Protein AF-A0A8J6A4I4-F1 (afdb_monomer)

Sequence (611 aa):
MASGRKGFSCTRQRSRRNPAAPAPFSADRQARQLLPEARLFLDNPGRGNYPTAANGSQEAGPSVRRRCWSGAQRPGCVQSPRRSLLISMARCRRRSGREEDLASSPVKSGPKTGFRCSVQRFGLVGAGRSVTLKMTSKLLWVSVILAALTLSITFSLPPNQQKVLLVSFDGFRWDYLYRVPTPHFHYVMKYGVHVKQVTNIFITKTYPNHYTLVTGLFAENHGIVANDMFDPILNKSFSLDHMNIYDSEFWDEATPIWITNQRAGHSSGAAMWPGSDVKIHKTFPTHYLPYNESVSFEDRVAKIIEWFTSKEPINLGLLYWEDPDDMGHHLGPDSPLMGPVISDIDNKLGYLIEMLKKAKLWNTLNLIITSDHGMTQCSEERVIELDRYVDKDLYTLIDQSPVAAILPKEGKFDAVYEALAHAHPNLTVYKKEEIPERWHYKYNIRIPPIIAVADKGWYILQNKSENFLLGNHGYDNALAEMHPIFLAHGPAFRKNFTKAAMNSTDLYPLLCHLLNITAMPHNGSFRNVQDLLSSTTAGATPYIQSTTPLHGGVHPREPEQKESHAYFIGISLGSIIVIVFFIISIKHLVRSQIHALPDMQAEIVQPLLQA

Radius of gyration: 39.37 Å; Cα contacts (8 Å, |Δi|>4): 889; chains: 1; bounding box: 128×134×105 Å

InterPro domains:
  IPR002591 Type I phosphodiesterase/nucleotide pyrophosphatase/phosphate transferase [PF01663] (164-476)
  IPR017850 Alkaline-phosphatase-like, core domain superfamily [G3DSA:3.40.720.10] (163-525)
  IPR017850 Alkaline-phosphatase-like, core domain superfamily [SSF53649] (152-515)

Solvent-accessible surface area (backbone atoms only — not comparable to full-atom values): 37608 Å² total; per-residue (Å²): 135,84,87,80,89,88,87,83,90,85,85,90,81,90,86,89,84,88,83,87,86,86,84,83,91,82,88,82,89,90,88,86,90,83,88,87,90,92,83,87,91,85,88,90,86,83,89,78,88,83,81,90,79,88,88,88,81,90,88,84,89,82,89,86,83,89,82,88,87,86,85,88,84,87,88,82,90,89,89,85,83,90,87,90,83,92,84,90,87,83,87,86,85,89,83,88,89,85,89,85,91,85,90,84,87,84,91,88,78,88,84,89,84,80,89,77,85,82,85,81,90,76,90,78,93,72,86,84,78,84,80,77,79,78,72,51,70,67,59,54,50,50,51,50,52,52,50,53,58,54,54,74,70,58,80,75,68,75,72,80,74,46,28,37,37,43,35,34,30,29,32,34,28,46,63,59,66,74,74,46,85,32,69,45,57,50,47,38,37,56,63,2,23,30,38,72,37,31,39,39,53,36,47,26,36,64,53,23,24,48,45,16,45,36,36,5,31,47,23,32,60,29,54,36,64,44,67,34,36,45,36,77,87,78,71,45,63,35,27,74,92,73,61,41,67,56,50,35,82,54,44,54,60,45,74,41,49,49,59,53,43,38,76,71,75,47,39,21,34,25,35,46,36,77,68,43,72,21,46,38,86,83,40,61,42,78,37,62,39,71,79,56,89,87,60,50,70,66,58,45,50,50,51,53,53,48,42,56,67,40,98,80,45,33,34,38,38,35,39,50,41,64,55,49,28,61,57,23,25,72,59,10,59,81,35,77,73,43,47,64,52,56,40,48,54,24,48,52,52,40,51,51,54,51,53,31,47,78,71,66,36,54,77,62,28,33,38,34,42,33,30,42,12,11,44,32,52,37,46,90,90,34,59,46,45,45,64,80,56,40,68,68,91,43,42,45,78,54,30,51,54,25,42,25,32,33,39,54,40,91,96,25,49,66,66,51,47,68,36,46,52,76,62,42,100,57,42,50,51,30,49,39,91,66,45,62,74,92,43,46,62,56,76,34,83,48,60,42,62,32,38,36,38,35,41,93,39,36,41,44,37,66,44,89,89,56,92,81,54,33,13,50,46,23,44,67,38,84,40,72,51,36,15,15,35,40,37,33,36,29,73,60,38,30,60,59,36,76,45,71,60,46,50,40,28,26,44,24,44,46,51,24,58,61,58,72,47,84,68,71,92,54,73,39,44,44,79,75,52,52,83,51,41,37,85,86,72,75,79,76,76,84,82,83,81,86,82,80,84,94,77,89,83,94,81,92,79,82,90,85,88,68,75,73,59,56,58,58,51,51,52,50,52,53,52,50,52,54,53,50,51,50,54,52,50,51,52,51,52,54,59,67,62,65,80,77,71,84,90,80,83,90,83,91,82,88,89,82,91,82,136

Secondary structure (DSSP, 8-state):
-----------------------PPP---------------S------PPPP------------------------------------------------------------------------------------HHHHHHHHHHHHHHHTTS--PPP---EEEEEEETT-BTTGGGTS--HHHHHHHHHSEEEEEEE-PSS--HHHHHHHHHH---HHHHS--SSSEEETTTTEEE-TTTTGGG-GGGTTTS--HHHHHHHTT--EEEES-TTTTS-GGG---SEEE---TTS-HHHHHHHHHHHHHSSS--SEEEEEE-TTHHHHHHH-TTSTTHHHHHHHHHHHHHHHHHHHHHTT-TTTEEEEEE-S---EE--TTSEEEGGGTS-GGGEEEEE-SSEEEEEEPTT-HHHHHHHHTTS-TTEEEEEGGGS-GGG--SS-TTS-SEEEEEPTT-EEESSTTS---SEE--S-TTSGGGPBPEEEESSSB-SSEEEEEEEGGGHHHHHHHHHT-PPPS-S--HHHHGGGB-TT--------------------------SHHHHHHHHHHHHHHHHHHHHHHHHHHHHHHTT----------------

Nearest PDB structures (foldseek):
  5vem-assembly3_C  TM=9.973E-01  e=3.341E-77  Homo sapiens
  5veo-assembly1_A  TM=9.976E-01  e=3.514E-75  Mus musculus
  5ven-assembly2_B  TM=9.978E-01  e=9.198E-74  Mus musculus
  4lr2-assembly1_A  TM=9.770E-01  e=1.625E-54  Homo sapiens
  5udy-assembly1_A  TM=9.498E-01  e=4.850E-43  Homo sapiens

Structure (mmCIF, N/CA/C/O backbone):
data_AF-A0A8J6A4I4-F1
#
_entry.id   AF-A0A8J6A4I4-F1
#
loop_
_atom_site.group_PDB
_atom_site.id
_atom_site.type_symbol
_atom_site.label_atom_id
_atom_site.label_alt_id
_atom_site.label_comp_id
_atom_site.label_asym_id
_atom_site.label_entity_id
_atom_site.label_seq_id
_atom_site.pdbx_PDB_ins_code
_atom_site.Cartn_x
_atom_site.Cartn_y
_atom_site.Cartn_z
_atom_site.occupancy
_atom_site.B_iso_or_equiv
_atom_site.auth_seq_id
_atom_site.auth_comp_id
_atom_site.auth_asym_id
_atom_site.auth_atom_id
_atom_site.pdbx_PDB_model_num
ATOM 1 N N . MET A 1 1 ? -20.500 -45.945 -19.290 1.00 33.66 1 MET A N 1
ATOM 2 C CA . MET A 1 1 ? -20.515 -47.421 -19.417 1.00 33.66 1 MET A CA 1
ATOM 3 C C . MET A 1 1 ? -19.084 -47.905 -19.201 1.00 33.66 1 MET A C 1
ATOM 5 O O . MET A 1 1 ? -18.205 -47.406 -19.881 1.00 33.66 1 MET A O 1
ATOM 9 N N . ALA A 1 2 ? -18.804 -48.494 -18.032 1.00 31.98 2 ALA A N 1
ATOM 10 C CA . ALA A 1 2 ? -18.579 -49.942 -17.827 1.00 31.98 2 ALA A CA 1
ATOM 11 C C . ALA A 1 2 ? -17.128 -50.348 -18.200 1.00 31.98 2 ALA A C 1
ATOM 13 O O . ALA A 1 2 ? -16.772 -50.312 -19.366 1.00 31.98 2 ALA A O 1
ATOM 14 N N . SER A 1 3 ? -16.209 -50.468 -17.224 1.00 36.88 3 SER A N 1
ATOM 15 C CA . SER A 1 3 ? -15.854 -51.689 -16.441 1.00 36.88 3 SER A CA 1
ATOM 16 C C . SER A 1 3 ? -14.964 -52.669 -17.229 1.00 36.88 3 SER A C 1
ATOM 18 O O . SER A 1 3 ? -15.232 -52.885 -18.396 1.00 36.88 3 SER A O 1
ATOM 20 N N . GLY A 1 4 ? -13.953 -53.363 -16.698 1.00 32.81 4 GLY A N 1
ATOM 21 C CA . GLY A 1 4 ? -13.504 -53.635 -15.329 1.00 32.81 4 GLY A CA 1
ATOM 22 C C . GLY A 1 4 ? -12.168 -54.414 -15.369 1.00 32.81 4 GLY A C 1
ATOM 23 O O . GLY A 1 4 ? -11.792 -54.954 -16.401 1.00 32.81 4 GLY A O 1
ATOM 24 N N . ARG A 1 5 ? -11.339 -54.301 -14.322 1.00 42.47 5 ARG A N 1
ATOM 25 C CA . ARG A 1 5 ? -11.101 -55.296 -13.244 1.00 42.47 5 ARG A CA 1
ATOM 26 C C . ARG A 1 5 ? -10.531 -56.657 -13.672 1.00 42.47 5 ARG A C 1
ATOM 28 O O . ARG A 1 5 ? -11.224 -57.423 -14.325 1.00 42.47 5 ARG A O 1
ATOM 35 N N . LYS A 1 6 ? -9.428 -57.048 -13.017 1.00 35.91 6 LYS A N 1
ATOM 36 C CA . LYS A 1 6 ? -9.320 -58.312 -12.259 1.00 35.91 6 LYS A CA 1
ATOM 37 C C . LYS A 1 6 ? -8.453 -58.106 -11.011 1.00 35.91 6 LYS A C 1
ATOM 39 O O . LYS A 1 6 ? -7.446 -57.412 -11.063 1.00 35.91 6 LYS A O 1
ATOM 44 N N . GLY A 1 7 ? -8.875 -58.710 -9.904 1.00 29.44 7 GLY A N 1
ATOM 45 C CA . GLY A 1 7 ? -8.120 -58.869 -8.662 1.00 29.44 7 GLY A CA 1
ATOM 46 C C . GLY A 1 7 ? -8.317 -60.282 -8.104 1.00 29.44 7 GLY A C 1
ATOM 47 O O . GLY A 1 7 ? -9.179 -60.998 -8.604 1.00 29.44 7 GLY A O 1
ATOM 48 N N . PHE A 1 8 ? -7.540 -60.640 -7.078 1.00 31.44 8 PHE A N 1
ATOM 49 C CA . PHE A 1 8 ? -7.692 -61.760 -6.121 1.00 31.44 8 PHE A CA 1
ATOM 50 C C . PHE A 1 8 ? -6.847 -61.361 -4.878 1.00 31.44 8 PHE A C 1
ATOM 52 O O . PHE A 1 8 ? -5.705 -60.959 -5.066 1.00 31.44 8 PHE A O 1
ATOM 59 N N . SER A 1 9 ? -7.397 -61.101 -3.675 1.00 31.52 9 SER A N 1
ATOM 60 C CA . SER A 1 9 ? -7.877 -61.992 -2.575 1.00 31.52 9 SER A CA 1
ATOM 61 C C . SER A 1 9 ? -6.741 -62.828 -1.934 1.00 31.52 9 SER A C 1
ATOM 63 O O . SER A 1 9 ? -6.006 -63.449 -2.683 1.00 31.52 9 SER A O 1
ATOM 65 N N . CYS A 1 10 ? -6.493 -62.921 -0.608 1.00 28.36 10 CYS A N 1
ATOM 66 C CA . CYS A 1 10 ? -7.419 -63.252 0.491 1.00 28.36 10 CYS A CA 1
ATOM 67 C C . CYS A 1 10 ? -6.798 -63.051 1.924 1.00 28.36 10 CYS A C 1
ATOM 69 O O . CYS A 1 10 ? -5.700 -63.519 2.195 1.00 28.36 10 CYS A O 1
ATOM 71 N N . THR A 1 11 ? -7.543 -62.373 2.819 1.00 31.50 11 THR A N 1
ATOM 72 C CA . THR A 1 11 ? -7.918 -62.627 4.255 1.00 31.50 11 THR A CA 1
ATOM 73 C C . THR A 1 11 ? -7.006 -63.123 5.422 1.00 31.50 11 THR A C 1
ATOM 75 O O . THR A 1 11 ? -6.547 -64.254 5.389 1.00 31.50 11 THR A O 1
ATOM 78 N N . ARG A 1 12 ? -7.096 -62.353 6.551 1.00 32.53 12 ARG A N 1
ATOM 79 C CA . ARG A 1 12 ? -7.369 -62.662 8.015 1.00 32.53 12 ARG A CA 1
ATOM 80 C C . ARG A 1 12 ? -6.397 -63.597 8.802 1.00 32.53 12 ARG A C 1
ATOM 82 O O . ARG A 1 12 ? -5.901 -64.539 8.228 1.00 32.53 12 ARG A O 1
ATOM 89 N N . GLN A 1 13 ? -6.102 -63.494 10.120 1.00 30.55 13 GLN A N 1
ATOM 90 C CA . GLN A 1 13 ? -6.776 -62.951 11.329 1.00 30.55 13 GLN A CA 1
ATOM 91 C C . GLN A 1 13 ? -5.811 -62.932 12.574 1.00 30.55 13 GLN A C 1
ATOM 93 O O . GLN A 1 13 ? -4.994 -63.832 12.685 1.00 30.55 13 GLN A O 1
ATOM 98 N N . ARG A 1 14 ? -5.973 -61.949 13.501 1.00 33.03 14 ARG A N 1
ATOM 99 C CA . ARG A 1 14 ? -5.746 -61.860 14.998 1.00 33.03 14 ARG A CA 1
ATOM 100 C C . ARG A 1 14 ? -4.708 -62.798 15.702 1.00 33.03 14 ARG A C 1
ATOM 102 O O . ARG A 1 14 ? -4.765 -63.994 15.506 1.00 33.03 14 ARG A O 1
ATOM 109 N N . SER A 1 15 ? -3.872 -62.401 16.691 1.00 29.48 15 SER A N 1
ATOM 110 C CA . SER A 1 15 ? -4.197 -61.757 17.992 1.00 29.48 15 SER A CA 1
ATOM 111 C C . SER A 1 15 ? -2.958 -61.445 18.901 1.00 29.48 15 SER A C 1
ATOM 113 O O . SER A 1 15 ? -1.984 -62.181 18.854 1.00 29.48 15 SER A O 1
ATOM 115 N N . ARG A 1 16 ? -3.116 -60.448 19.807 1.00 30.98 16 ARG A N 1
ATOM 116 C CA . ARG A 1 16 ? -2.554 -60.232 21.185 1.00 30.98 16 ARG A CA 1
ATOM 117 C C . ARG A 1 16 ? -1.082 -59.786 21.475 1.00 30.98 16 ARG A C 1
ATOM 119 O O . ARG A 1 16 ? -0.168 -60.589 21.484 1.00 30.98 16 ARG A O 1
ATOM 126 N N . ARG A 1 17 ? -0.999 -58.518 21.947 1.00 31.80 17 ARG A N 1
ATOM 127 C CA . ARG A 1 17 ? -0.288 -57.878 23.106 1.00 31.80 17 ARG A CA 1
ATOM 128 C C . ARG A 1 17 ? 1.254 -57.972 23.312 1.00 31.80 17 ARG A C 1
ATOM 130 O O . ARG A 1 17 ? 1.731 -58.977 23.808 1.00 31.80 17 ARG A O 1
ATOM 137 N N . ASN A 1 18 ? 1.899 -56.797 23.134 1.00 33.19 18 ASN A N 1
ATOM 138 C CA . ASN A 1 18 ? 2.917 -56.050 23.933 1.00 33.19 18 ASN A CA 1
ATOM 139 C C . ASN A 1 18 ? 4.193 -56.734 24.483 1.00 33.19 18 ASN A C 1
ATOM 141 O O . ASN A 1 18 ? 4.095 -57.775 25.123 1.00 33.19 18 ASN A O 1
ATOM 145 N N . PRO A 1 19 ? 5.369 -56.059 24.378 1.00 37.19 19 PRO A N 1
ATOM 146 C CA . PRO A 1 19 ? 5.670 -54.942 25.296 1.00 37.19 19 PRO A CA 1
ATOM 147 C C . PRO A 1 19 ? 6.431 -53.714 24.728 1.00 37.19 19 PRO A C 1
ATOM 149 O O . PRO A 1 19 ? 7.134 -53.796 23.733 1.00 37.19 19 PRO A O 1
ATOM 152 N N . ALA A 1 20 ? 6.275 -52.608 25.471 1.00 30.52 20 ALA A N 1
ATOM 153 C CA . ALA A 1 20 ? 7.218 -51.524 25.806 1.00 30.52 20 ALA A CA 1
ATOM 154 C C . ALA A 1 20 ? 7.945 -50.690 24.718 1.00 30.52 20 ALA A C 1
ATOM 156 O O . ALA A 1 20 ? 8.686 -51.182 23.878 1.00 30.52 20 ALA A O 1
ATOM 157 N N . ALA A 1 21 ? 7.783 -49.370 24.862 1.00 32.88 21 ALA A N 1
ATOM 158 C CA . ALA A 1 21 ? 8.496 -48.288 24.183 1.00 32.88 21 ALA A CA 1
ATOM 159 C C . ALA A 1 21 ? 9.915 -48.051 24.742 1.00 32.88 21 ALA A C 1
ATOM 161 O O . ALA A 1 21 ? 10.179 -48.409 25.891 1.00 32.88 21 ALA A O 1
ATOM 162 N N . PRO A 1 22 ? 10.753 -47.283 24.022 1.00 31.97 22 PRO A N 1
ATOM 163 C CA . PRO A 1 22 ? 11.740 -46.417 24.649 1.00 31.97 22 PRO A CA 1
ATOM 164 C C . PRO A 1 22 ? 11.457 -44.933 24.352 1.00 31.97 22 PRO A C 1
ATOM 166 O O . PRO A 1 22 ? 11.155 -44.540 23.226 1.00 31.97 22 PRO A O 1
ATOM 169 N N . ALA A 1 23 ? 11.568 -44.115 25.398 1.00 32.34 23 ALA A N 1
ATOM 170 C CA . ALA A 1 23 ? 11.662 -42.657 25.348 1.00 32.34 23 ALA A CA 1
ATOM 171 C C . ALA A 1 23 ? 13.122 -42.235 25.689 1.00 32.34 23 ALA A C 1
ATOM 173 O O . ALA A 1 23 ? 13.983 -43.110 25.790 1.00 32.34 23 ALA A O 1
ATOM 174 N N . PRO A 1 24 ? 13.458 -40.937 25.793 1.00 37.75 24 PRO A N 1
ATOM 175 C CA . PRO A 1 24 ? 14.407 -40.251 24.921 1.00 37.75 24 PRO A CA 1
ATOM 176 C C . PRO A 1 24 ? 15.788 -40.026 25.562 1.00 37.75 24 PRO A C 1
ATOM 178 O O . PRO A 1 24 ? 15.937 -40.019 26.782 1.00 37.75 24 PRO A O 1
ATOM 181 N N . PHE A 1 25 ? 16.803 -39.775 24.732 1.00 26.89 25 PHE A N 1
ATOM 182 C CA . PHE A 1 25 ? 18.136 -39.397 25.199 1.00 26.89 25 PHE A CA 1
ATOM 183 C C . PHE A 1 25 ? 18.231 -37.895 25.485 1.00 26.89 25 PHE A C 1
ATOM 185 O O . PHE A 1 25 ? 18.090 -37.061 24.593 1.00 26.89 25 PHE A O 1
ATOM 192 N N . SER A 1 26 ? 18.523 -37.582 26.746 1.00 26.61 26 SER A N 1
ATOM 193 C CA . SER A 1 26 ? 19.114 -36.331 27.214 1.00 26.61 26 SER A CA 1
ATOM 194 C C . SER A 1 26 ? 20.637 -36.470 27.277 1.00 26.61 26 SER A C 1
ATOM 196 O O . SER A 1 26 ? 21.124 -37.465 27.816 1.00 26.61 26 SER A O 1
ATOM 198 N N . ALA A 1 27 ? 21.383 -35.450 26.864 1.00 27.83 27 ALA A N 1
ATOM 199 C CA . ALA A 1 27 ? 22.716 -35.195 27.400 1.00 27.83 27 ALA A CA 1
ATOM 200 C C . ALA A 1 27 ? 22.952 -33.682 27.447 1.00 27.83 27 ALA A C 1
ATOM 202 O O . ALA A 1 27 ? 22.873 -32.990 26.437 1.00 27.83 27 ALA A O 1
ATOM 203 N N . ASP A 1 28 ? 23.194 -33.202 28.660 1.00 29.33 28 ASP A N 1
ATOM 204 C CA . ASP A 1 28 ? 23.513 -31.831 29.026 1.00 29.33 28 ASP A CA 1
ATOM 205 C C . ASP A 1 28 ? 24.958 -31.808 29.565 1.00 29.33 28 ASP A C 1
ATOM 207 O O . ASP A 1 28 ? 25.410 -32.791 30.155 1.00 29.33 28 ASP A O 1
ATOM 211 N N . ARG A 1 29 ? 25.623 -30.652 29.428 1.00 28.09 29 ARG A N 1
ATOM 212 C CA . ARG A 1 29 ? 26.929 -30.233 29.998 1.00 28.09 29 ARG A CA 1
ATOM 213 C C . ARG A 1 29 ? 28.228 -30.722 29.345 1.00 28.09 29 ARG A C 1
ATOM 215 O O . ARG A 1 29 ? 28.803 -31.725 29.748 1.00 28.09 29 ARG A O 1
ATOM 222 N N . GLN A 1 30 ? 28.822 -29.835 28.544 1.00 27.67 30 GLN A N 1
ATOM 223 C CA . GLN A 1 30 ? 30.116 -29.195 28.854 1.00 27.67 30 GLN A CA 1
ATOM 224 C C . GLN A 1 30 ? 30.401 -28.075 27.838 1.00 27.67 30 GLN A C 1
ATOM 226 O O . GLN A 1 30 ? 30.863 -28.342 26.740 1.00 27.67 30 GLN A O 1
ATOM 231 N N . ALA A 1 31 ? 30.122 -26.823 28.214 1.00 28.14 31 ALA A N 1
ATOM 232 C CA . ALA A 1 31 ? 30.816 -25.626 27.718 1.00 28.14 31 ALA A CA 1
ATOM 233 C C . ALA A 1 31 ? 30.340 -24.404 28.525 1.00 28.14 31 ALA A C 1
ATOM 235 O O . ALA A 1 31 ? 29.442 -23.665 28.130 1.00 28.14 31 ALA A O 1
ATOM 236 N N . ARG A 1 32 ? 30.921 -24.216 29.714 1.00 29.73 32 ARG A N 1
ATOM 237 C CA . ARG A 1 32 ? 30.976 -22.915 30.393 1.00 29.73 32 ARG A CA 1
ATOM 238 C C . ARG A 1 32 ? 32.420 -22.434 30.305 1.00 29.73 32 ARG A C 1
ATOM 240 O O . ARG A 1 32 ? 33.301 -23.212 30.645 1.00 29.73 32 ARG A O 1
ATOM 247 N N . GLN A 1 33 ? 32.569 -21.151 29.971 1.00 30.53 33 GLN A N 1
ATOM 248 C CA . GLN A 1 33 ? 33.758 -20.280 29.989 1.00 30.53 33 GLN A CA 1
ATOM 249 C C . GLN A 1 33 ? 34.230 -19.864 28.591 1.00 30.53 33 GLN A C 1
ATOM 251 O O . GLN A 1 33 ? 35.043 -20.539 27.979 1.00 30.53 33 GLN A O 1
ATOM 256 N N . LEU A 1 34 ? 33.681 -18.743 28.105 1.00 30.84 34 LEU A N 1
ATOM 257 C CA . LEU A 1 34 ? 34.374 -17.473 27.819 1.00 30.84 34 LEU A CA 1
ATOM 258 C C . LEU A 1 34 ? 33.294 -16.432 27.413 1.00 30.84 34 LEU A C 1
ATOM 260 O O . LEU A 1 34 ? 32.522 -16.646 26.486 1.00 30.84 34 LEU A O 1
ATOM 264 N N . LEU A 1 35 ? 33.171 -15.367 28.211 1.00 31.30 35 LEU A N 1
ATOM 265 C CA . LEU A 1 35 ? 32.334 -14.157 28.035 1.00 31.30 35 LEU A CA 1
ATOM 266 C C . LEU A 1 35 ? 33.126 -13.097 27.214 1.00 31.30 35 LEU A C 1
ATOM 268 O O . LEU A 1 35 ? 34.313 -13.327 26.993 1.00 31.30 35 LEU A O 1
ATOM 272 N N . PRO A 1 36 ? 32.646 -11.849 27.024 1.00 37.03 36 PRO A N 1
ATOM 273 C CA . PRO A 1 36 ? 31.398 -11.346 26.427 1.00 37.03 36 PRO A CA 1
ATOM 274 C C . PRO A 1 36 ? 31.685 -10.252 25.351 1.00 37.03 36 PRO A C 1
ATOM 276 O O . PRO A 1 36 ? 32.833 -9.888 25.152 1.00 37.03 36 PRO A O 1
ATOM 279 N N . GLU A 1 37 ? 30.634 -9.722 24.707 1.00 28.03 37 GLU A N 1
ATOM 280 C CA . GLU A 1 37 ? 30.468 -8.355 24.133 1.00 28.03 37 GLU A CA 1
ATOM 281 C C . GLU A 1 37 ? 29.673 -8.371 22.815 1.00 28.03 37 GLU A C 1
ATOM 283 O O . GLU A 1 37 ? 30.207 -8.357 21.715 1.00 28.03 37 GLU A O 1
ATOM 288 N N . ALA A 1 38 ? 28.346 -8.385 22.947 1.00 29.69 38 ALA A N 1
ATOM 289 C CA . ALA A 1 38 ? 27.415 -7.937 21.911 1.00 29.69 38 ALA A CA 1
ATOM 290 C C . ALA A 1 38 ? 26.157 -7.398 22.610 1.00 29.69 38 ALA A C 1
ATOM 292 O O . ALA A 1 38 ? 25.074 -7.977 22.587 1.00 29.69 38 ALA A O 1
ATOM 293 N N . ARG A 1 39 ? 26.350 -6.311 23.353 1.00 30.86 39 ARG A N 1
ATOM 294 C CA . ARG A 1 39 ? 25.294 -5.432 23.856 1.00 30.86 39 ARG A CA 1
ATOM 295 C C . ARG A 1 39 ? 25.803 -4.027 23.618 1.00 30.86 39 ARG A C 1
ATOM 297 O O . ARG A 1 39 ? 26.650 -3.597 24.386 1.00 30.86 39 ARG A O 1
ATOM 304 N N . LEU A 1 40 ? 25.332 -3.390 22.550 1.00 29.30 40 LEU A N 1
ATOM 305 C CA . LEU A 1 40 ? 25.293 -1.941 22.321 1.00 29.30 40 LEU A CA 1
ATOM 306 C C . LEU A 1 40 ? 24.962 -1.733 20.842 1.00 29.30 40 LEU A C 1
ATOM 308 O O . LEU A 1 40 ? 25.866 -1.746 20.028 1.00 29.30 40 LEU A O 1
ATOM 312 N N . PHE A 1 41 ? 23.682 -1.602 20.505 1.00 30.31 41 PHE A N 1
ATOM 313 C CA . PHE A 1 41 ? 23.197 -0.811 19.365 1.00 30.31 41 PHE A CA 1
ATOM 314 C C . PHE A 1 41 ? 21.683 -0.681 19.503 1.00 30.31 41 PHE A C 1
ATOM 316 O O . PHE A 1 41 ? 20.942 -1.305 18.768 1.00 30.31 41 PHE A O 1
ATOM 323 N N . LEU A 1 42 ? 21.250 0.059 20.520 1.00 36.44 42 LEU A N 1
ATOM 324 C CA . LEU A 1 42 ? 19.956 0.739 20.608 1.00 36.44 42 LEU A CA 1
ATOM 325 C C . LEU A 1 42 ? 20.108 1.733 21.769 1.00 36.44 42 LEU A C 1
ATOM 327 O O . LEU A 1 42 ? 19.992 1.347 22.928 1.00 36.44 42 LEU A O 1
ATOM 331 N N . ASP A 1 43 ? 20.594 2.938 21.454 1.00 30.47 43 ASP A N 1
ATOM 332 C CA . ASP A 1 43 ? 20.061 4.215 21.955 1.00 30.47 43 ASP A CA 1
ATOM 333 C C . ASP A 1 43 ? 21.024 5.395 21.719 1.00 30.47 43 ASP A C 1
ATOM 335 O O . ASP A 1 43 ? 22.208 5.358 22.056 1.00 30.47 43 ASP A O 1
ATOM 339 N N . ASN A 1 44 ? 20.395 6.483 21.267 1.00 30.38 44 ASN A N 1
ATOM 340 C CA . ASN A 1 44 ? 20.709 7.909 21.397 1.00 30.38 44 ASN A CA 1
ATOM 341 C C . ASN A 1 44 ? 21.321 8.725 20.232 1.00 30.38 44 ASN A C 1
ATOM 343 O O . ASN A 1 44 ? 22.146 8.238 19.463 1.00 30.38 44 ASN A O 1
ATOM 347 N N . PRO A 1 45 ? 20.904 10.013 20.119 1.00 45.00 45 PRO A N 1
ATOM 348 C CA . PRO A 1 45 ? 20.915 10.793 18.891 1.00 45.00 45 PRO A CA 1
ATOM 349 C C . PRO A 1 45 ? 21.960 11.921 18.903 1.00 45.00 45 PRO A C 1
ATOM 351 O O . PRO A 1 45 ? 22.439 12.358 19.949 1.00 45.00 45 PRO A O 1
ATOM 354 N N . GLY A 1 46 ? 22.191 12.503 17.725 1.00 27.44 46 GLY A N 1
ATOM 355 C CA . GLY A 1 46 ? 22.663 13.881 17.597 1.00 27.44 46 GLY A CA 1
ATOM 356 C C . GLY A 1 46 ? 24.085 14.064 17.067 1.00 27.44 46 GLY A C 1
ATOM 357 O O . GLY A 1 46 ? 25.061 13.753 17.732 1.00 27.44 46 GLY A O 1
ATOM 358 N N . ARG A 1 47 ? 24.138 14.703 15.890 1.00 32.84 47 ARG A N 1
ATOM 359 C CA . ARG A 1 47 ? 25.150 15.647 15.373 1.00 32.84 47 ARG A CA 1
ATOM 360 C C . ARG A 1 47 ? 26.629 15.371 15.678 1.00 32.84 47 ARG A C 1
ATOM 362 O O . ARG A 1 47 ? 27.111 15.623 16.777 1.00 32.84 47 ARG A O 1
ATOM 369 N N . GLY A 1 48 ? 27.394 15.166 14.609 1.00 26.36 48 GLY A N 1
ATOM 370 C CA . GLY A 1 48 ? 28.835 15.398 14.605 1.00 26.36 48 GLY A CA 1
ATOM 371 C C . GLY A 1 48 ? 29.388 15.455 13.188 1.00 26.36 48 GLY A C 1
ATOM 372 O O . GLY A 1 48 ? 29.363 14.462 12.478 1.00 26.36 48 GLY A O 1
ATOM 373 N N . ASN A 1 49 ? 29.855 16.638 12.793 1.00 29.02 49 ASN A N 1
ATOM 374 C CA . ASN A 1 49 ? 30.569 16.924 11.551 1.00 29.02 49 ASN A CA 1
ATOM 375 C C . ASN A 1 49 ? 31.731 15.948 11.306 1.00 29.02 49 ASN A C 1
ATOM 377 O O . ASN A 1 49 ? 32.530 15.717 12.215 1.00 29.02 49 ASN A O 1
ATOM 381 N N . TYR A 1 50 ? 31.904 15.500 10.061 1.00 29.89 50 TYR A N 1
ATOM 382 C CA . TYR A 1 50 ? 33.157 14.889 9.617 1.00 29.89 50 TYR A CA 1
ATOM 383 C C . TYR A 1 50 ? 34.119 15.951 9.061 1.00 29.89 50 TYR A C 1
ATOM 385 O O . TYR A 1 50 ? 33.692 16.828 8.305 1.00 29.89 50 TYR A O 1
ATOM 393 N N . PRO A 1 51 ? 35.413 15.896 9.428 1.00 35.84 51 PRO A N 1
ATOM 394 C CA . PRO A 1 51 ? 36.426 16.798 8.917 1.00 35.84 51 PRO A CA 1
ATOM 395 C C . PRO A 1 51 ? 36.990 16.311 7.579 1.00 35.84 51 PRO A C 1
ATOM 397 O O . PRO A 1 51 ? 37.168 15.122 7.326 1.00 35.84 51 PRO A O 1
ATOM 400 N N . THR A 1 52 ? 37.335 17.291 6.753 1.00 31.08 52 THR A N 1
ATOM 401 C CA . THR A 1 52 ? 38.203 17.192 5.582 1.00 31.08 52 THR A CA 1
ATOM 402 C C . THR A 1 52 ? 39.576 16.618 5.936 1.00 31.08 52 THR A C 1
ATOM 404 O O . THR A 1 52 ? 40.223 17.117 6.859 1.00 31.08 52 THR A O 1
ATOM 407 N N . ALA A 1 53 ? 40.073 15.676 5.134 1.00 29.30 53 ALA A N 1
ATOM 408 C CA . ALA A 1 53 ? 41.494 15.356 5.058 1.00 29.30 53 ALA A CA 1
ATOM 409 C C . ALA A 1 53 ? 41.929 15.285 3.591 1.00 29.30 53 ALA A C 1
ATOM 411 O O . ALA A 1 53 ? 41.407 14.510 2.793 1.00 29.30 53 ALA A O 1
ATOM 412 N N . ALA A 1 54 ? 42.876 16.157 3.266 1.00 29.02 54 ALA A N 1
ATOM 413 C CA . ALA A 1 54 ? 43.602 16.217 2.016 1.00 29.02 54 ALA A CA 1
ATOM 414 C C . ALA A 1 54 ? 44.737 15.182 1.995 1.00 29.02 54 ALA A C 1
ATOM 416 O O . ALA A 1 54 ? 45.350 14.916 3.026 1.00 29.02 54 ALA A O 1
ATOM 417 N N . ASN A 1 55 ? 45.083 14.698 0.802 1.00 29.17 55 ASN A N 1
ATOM 418 C CA . ASN A 1 55 ? 46.472 14.467 0.408 1.00 29.17 55 ASN A CA 1
ATOM 419 C C . ASN A 1 55 ? 46.575 14.501 -1.121 1.00 29.17 55 ASN A C 1
ATOM 421 O O . ASN A 1 55 ? 45.711 13.973 -1.816 1.00 29.17 55 ASN A O 1
ATOM 425 N N . GLY A 1 56 ? 47.598 15.192 -1.627 1.00 26.75 56 GLY A N 1
ATOM 426 C CA . GLY A 1 56 ? 47.772 15.508 -3.043 1.00 26.75 56 GLY A CA 1
ATOM 427 C C . GLY A 1 56 ? 49.006 14.885 -3.697 1.00 26.75 56 GLY A C 1
ATOM 428 O O . GLY A 1 56 ? 49.813 14.226 -3.049 1.00 26.75 56 GLY A O 1
ATOM 429 N N . SER A 1 57 ? 49.134 15.136 -5.000 1.00 27.19 57 SER A N 1
ATOM 430 C CA . SER A 1 57 ? 50.362 15.213 -5.826 1.00 27.19 57 SER A CA 1
ATOM 431 C C . SER A 1 57 ? 49.911 15.628 -7.243 1.00 27.19 57 SER A C 1
ATOM 433 O O . SER A 1 57 ? 49.061 14.974 -7.830 1.00 27.19 57 SER A O 1
ATOM 435 N N . GLN A 1 58 ? 50.077 16.903 -7.617 1.00 28.38 58 GLN A N 1
ATOM 436 C CA . GLN A 1 58 ? 51.129 17.469 -8.488 1.00 28.38 58 GLN A CA 1
ATOM 437 C C . GLN A 1 58 ? 51.157 16.941 -9.937 1.00 28.38 58 GLN A C 1
ATOM 439 O O . GLN A 1 58 ? 51.651 15.850 -10.171 1.00 28.38 58 GLN A O 1
ATOM 444 N N . GLU A 1 59 ? 50.729 17.775 -10.899 1.00 27.94 59 GLU A N 1
ATOM 445 C CA . GLU A 1 59 ? 51.564 18.319 -11.993 1.00 27.94 59 GLU A CA 1
ATOM 446 C C . GLU A 1 59 ? 50.813 19.420 -12.786 1.00 27.94 59 GLU A C 1
ATOM 448 O O . GLU A 1 59 ? 49.629 19.663 -12.564 1.00 27.94 59 GLU A O 1
ATOM 453 N N . ALA A 1 60 ? 51.537 20.198 -13.597 1.00 28.59 60 ALA A N 1
ATOM 454 C CA . ALA A 1 60 ? 51.373 21.646 -13.757 1.00 28.59 60 ALA A CA 1
ATOM 455 C C . ALA A 1 60 ? 50.890 22.169 -15.138 1.00 28.59 60 ALA A C 1
ATOM 457 O O . ALA A 1 60 ? 51.338 21.695 -16.173 1.00 28.59 60 ALA A O 1
ATOM 458 N N . GLY A 1 61 ? 50.131 23.286 -15.109 1.00 25.77 61 GLY A N 1
ATOM 459 C CA . GLY A 1 61 ? 50.183 24.440 -16.046 1.00 25.77 61 GLY A CA 1
ATOM 460 C C . GLY A 1 61 ? 49.310 24.439 -17.329 1.00 25.77 61 GLY A C 1
ATOM 461 O O . GLY A 1 61 ? 48.926 23.380 -17.803 1.00 25.77 61 GLY A O 1
ATOM 462 N N . PRO A 1 62 ? 49.076 25.601 -17.994 1.00 42.38 62 PRO A N 1
ATOM 463 C CA . PRO A 1 62 ? 48.832 26.945 -17.461 1.00 42.38 62 PRO A CA 1
ATOM 464 C C . PRO A 1 62 ? 47.566 27.656 -18.031 1.00 42.38 62 PRO A C 1
ATOM 466 O O . PRO A 1 62 ? 46.994 27.313 -19.059 1.00 42.38 62 PRO A O 1
ATOM 469 N N . SER A 1 63 ? 47.177 28.698 -17.294 1.00 26.53 63 SER A N 1
ATOM 470 C CA . SER A 1 63 ? 46.323 29.870 -17.576 1.00 26.53 63 SER A CA 1
ATOM 471 C C . SER A 1 63 ? 45.821 30.202 -19.002 1.00 26.53 63 SER A C 1
ATOM 473 O O . SER A 1 63 ? 46.601 30.454 -19.914 1.00 26.53 63 SER A O 1
ATOM 475 N N . VAL A 1 64 ? 44.515 30.520 -19.104 1.00 28.45 64 VAL A N 1
ATOM 476 C CA . VAL A 1 64 ? 43.979 31.547 -20.030 1.00 28.45 64 VAL A CA 1
ATOM 477 C C . VAL A 1 64 ? 42.918 32.416 -19.334 1.00 28.45 64 VAL A C 1
ATOM 479 O O . VAL A 1 64 ? 42.116 31.964 -18.522 1.00 28.45 64 VAL A O 1
ATOM 482 N N . ARG A 1 65 ? 42.982 33.719 -19.630 1.00 26.72 65 ARG A N 1
ATOM 483 C CA . ARG A 1 65 ? 42.245 34.842 -19.039 1.00 26.72 65 ARG A CA 1
ATOM 484 C C . ARG A 1 65 ? 40.802 34.992 -19.553 1.00 26.72 65 ARG A C 1
ATOM 486 O O . ARG A 1 65 ? 40.546 34.840 -20.738 1.00 26.72 65 ARG A O 1
ATOM 493 N N . ARG A 1 66 ? 39.948 35.486 -18.644 1.00 27.19 66 ARG A N 1
ATOM 494 C CA . ARG A 1 66 ? 38.862 36.492 -18.770 1.00 27.19 66 ARG A CA 1
ATOM 495 C C . ARG A 1 66 ? 38.227 36.743 -20.153 1.00 27.19 66 ARG A C 1
ATOM 497 O O . ARG A 1 66 ? 38.878 37.296 -21.039 1.00 27.19 66 ARG A O 1
ATOM 504 N N . ARG A 1 67 ? 36.886 36.702 -20.182 1.00 25.17 67 ARG A N 1
ATOM 505 C CA . ARG A 1 67 ? 36.069 37.825 -20.686 1.00 25.17 67 ARG A CA 1
ATOM 506 C C . ARG A 1 67 ? 34.635 37.785 -20.134 1.00 25.17 67 ARG A C 1
ATOM 508 O O . ARG A 1 67 ? 33.884 36.865 -20.418 1.00 25.17 67 ARG A O 1
ATOM 515 N N . CYS A 1 68 ? 34.281 38.811 -19.358 1.00 24.73 68 CYS A N 1
ATOM 516 C CA . CYS A 1 68 ? 32.899 39.217 -19.112 1.00 24.73 68 CYS A CA 1
ATOM 517 C C . CYS A 1 68 ? 32.399 40.031 -20.312 1.00 24.73 68 CYS A C 1
ATOM 519 O O . CYS A 1 68 ? 33.171 40.815 -20.870 1.00 24.73 68 CYS A O 1
ATOM 521 N N . TRP A 1 69 ? 31.106 39.930 -20.618 1.00 25.25 69 TRP A N 1
ATOM 522 C CA . TRP A 1 69 ? 30.348 40.993 -21.273 1.00 25.25 69 TRP A CA 1
ATOM 523 C C . TRP A 1 69 ? 29.108 41.319 -20.440 1.00 25.25 69 TRP A C 1
ATOM 525 O O . TRP A 1 69 ? 28.437 40.444 -19.900 1.00 25.25 69 TRP A O 1
ATOM 535 N N . SER A 1 70 ? 28.900 42.618 -20.293 1.00 27.50 70 SER A N 1
ATOM 536 C CA . SER A 1 70 ? 27.917 43.325 -19.482 1.00 27.50 70 SER A CA 1
ATOM 537 C C . SER A 1 70 ? 26.747 43.811 -20.339 1.00 27.50 70 SER A C 1
ATOM 539 O O . SER A 1 70 ? 26.971 44.222 -21.474 1.00 27.50 70 SER A O 1
ATOM 541 N N . GLY A 1 71 ? 25.548 43.899 -19.757 1.00 24.38 71 GLY A N 1
ATOM 542 C CA . GLY A 1 71 ? 24.396 44.602 -20.331 1.00 24.38 71 GLY A CA 1
ATOM 543 C C . GLY A 1 71 ? 23.415 45.059 -19.245 1.00 24.38 71 GLY A C 1
ATOM 544 O O . GLY A 1 71 ? 22.651 44.262 -18.725 1.00 24.38 71 GLY A O 1
ATOM 545 N N . ALA A 1 72 ? 23.529 46.337 -18.882 1.00 29.56 72 ALA A N 1
ATOM 546 C CA . ALA A 1 72 ? 22.770 47.177 -17.937 1.00 29.56 72 ALA A CA 1
ATOM 547 C C . ALA A 1 72 ? 21.258 47.342 -18.308 1.00 29.56 72 ALA A C 1
ATOM 549 O O . ALA A 1 72 ? 20.891 46.944 -19.402 1.00 29.56 72 ALA A O 1
ATOM 550 N N . GLN A 1 73 ? 20.301 47.930 -17.558 1.00 28.88 73 GLN A N 1
ATOM 551 C CA . GLN A 1 73 ? 20.259 48.829 -16.385 1.00 28.88 73 GLN A CA 1
ATOM 552 C C . GLN A 1 73 ? 18.802 48.969 -15.837 1.00 28.88 73 GLN A C 1
ATOM 554 O O . GLN A 1 73 ? 17.856 48.474 -16.437 1.00 28.88 73 GLN A O 1
ATOM 559 N N . ARG A 1 74 ? 18.667 49.668 -14.692 1.00 31.77 74 ARG A N 1
ATOM 560 C CA . ARG A 1 74 ? 17.486 49.936 -13.817 1.00 31.77 74 ARG A CA 1
ATOM 561 C C . ARG A 1 74 ? 16.579 51.109 -14.298 1.00 31.77 74 ARG A C 1
ATOM 563 O O . ARG A 1 74 ? 16.835 51.594 -15.396 1.00 31.77 74 ARG A O 1
ATOM 570 N N . PRO A 1 75 ? 15.578 51.618 -13.518 1.00 47.16 75 PRO A N 1
ATOM 571 C CA . PRO A 1 75 ? 15.750 52.486 -12.304 1.00 47.16 75 PRO A CA 1
ATOM 572 C C . PRO A 1 75 ? 14.739 52.165 -11.152 1.00 47.16 75 PRO A C 1
ATOM 574 O O . PRO A 1 75 ? 13.870 51.332 -11.343 1.00 47.16 75 PRO A O 1
ATOM 577 N N . GLY A 1 76 ? 14.756 52.700 -9.915 1.00 24.91 76 GLY A N 1
ATOM 578 C CA . GLY A 1 76 ? 15.419 53.855 -9.294 1.00 24.91 76 GLY A CA 1
ATOM 579 C C . GLY A 1 76 ? 15.151 53.982 -7.763 1.00 24.91 76 GLY A C 1
ATOM 580 O O . GLY A 1 76 ? 14.454 53.165 -7.173 1.00 24.91 76 GLY A O 1
ATOM 581 N N . CYS A 1 77 ? 15.799 55.002 -7.177 1.00 26.48 77 CYS A N 1
ATOM 582 C CA . CYS A 1 77 ? 15.882 55.582 -5.809 1.00 26.48 77 CYS A CA 1
ATOM 583 C C . CYS A 1 77 ? 14.604 55.673 -4.927 1.00 26.48 77 CYS A C 1
ATOM 585 O O . CYS A 1 77 ? 13.519 55.546 -5.466 1.00 26.48 77 CYS A O 1
ATOM 587 N N . VAL A 1 78 ? 14.555 56.045 -3.627 1.00 27.78 78 VAL A N 1
ATOM 588 C CA . VAL A 1 78 ? 15.415 56.321 -2.432 1.00 27.78 78 VAL A CA 1
ATOM 589 C C . VAL A 1 78 ? 14.409 56.649 -1.294 1.00 27.78 78 VAL A C 1
ATOM 591 O O . VAL A 1 78 ? 13.442 57.342 -1.581 1.00 27.78 78 VAL A O 1
ATOM 594 N N . GLN A 1 79 ? 14.635 56.224 -0.037 1.00 25.27 79 GLN A N 1
ATOM 595 C CA . GLN A 1 79 ? 14.489 57.004 1.227 1.00 25.27 79 GLN A CA 1
ATOM 596 C C . GLN A 1 79 ? 14.537 56.090 2.479 1.00 25.27 79 GLN A C 1
ATOM 598 O O . GLN A 1 79 ? 14.017 54.980 2.491 1.00 25.27 79 GLN A O 1
ATOM 603 N N . SER A 1 80 ? 15.214 56.570 3.525 1.00 28.70 80 SER A N 1
ATOM 604 C CA . SER A 1 80 ? 15.344 56.016 4.893 1.00 28.70 80 SER A CA 1
ATOM 605 C C . SER A 1 80 ? 14.481 56.865 5.873 1.00 28.70 80 SER A C 1
ATOM 607 O O . SER A 1 80 ? 13.807 57.757 5.355 1.00 28.70 80 SER A O 1
ATOM 609 N N . PRO A 1 81 ? 14.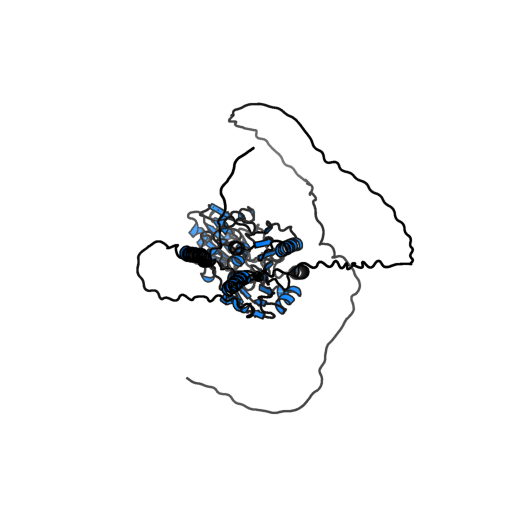493 56.749 7.235 1.00 48.91 81 PRO A N 1
ATOM 610 C CA . PRO A 1 81 ? 15.173 55.812 8.157 1.00 48.91 81 PRO A CA 1
ATOM 611 C C . PRO A 1 81 ? 14.359 55.314 9.409 1.00 48.91 81 PRO A C 1
ATOM 613 O O . PRO A 1 81 ? 13.301 55.818 9.754 1.00 48.91 81 PRO A O 1
ATOM 616 N N . ARG A 1 82 ? 14.949 54.323 10.115 1.00 30.72 82 ARG A N 1
ATOM 617 C CA . ARG A 1 82 ? 14.976 53.969 11.576 1.00 30.72 82 ARG A CA 1
ATOM 618 C C . ARG A 1 82 ? 14.004 54.654 12.579 1.00 30.72 82 ARG A C 1
ATOM 620 O O . ARG A 1 82 ? 14.058 55.870 12.701 1.00 30.72 82 ARG A O 1
ATOM 627 N N . ARG A 1 83 ? 13.389 53.901 13.527 1.00 29.88 83 ARG A N 1
ATOM 628 C CA . ARG A 1 83 ? 13.868 53.449 14.884 1.00 29.88 83 ARG A CA 1
ATOM 629 C C . ARG A 1 83 ? 12.692 53.045 15.831 1.00 29.88 83 ARG A C 1
ATOM 631 O O . ARG A 1 83 ? 11.610 53.595 15.682 1.00 29.88 83 ARG A O 1
ATOM 638 N N . SER A 1 84 ? 13.006 52.233 16.871 1.00 27.11 84 SER A N 1
ATOM 639 C CA . SER A 1 84 ? 12.319 52.052 18.199 1.00 27.11 84 SER A CA 1
ATOM 640 C C . SER A 1 84 ? 11.259 50.923 18.316 1.00 27.11 84 SER A C 1
ATOM 642 O O . SER A 1 84 ? 10.453 50.801 17.412 1.00 27.11 84 SER A O 1
ATOM 644 N N . LEU A 1 85 ? 11.088 50.109 19.382 1.00 28.36 85 LEU A N 1
ATOM 645 C CA . LEU A 1 85 ? 11.825 49.743 20.616 1.00 28.36 85 LEU A CA 1
ATOM 646 C C . LEU A 1 85 ? 11.016 48.635 21.385 1.00 28.36 85 LEU A C 1
ATOM 648 O O . LEU A 1 85 ? 9.797 48.727 21.415 1.00 2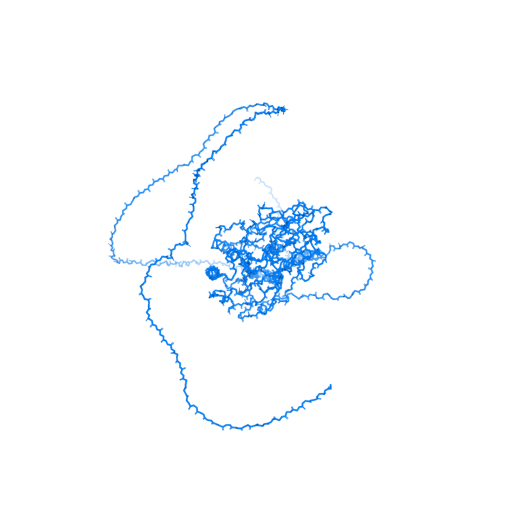8.36 85 LEU A O 1
ATOM 652 N N . LEU A 1 86 ? 11.711 47.703 22.075 1.00 26.64 86 LEU A N 1
ATOM 653 C CA . LEU A 1 86 ? 11.380 46.966 23.339 1.00 26.64 86 LEU A CA 1
ATOM 654 C C . LEU A 1 86 ? 10.242 45.909 23.463 1.00 26.64 86 LEU A C 1
ATOM 656 O O . LEU A 1 86 ? 9.086 46.183 23.177 1.00 26.64 86 LEU A O 1
ATOM 660 N N . ILE A 1 87 ? 10.573 44.733 24.048 1.00 27.73 87 ILE A N 1
ATOM 661 C CA . ILE A 1 87 ? 10.313 44.245 25.448 1.00 27.73 87 ILE A CA 1
ATOM 662 C C . ILE A 1 87 ? 10.820 42.770 25.538 1.00 27.73 87 ILE A C 1
ATOM 664 O O . ILE A 1 87 ? 10.358 41.912 24.800 1.00 27.73 87 ILE A O 1
ATOM 668 N N . SER A 1 88 ? 11.964 42.490 26.181 1.00 26.05 88 SER A N 1
ATOM 669 C CA . SER A 1 88 ? 12.185 41.888 27.524 1.00 26.05 88 SER A CA 1
ATOM 670 C C . SER A 1 88 ? 11.606 40.481 27.806 1.00 26.05 88 SER A C 1
ATOM 672 O O . SER A 1 88 ? 10.403 40.320 27.977 1.00 26.05 88 SER A O 1
ATOM 674 N N . MET A 1 89 ? 12.494 39.497 28.022 1.00 25.95 89 MET A N 1
ATOM 675 C CA . MET A 1 89 ? 12.278 38.375 28.949 1.00 25.95 89 MET A CA 1
ATOM 676 C C . MET A 1 89 ? 13.557 38.109 29.754 1.00 25.95 89 MET A C 1
ATOM 678 O O . MET A 1 89 ? 14.627 37.863 29.195 1.00 25.95 89 MET A O 1
ATOM 682 N N . ALA A 1 90 ? 13.429 38.163 31.080 1.00 27.88 90 ALA A N 1
ATOM 683 C CA . ALA A 1 90 ? 14.489 37.896 32.041 1.00 27.88 90 ALA A CA 1
ATOM 684 C C . ALA A 1 90 ? 14.386 36.465 32.593 1.00 27.88 90 ALA A C 1
ATOM 686 O O . ALA A 1 90 ? 13.321 36.005 33.000 1.00 27.88 90 ALA A O 1
ATOM 687 N N . ARG A 1 91 ? 15.539 35.789 32.645 1.00 27.97 91 ARG A N 1
ATOM 688 C CA . ARG A 1 91 ? 15.795 34.563 33.412 1.00 27.97 91 ARG A CA 1
ATOM 689 C C . ARG A 1 91 ? 15.850 34.875 34.906 1.00 27.97 91 ARG A C 1
ATOM 691 O O . ARG A 1 91 ? 16.454 35.870 35.299 1.00 27.97 91 ARG A O 1
ATOM 698 N N . CYS A 1 92 ? 15.406 33.935 35.736 1.00 24.59 92 CYS A N 1
ATOM 699 C CA . CYS A 1 92 ? 15.912 33.818 37.099 1.00 24.59 92 CYS A CA 1
ATOM 700 C C . CYS A 1 92 ? 16.211 32.357 37.455 1.00 24.59 92 CYS A C 1
ATOM 702 O O . CYS A 1 92 ? 15.522 31.432 37.035 1.00 24.59 92 CYS A O 1
ATOM 704 N N . ARG A 1 93 ? 17.305 32.183 38.195 1.00 30.86 93 ARG A N 1
ATOM 705 C CA . ARG A 1 93 ? 17.989 30.943 38.572 1.00 30.86 93 ARG A CA 1
ATOM 706 C C . ARG A 1 93 ? 18.085 30.968 40.097 1.00 30.86 93 ARG A C 1
ATOM 708 O O . ARG A 1 93 ? 18.505 31.994 40.621 1.00 30.86 93 ARG A O 1
ATOM 715 N N . ARG A 1 94 ? 17.797 29.871 40.804 1.00 26.56 94 ARG A N 1
ATOM 716 C CA . ARG A 1 94 ? 18.349 29.601 42.149 1.00 26.56 94 ARG A CA 1
ATOM 717 C C . ARG A 1 94 ? 18.302 28.105 42.468 1.00 26.56 94 ARG A C 1
ATOM 719 O O . ARG A 1 94 ? 17.412 27.397 42.015 1.00 26.56 94 ARG A O 1
ATOM 726 N N . ARG A 1 95 ? 19.330 27.650 43.186 1.00 29.59 95 ARG A N 1
ATOM 727 C CA . ARG A 1 95 ? 19.684 26.261 43.524 1.00 29.59 95 ARG A CA 1
ATOM 728 C C . ARG A 1 95 ? 20.032 26.200 45.026 1.00 29.59 95 ARG A C 1
ATOM 730 O O . ARG A 1 95 ? 20.368 27.239 45.591 1.00 29.59 95 ARG A O 1
ATOM 737 N N . SER A 1 96 ? 20.072 24.974 45.566 1.00 30.70 96 SER A N 1
ATOM 738 C CA . SER A 1 96 ? 20.462 24.513 46.927 1.00 30.70 96 SER A CA 1
ATOM 739 C C . SER A 1 96 ? 19.389 24.688 48.015 1.00 30.70 96 SER A C 1
ATOM 741 O O . SER A 1 96 ? 18.794 25.754 48.078 1.00 30.70 96 SER A O 1
ATOM 743 N N . GLY A 1 97 ? 19.053 23.732 48.893 1.00 28.08 97 GLY A N 1
ATOM 744 C CA . GLY A 1 97 ? 19.532 22.365 49.166 1.00 28.08 97 GLY A CA 1
ATOM 745 C C . GLY A 1 97 ? 19.795 22.172 50.673 1.00 28.08 97 GLY A C 1
ATOM 746 O O . GLY A 1 97 ? 20.633 22.907 51.182 1.00 28.08 97 GLY A O 1
ATOM 747 N N . ARG A 1 98 ? 19.115 21.223 51.353 1.00 27.17 98 ARG A N 1
ATOM 748 C CA . ARG A 1 98 ? 19.604 20.351 52.463 1.00 27.17 98 ARG A CA 1
ATOM 749 C C . ARG A 1 98 ? 18.486 19.563 53.176 1.00 27.17 98 ARG A C 1
ATOM 751 O O . ARG A 1 98 ? 17.359 20.037 53.264 1.00 27.17 98 ARG A O 1
ATOM 758 N N . GLU A 1 99 ? 18.875 18.373 53.636 1.00 30.92 99 GLU A N 1
ATOM 759 C CA . GLU A 1 99 ? 18.173 17.333 54.413 1.00 30.92 99 GLU A CA 1
ATOM 760 C C . GLU A 1 99 ? 17.941 17.687 55.898 1.00 30.92 99 GLU A C 1
ATOM 762 O O . GLU A 1 99 ? 18.672 18.513 56.440 1.00 30.92 99 GLU A O 1
ATOM 767 N N . GLU A 1 100 ? 16.948 17.033 56.527 1.00 30.19 100 GLU A N 1
ATOM 768 C CA . GLU A 1 100 ? 17.050 16.131 57.710 1.00 30.19 100 GLU A CA 1
ATOM 769 C C . GLU A 1 100 ? 15.734 16.074 58.535 1.00 30.19 100 GLU A C 1
ATOM 771 O O . GLU A 1 100 ? 15.277 17.068 59.088 1.00 30.19 100 GLU A O 1
ATOM 776 N N . ASP A 1 101 ? 15.111 14.886 58.529 1.00 29.86 101 ASP A N 1
ATOM 777 C CA . ASP A 1 101 ? 14.715 14.015 59.655 1.00 29.86 101 ASP A CA 1
ATOM 778 C C . ASP A 1 101 ? 13.904 14.445 60.915 1.00 29.86 101 ASP A C 1
ATOM 780 O O . ASP A 1 101 ? 14.100 15.485 61.532 1.00 29.86 101 ASP A O 1
ATOM 784 N N . LEU A 1 102 ? 13.088 13.456 61.351 1.00 29.05 102 LEU A N 1
ATOM 785 C CA . LEU A 1 102 ? 12.560 13.113 62.700 1.00 29.05 102 LEU A CA 1
ATOM 786 C C . LEU A 1 102 ? 11.094 13.435 63.106 1.00 29.05 102 LEU A C 1
ATOM 788 O O . LEU A 1 102 ? 10.744 14.503 63.590 1.00 29.05 102 LEU A O 1
ATOM 792 N N . ALA A 1 103 ? 10.272 12.377 62.996 1.00 30.25 103 ALA A N 1
ATOM 793 C CA . ALA A 1 103 ? 9.477 11.691 64.038 1.00 30.25 103 ALA A CA 1
ATOM 794 C C . ALA A 1 103 ? 8.649 12.470 65.096 1.00 30.25 103 ALA A C 1
ATOM 796 O O . ALA A 1 103 ? 9.196 13.149 65.956 1.00 30.25 103 ALA A O 1
ATOM 797 N N . SER A 1 104 ? 7.337 12.168 65.178 1.00 28.86 104 SER A N 1
ATOM 798 C CA . SER A 1 104 ? 6.656 11.486 66.320 1.00 28.86 104 SER A CA 1
ATOM 799 C C . SER A 1 104 ? 5.130 11.762 66.397 1.00 28.86 104 SER A C 1
ATOM 801 O O . SER A 1 104 ? 4.661 12.888 66.297 1.00 28.86 104 SER A O 1
ATOM 803 N N . SER A 1 105 ? 4.339 10.692 66.566 1.00 29.50 105 SER A N 1
ATOM 804 C CA . SER A 1 105 ? 2.941 10.673 67.088 1.00 29.50 105 SER A CA 1
ATOM 805 C C . SER A 1 105 ? 2.970 10.714 68.645 1.00 29.50 105 SER A C 1
ATOM 807 O O . SER A 1 105 ? 4.086 10.533 69.136 1.00 29.50 105 SER A O 1
ATOM 809 N N . PRO A 1 106 ? 1.876 10.828 69.470 1.00 47.56 106 PRO A N 1
ATOM 810 C CA . PRO A 1 106 ? 0.463 10.435 69.227 1.00 47.56 106 PRO A CA 1
ATOM 811 C C . PRO A 1 106 ? -0.714 11.218 69.931 1.00 47.56 106 PRO A C 1
ATOM 813 O O . PRO A 1 106 ? -0.558 11.851 70.963 1.00 47.56 106 PRO A O 1
ATOM 816 N N . VAL A 1 107 ? -1.934 11.046 69.378 1.00 31.12 107 VAL A N 1
ATOM 817 C CA . VAL A 1 107 ? -3.272 10.702 69.975 1.00 31.12 107 VAL A CA 1
ATOM 818 C C . VAL A 1 107 ? -3.952 11.543 71.107 1.00 31.12 107 VAL A C 1
ATOM 820 O O . VAL A 1 107 ? -3.400 11.753 72.180 1.00 31.12 107 VAL A O 1
ATOM 823 N N . LYS A 1 108 ? -5.281 11.750 70.894 1.00 30.39 108 LYS A N 1
ATOM 824 C CA . LYS A 1 108 ? -6.451 12.106 71.772 1.00 30.39 108 LYS A CA 1
ATOM 825 C C . LYS A 1 108 ? -6.833 13.599 71.732 1.00 30.39 108 LYS A C 1
ATOM 827 O O . LYS A 1 108 ? -5.956 14.435 71.808 1.00 30.39 108 LYS A O 1
ATOM 832 N N . SER A 1 109 ? -8.086 14.048 71.589 1.00 30.98 109 SER A N 1
ATOM 833 C CA . SER A 1 109 ? -9.440 13.513 71.840 1.00 30.98 109 SER A CA 1
ATOM 834 C C . SER A 1 109 ? -10.494 14.353 71.070 1.00 30.98 109 SER A C 1
ATOM 836 O O . SER A 1 109 ? -10.223 15.504 70.751 1.00 30.98 109 SER A O 1
ATOM 838 N N . GLY A 1 110 ? -11.689 13.800 70.794 1.00 30.77 110 GLY A N 1
ATOM 839 C CA . GLY A 1 110 ? -12.826 14.486 70.128 1.00 30.77 110 GLY A CA 1
ATOM 840 C C . GLY A 1 110 ? -13.445 15.664 70.921 1.00 30.77 110 GLY A C 1
ATOM 841 O O . GLY A 1 110 ? -12.902 16.006 71.968 1.00 30.77 110 GLY A O 1
ATOM 842 N N . PRO A 1 111 ? -14.585 16.269 70.494 1.00 37.69 111 PRO A N 1
ATOM 843 C CA . PRO A 1 111 ? -15.799 15.546 70.101 1.00 37.69 111 PRO A CA 1
ATOM 844 C C . PRO A 1 111 ? -16.578 16.089 68.877 1.00 37.69 111 PRO A C 1
ATOM 846 O O . PRO A 1 111 ? -16.287 17.115 68.274 1.00 37.69 111 PRO A O 1
ATOM 849 N N . LYS A 1 112 ? -17.607 15.300 68.554 1.00 32.03 112 LYS A N 1
ATOM 850 C CA . LYS A 1 112 ? -18.612 15.375 67.490 1.00 32.03 112 LYS A CA 1
ATOM 851 C C . LYS A 1 112 ? -19.409 16.689 67.478 1.00 32.03 112 LYS A C 1
ATOM 853 O O . LYS A 1 112 ? -19.973 17.065 68.501 1.00 32.03 112 LYS A O 1
ATOM 858 N N . THR A 1 113 ? -19.611 17.270 66.297 1.00 34.03 113 THR A N 1
ATOM 859 C CA . THR A 1 113 ? -20.682 18.243 66.026 1.00 34.03 113 THR A CA 1
ATOM 860 C C . THR A 1 113 ? -21.662 17.649 65.015 1.00 34.03 113 THR A C 1
ATOM 862 O O . THR A 1 113 ? -21.395 17.531 63.823 1.00 34.03 113 THR A O 1
ATOM 865 N N . GLY A 1 114 ? -22.812 17.207 65.527 1.00 30.48 114 GLY A N 1
ATOM 866 C CA . GLY A 1 114 ? -23.982 16.879 64.722 1.00 30.48 114 GLY A CA 1
ATOM 867 C C . GLY A 1 114 ? -24.791 18.146 64.468 1.00 30.48 114 GLY A C 1
ATOM 868 O O . GLY A 1 114 ? -25.212 18.809 65.415 1.00 30.48 114 GLY A O 1
ATOM 869 N N . PHE A 1 115 ? -25.026 18.470 63.199 1.00 30.59 115 PHE A N 1
ATOM 870 C CA . PHE A 1 115 ? -26.010 19.472 62.807 1.00 30.59 115 PHE A CA 1
ATOM 871 C C . PHE A 1 115 ? -27.413 18.875 62.955 1.00 30.59 115 PHE A C 1
ATOM 873 O O . PHE A 1 115 ? -27.798 17.947 62.245 1.00 30.59 115 PHE A O 1
ATOM 880 N N . ARG A 1 116 ? -28.168 19.403 63.921 1.00 29.42 116 ARG A N 1
ATOM 881 C CA . ARG A 1 116 ? -29.584 19.115 64.157 1.00 29.42 116 ARG A CA 1
ATOM 882 C C . ARG A 1 116 ? -30.380 20.281 63.563 1.00 29.42 116 ARG A C 1
ATOM 884 O O . ARG A 1 116 ? -30.281 21.398 64.061 1.00 29.42 116 ARG A O 1
ATOM 891 N N . CYS A 1 117 ? -31.138 20.033 62.497 1.00 28.31 117 CYS A N 1
ATOM 892 C CA . CYS A 1 117 ? -32.104 20.993 61.959 1.00 28.31 117 CYS A CA 1
ATOM 893 C C . CYS A 1 117 ? -33.266 21.138 62.951 1.00 28.31 117 CYS A C 1
ATOM 895 O O . CYS A 1 117 ? -33.878 20.137 63.332 1.00 28.31 117 CYS A O 1
ATOM 897 N N . SER A 1 118 ? -33.552 22.366 63.389 1.00 30.34 118 SER A N 1
ATOM 898 C CA . SER A 1 118 ? -34.716 22.662 64.220 1.00 30.34 118 SER A CA 1
ATOM 899 C C . SER A 1 118 ? -35.984 22.652 63.364 1.00 30.34 118 SER A C 1
ATOM 901 O O . SER A 1 118 ? -36.032 23.191 62.261 1.00 30.34 118 SER A O 1
ATOM 903 N N . VAL A 1 119 ? -37.021 22.003 63.886 1.00 31.36 119 VAL A N 1
ATOM 904 C CA . VAL A 1 119 ? -38.388 22.084 63.374 1.00 31.36 119 VAL A CA 1
ATOM 905 C C . VAL A 1 119 ? -39.086 23.153 64.203 1.00 31.36 119 VAL A C 1
ATOM 907 O O . VAL A 1 119 ? -39.376 22.936 65.378 1.00 31.36 119 VAL A O 1
ATOM 910 N N . GLN A 1 120 ? -39.344 24.311 63.602 1.00 31.84 120 GLN A N 1
ATOM 911 C CA . GLN A 1 120 ? -40.213 25.335 64.174 1.00 31.84 120 GLN A CA 1
ATOM 912 C C . GLN A 1 120 ? -41.586 25.218 63.510 1.00 31.84 120 GLN A C 1
ATOM 914 O O . GLN A 1 120 ? -41.754 25.489 62.323 1.00 31.84 120 GLN A O 1
ATOM 919 N N . ARG A 1 121 ? -42.574 24.766 64.289 1.00 30.33 121 ARG A N 1
ATOM 920 C CA . ARG A 1 121 ? -43.996 24.874 63.952 1.00 30.33 121 ARG A CA 1
ATOM 921 C C . ARG A 1 121 ? -44.402 26.342 64.059 1.00 30.33 121 ARG A C 1
ATOM 923 O O . ARG A 1 121 ? -44.388 26.886 65.157 1.00 30.33 121 ARG A O 1
ATOM 930 N N . PHE A 1 122 ? -44.851 26.925 62.955 1.00 30.62 122 PHE A N 1
ATOM 931 C CA . PHE A 1 122 ? -45.789 28.041 62.975 1.00 30.62 122 PHE A CA 1
ATOM 932 C C . PHE A 1 122 ? -47.081 27.582 62.308 1.00 30.62 122 PHE A C 1
ATOM 934 O O . PHE A 1 122 ? -47.089 27.163 61.153 1.00 30.62 122 PHE A O 1
ATOM 941 N N . GLY A 1 123 ? -48.162 27.596 63.086 1.00 32.53 123 GLY A N 1
ATOM 942 C CA . GLY A 1 123 ? -49.512 27.418 62.582 1.00 32.53 123 GLY A CA 1
ATOM 943 C C . GLY A 1 123 ? -49.985 28.703 61.918 1.00 32.53 123 GLY A C 1
ATOM 944 O O . GLY A 1 123 ? -49.815 29.789 62.467 1.00 32.53 123 GLY A O 1
ATOM 945 N N . LEU A 1 124 ? -50.608 28.562 60.754 1.00 31.47 124 LEU A N 1
ATOM 946 C CA . LEU A 1 124 ? -51.427 29.596 60.145 1.00 31.47 124 LEU A CA 1
ATOM 947 C C . LEU A 1 124 ? -52.704 28.928 59.644 1.00 31.47 124 LEU A C 1
ATOM 949 O O . LEU A 1 124 ? -52.706 28.137 58.704 1.00 31.47 124 LEU A O 1
ATOM 953 N N . VAL A 1 125 ? -53.783 29.228 60.359 1.00 38.09 125 VAL A N 1
ATOM 954 C CA . VAL A 1 125 ? -55.160 29.019 59.928 1.00 38.09 125 VAL A CA 1
ATOM 955 C C . VAL A 1 125 ? -55.416 30.025 58.808 1.00 38.09 125 VAL A C 1
ATOM 957 O O . VAL A 1 125 ? -55.334 31.230 59.028 1.00 38.09 125 VAL A O 1
ATOM 960 N N . GLY A 1 126 ? -55.696 29.532 57.604 1.00 35.16 126 GLY A N 1
ATOM 961 C CA . GLY A 1 126 ? -56.056 30.340 56.444 1.00 35.16 126 GLY A CA 1
ATOM 962 C C . GLY A 1 126 ? -57.150 29.628 55.664 1.00 35.16 126 GLY A C 1
ATOM 963 O O . GLY A 1 126 ? -56.937 28.536 55.145 1.00 35.16 126 GLY A O 1
ATOM 964 N N . ALA A 1 127 ? -58.337 30.227 55.661 1.00 37.84 127 ALA A N 1
ATOM 965 C CA . ALA A 1 127 ? -59.562 29.698 55.086 1.00 37.84 127 ALA A CA 1
ATOM 966 C C . ALA A 1 127 ? -59.388 29.251 53.624 1.00 37.84 127 ALA A C 1
ATOM 968 O O . ALA A 1 127 ? -58.907 29.995 52.770 1.00 37.84 127 ALA A O 1
ATOM 969 N N . GLY A 1 128 ? -59.823 28.024 53.340 1.00 34.97 128 GLY A N 1
ATOM 970 C CA . GLY A 1 128 ? -59.836 27.467 51.999 1.00 34.97 128 GLY A CA 1
ATOM 971 C C . GLY A 1 128 ? -60.825 28.193 51.089 1.00 34.97 128 GLY A C 1
ATOM 972 O O . GLY A 1 128 ? -62.033 28.161 51.308 1.00 34.97 128 GLY A O 1
ATOM 973 N N . ARG A 1 129 ? -60.313 28.755 49.995 1.00 38.25 129 ARG A N 1
ATOM 974 C CA . ARG A 1 129 ? -61.028 28.781 48.717 1.00 38.25 129 ARG A CA 1
ATOM 975 C C . ARG A 1 129 ? -60.313 27.815 47.784 1.00 38.25 129 ARG A C 1
ATOM 977 O O . ARG A 1 129 ? -59.283 28.134 47.203 1.00 38.25 129 ARG A O 1
ATOM 984 N N . SER A 1 130 ? -60.854 26.605 47.690 1.00 36.16 130 SER A N 1
ATOM 985 C CA . SER A 1 130 ? -60.440 25.620 46.697 1.00 36.16 130 SER A CA 1
ATOM 986 C C . SER A 1 130 ? -60.917 26.094 45.324 1.00 36.16 130 SER A C 1
ATOM 988 O O . SER A 1 130 ? -62.079 25.911 44.965 1.00 36.16 130 SER A O 1
ATOM 990 N N . VAL A 1 131 ? -60.038 26.746 44.561 1.00 40.56 131 VAL A N 1
ATOM 991 C CA . VAL A 1 131 ? -60.232 26.899 43.116 1.00 40.56 131 VAL A CA 1
ATOM 992 C C . VAL A 1 131 ? -59.836 25.565 42.496 1.00 40.56 131 VAL A C 1
ATOM 994 O O . VAL A 1 131 ? -58.680 25.321 42.160 1.00 40.56 131 VAL A O 1
ATOM 997 N N . THR A 1 132 ? -60.802 24.655 42.400 1.00 43.72 132 THR A N 1
ATOM 998 C CA . THR A 1 132 ? -60.654 23.441 41.599 1.00 43.72 132 THR A CA 1
ATOM 999 C C . THR A 1 132 ? -60.678 23.854 40.132 1.00 43.72 132 THR A C 1
ATOM 1001 O O . THR A 1 132 ? -61.738 24.019 39.529 1.00 43.72 132 THR A O 1
ATOM 1004 N N . LEU A 1 133 ? -59.496 24.048 39.543 1.00 46.09 133 LEU A N 1
ATOM 1005 C CA . LEU A 1 133 ? -59.357 24.140 38.095 1.00 46.09 133 LEU A CA 1
ATOM 1006 C C . LEU A 1 133 ? -59.791 22.781 37.523 1.00 46.09 133 LEU A C 1
ATOM 1008 O O . LEU A 1 133 ? -59.034 21.811 37.543 1.00 46.09 133 LEU A O 1
ATOM 1012 N N . LYS A 1 134 ? -61.041 22.673 37.059 1.00 46.97 134 LYS A N 1
ATOM 1013 C CA . LYS A 1 134 ? -61.496 21.519 36.278 1.00 46.97 134 LYS A CA 1
ATOM 1014 C C . LYS A 1 134 ? -60.739 21.535 34.948 1.00 46.97 134 LYS A C 1
ATOM 1016 O O . LYS A 1 134 ? -61.224 22.088 33.964 1.00 46.97 134 LYS A O 1
ATOM 1021 N N . MET A 1 135 ? -59.548 20.935 34.909 1.00 47.81 135 MET A N 1
ATOM 1022 C CA . MET A 1 135 ? -58.939 20.514 33.649 1.00 47.81 135 MET A CA 1
ATOM 1023 C C . MET A 1 135 ? -59.924 19.548 32.994 1.00 47.81 135 MET A C 1
ATOM 1025 O O . MET A 1 135 ? -60.150 18.437 33.472 1.00 47.81 135 MET A O 1
ATOM 1029 N N . THR A 1 136 ? -60.582 20.006 31.934 1.00 62.88 136 THR A N 1
ATOM 1030 C CA . THR A 1 136 ? -61.460 19.163 31.124 1.00 62.88 136 THR A CA 1
ATOM 1031 C C . THR A 1 136 ? -60.633 17.992 30.587 1.00 62.88 136 THR A C 1
ATOM 1033 O O . THR A 1 136 ? -59.459 18.170 30.255 1.00 62.88 136 THR A O 1
ATOM 1036 N N . SER A 1 137 ? -61.202 16.781 30.509 1.00 60.69 137 SER A N 1
ATOM 1037 C CA . SER A 1 137 ? -60.427 15.576 30.149 1.00 60.69 137 SER A CA 1
ATOM 1038 C C . SER A 1 137 ? -59.676 15.728 28.818 1.00 60.69 137 SER A C 1
ATOM 1040 O O . SER A 1 137 ? -58.595 15.175 28.654 1.00 60.69 137 SER A O 1
ATOM 1042 N N . LYS A 1 138 ? -60.175 16.576 27.909 1.00 60.75 138 LYS A N 1
ATOM 1043 C CA . LYS A 1 138 ? -59.514 16.945 26.651 1.00 60.75 138 LYS A CA 1
ATOM 1044 C C . LYS A 1 138 ? -58.163 17.648 26.846 1.00 60.75 138 LYS A C 1
ATOM 1046 O O . LYS A 1 138 ? -57.234 17.350 26.106 1.00 60.75 138 LYS A O 1
ATOM 1051 N N . LEU A 1 139 ? -58.016 18.530 27.840 1.00 59.81 139 LEU A N 1
ATOM 1052 C CA . LEU A 1 139 ? -56.745 19.216 28.118 1.00 59.81 139 LEU A CA 1
ATOM 1053 C C . LEU A 1 139 ? -55.701 18.255 28.704 1.00 59.81 139 LEU A C 1
ATOM 1055 O O . LEU A 1 139 ? -54.518 18.356 28.384 1.00 59.81 139 LEU A O 1
ATOM 1059 N N . LEU A 1 140 ? -56.145 17.288 29.512 1.00 67.25 140 LEU A N 1
ATOM 1060 C CA . LEU A 1 140 ? -55.291 16.230 30.054 1.00 67.25 140 LEU A CA 1
ATOM 1061 C C . LEU A 1 140 ? -54.788 15.306 28.933 1.00 67.25 140 LEU A C 1
ATOM 1063 O O . LEU A 1 140 ? -53.595 15.038 28.861 1.00 67.25 140 LEU A O 1
ATOM 1067 N N . TRP A 1 141 ? -55.664 14.906 28.004 1.00 69.94 141 TRP A N 1
ATOM 1068 C CA . TRP A 1 141 ? -55.283 14.104 26.836 1.00 69.94 141 TRP A CA 1
ATOM 1069 C C . TRP A 1 141 ? -54.324 14.839 25.897 1.00 69.94 141 TRP A C 1
ATOM 1071 O O . TRP A 1 141 ? -53.352 14.241 25.452 1.00 69.94 141 TRP A O 1
ATOM 1081 N N . VAL A 1 142 ? -54.524 16.138 25.645 1.00 74.25 142 VAL A N 1
ATOM 1082 C CA . VAL A 1 142 ? -53.582 16.941 24.842 1.00 74.25 142 VAL A CA 1
ATOM 1083 C C . VAL A 1 142 ? -52.227 17.067 25.539 1.00 74.25 142 VAL A C 1
ATOM 1085 O O . VAL A 1 142 ? -51.202 16.931 24.883 1.00 74.25 142 VAL A O 1
ATOM 1088 N N . SER A 1 143 ? -52.202 17.248 26.862 1.00 70.88 143 SER A N 1
ATOM 1089 C CA . SER A 1 143 ? -50.955 17.308 27.641 1.00 70.88 143 SER A CA 1
ATOM 1090 C C . SER A 1 143 ? -50.204 15.973 27.625 1.00 70.88 143 SER A C 1
ATOM 1092 O O . SER A 1 143 ? -48.985 15.958 27.498 1.00 70.88 143 SER A O 1
ATOM 1094 N N . VAL A 1 144 ? -50.928 14.850 27.705 1.00 73.56 144 VAL A N 1
ATOM 1095 C CA . VAL A 1 144 ? -50.366 13.491 27.637 1.00 73.56 144 VAL A CA 1
ATOM 1096 C C . VAL A 1 144 ? -49.873 13.161 26.229 1.00 73.56 144 VAL A C 1
ATOM 1098 O O . VAL A 1 144 ? -48.803 12.583 26.092 1.00 73.56 144 VAL A O 1
ATOM 1101 N N . ILE A 1 145 ? -50.597 13.566 25.181 1.00 76.69 145 ILE A N 1
ATOM 1102 C CA . ILE A 1 145 ? -50.169 13.395 23.785 1.00 76.69 145 ILE A CA 1
ATOM 1103 C C . ILE A 1 145 ? -48.941 14.262 23.497 1.00 76.69 145 ILE A C 1
ATOM 1105 O O . ILE A 1 145 ? -47.985 13.769 22.911 1.00 76.69 145 ILE A O 1
ATOM 1109 N N . LEU A 1 146 ? -48.918 15.519 23.954 1.00 69.56 146 LEU A N 1
ATOM 1110 C CA . LEU A 1 146 ? -47.773 16.414 23.782 1.00 69.56 146 LEU A CA 1
ATOM 1111 C C . LEU A 1 146 ? -46.555 15.920 24.574 1.00 69.56 146 LEU A C 1
ATOM 1113 O O . LEU A 1 146 ? -45.449 15.951 24.050 1.00 69.56 146 LEU A O 1
ATOM 1117 N N . ALA A 1 147 ? -46.758 15.400 25.789 1.00 66.31 147 ALA A N 1
ATOM 1118 C CA . ALA A 1 147 ? -45.712 14.744 26.569 1.00 66.31 147 ALA A CA 1
ATOM 1119 C C . ALA A 1 147 ? -45.231 13.442 25.911 1.00 66.31 147 ALA A C 1
ATOM 1121 O O . ALA A 1 147 ? -44.040 13.181 25.909 1.00 66.31 147 ALA A O 1
ATOM 1122 N N . ALA A 1 148 ? -46.110 12.642 25.301 1.00 64.88 148 ALA A N 1
ATOM 1123 C CA . ALA A 1 148 ? -45.723 11.432 24.570 1.00 64.88 148 ALA A CA 1
ATOM 1124 C C . ALA A 1 148 ? -44.971 11.753 23.262 1.00 64.88 148 ALA A C 1
ATOM 1126 O O . ALA A 1 148 ? -44.023 11.052 22.907 1.00 64.88 148 ALA A O 1
ATOM 1127 N N . LEU A 1 149 ? -45.342 12.841 22.576 1.00 61.44 149 LEU A N 1
ATOM 1128 C CA . LEU A 1 149 ? -44.655 13.354 21.386 1.00 61.44 149 LEU A CA 1
ATOM 1129 C C . LEU A 1 149 ? -43.286 13.959 21.718 1.00 61.44 149 LEU A C 1
ATOM 1131 O O . LEU A 1 149 ? -42.356 13.781 20.938 1.00 61.44 149 LEU A O 1
ATOM 1135 N N . THR A 1 150 ? -43.121 14.617 22.870 1.00 56.69 150 THR A N 1
ATOM 1136 C CA . THR A 1 150 ? -41.809 15.127 23.308 1.00 56.69 150 THR A CA 1
ATOM 1137 C C . THR A 1 150 ? -40.932 14.038 23.926 1.00 56.69 150 THR A C 1
ATOM 1139 O O . THR A 1 150 ? -39.724 14.047 23.701 1.00 56.69 150 THR A O 1
ATOM 1142 N N . LEU A 1 151 ? -41.516 13.045 24.611 1.00 48.41 151 LEU A N 1
ATOM 1143 C CA . LEU A 1 151 ? -40.784 11.897 25.162 1.00 48.41 151 LEU A CA 1
ATOM 1144 C C . LEU A 1 151 ? -40.290 10.936 24.068 1.00 48.41 151 LEU A C 1
ATOM 1146 O O . LEU A 1 151 ? -39.294 10.254 24.273 1.00 48.41 151 LEU A O 1
ATOM 1150 N N . SER A 1 152 ? -40.922 10.931 22.888 1.00 49.72 152 SER A N 1
ATOM 1151 C CA . SER A 1 152 ? -40.452 10.170 21.715 1.00 49.72 152 SER A CA 1
ATOM 1152 C C . SER A 1 152 ? -39.243 10.809 21.012 1.00 49.72 152 SER A C 1
ATOM 1154 O O . SER A 1 152 ? -38.621 10.171 20.168 1.00 49.72 152 SER A O 1
ATOM 1156 N N . ILE A 1 153 ? -38.894 12.058 21.349 1.00 52.12 153 ILE A N 1
ATOM 1157 C CA . ILE A 1 153 ? -37.766 12.798 20.752 1.00 52.12 153 ILE A CA 1
ATOM 1158 C C . ILE A 1 153 ? -36.521 12.757 21.659 1.00 52.12 153 ILE A C 1
ATOM 1160 O O . ILE A 1 153 ? -35.404 13.016 21.216 1.00 52.12 153 ILE A O 1
ATOM 1164 N N . THR A 1 154 ? -36.663 12.358 22.922 1.00 48.97 154 THR A N 1
ATOM 1165 C CA . THR A 1 154 ? -35.554 12.276 23.880 1.00 48.97 154 THR A CA 1
ATOM 1166 C C . THR A 1 154 ? -35.249 10.818 24.214 1.00 48.97 154 THR A C 1
ATOM 1168 O O . THR A 1 154 ? -36.137 10.116 24.676 1.00 48.97 154 THR A O 1
ATOM 1171 N N . PHE A 1 155 ? -33.993 10.397 24.026 1.00 43.44 155 PHE A N 1
ATOM 1172 C CA . PHE A 1 155 ? -33.446 9.032 24.180 1.00 43.44 155 PHE A CA 1
ATOM 1173 C C . PHE A 1 155 ? -33.447 8.128 22.936 1.00 43.44 155 PHE A C 1
ATOM 1175 O O . PHE A 1 155 ? -33.549 6.910 23.049 1.00 43.44 155 PHE A O 1
ATOM 1182 N N . SER A 1 156 ? -33.149 8.675 21.757 1.00 40.28 156 SER A N 1
ATOM 1183 C CA . SER A 1 156 ? -32.180 7.949 20.926 1.00 40.28 156 SER A CA 1
ATOM 1184 C C . SER A 1 156 ? -30.807 8.218 21.533 1.00 40.28 156 SER A C 1
ATOM 1186 O O . SER A 1 156 ? -30.246 9.295 21.343 1.00 40.28 156 SER A O 1
ATOM 1188 N N . LEU A 1 157 ? -30.288 7.280 22.337 1.00 44.22 157 LEU A N 1
ATOM 1189 C CA . LEU A 1 157 ? -28.842 7.231 22.566 1.00 44.22 157 LEU A CA 1
ATOM 1190 C C . LEU A 1 157 ? -28.205 7.288 21.171 1.00 44.22 157 LEU A C 1
ATOM 1192 O O . LEU A 1 157 ? -28.641 6.502 20.322 1.00 44.22 157 LEU A O 1
ATOM 1196 N N . PRO A 1 158 ? -27.257 8.206 20.890 1.00 45.44 158 PRO A N 1
ATOM 1197 C CA . PRO A 1 158 ? -26.554 8.156 19.620 1.00 45.44 158 PRO A CA 1
ATOM 1198 C C . PRO A 1 158 ? -26.059 6.716 19.463 1.00 45.44 158 PRO A C 1
ATOM 1200 O O . PRO A 1 158 ? -25.485 6.186 20.427 1.00 45.44 158 PRO A O 1
ATOM 1203 N N . PRO A 1 159 ? -26.378 6.034 18.344 1.00 51.53 159 PRO A N 1
ATOM 1204 C CA . PRO A 1 159 ? -25.936 4.665 18.142 1.00 51.53 159 PRO A CA 1
ATOM 1205 C C . PRO A 1 159 ? -24.445 4.645 18.443 1.00 51.53 159 PRO A C 1
ATOM 1207 O O . PRO A 1 159 ? -23.727 5.512 17.948 1.00 51.53 159 PRO A O 1
ATOM 1210 N N . ASN A 1 160 ? -24.020 3.749 19.340 1.00 59.00 160 ASN A N 1
ATOM 1211 C CA . ASN A 1 160 ? -22.636 3.674 19.794 1.00 59.00 160 ASN A CA 1
ATOM 1212 C C . ASN A 1 160 ? -21.738 3.698 18.554 1.00 59.00 160 ASN A C 1
ATOM 1214 O O . ASN A 1 160 ? -21.752 2.739 17.778 1.00 59.00 160 ASN A O 1
ATOM 1218 N N . GLN A 1 161 ? -21.083 4.837 18.314 1.00 72.12 161 GLN A N 1
ATOM 1219 C CA . GLN A 1 161 ? -20.448 5.113 17.035 1.00 72.12 161 GLN A CA 1
ATOM 1220 C C . GLN A 1 161 ? -19.343 4.079 16.864 1.00 72.12 161 GLN A C 1
ATOM 1222 O O . GLN A 1 161 ? -18.429 4.000 17.688 1.00 72.12 161 GLN A O 1
ATOM 1227 N N . GLN A 1 162 ? -19.481 3.227 15.850 1.00 89.94 162 GLN A N 1
ATOM 1228 C CA . GLN A 1 162 ? -18.543 2.137 15.625 1.00 89.94 162 GLN A CA 1
ATOM 1229 C C . GLN A 1 162 ? -17.167 2.735 15.349 1.00 89.94 162 GLN A C 1
ATOM 1231 O O . GLN A 1 162 ? -17.012 3.559 14.449 1.00 89.94 162 GLN A O 1
ATOM 1236 N N . LYS A 1 163 ? -16.181 2.340 16.154 1.00 97.44 163 LYS A N 1
ATOM 1237 C CA . LYS A 1 163 ? -14.798 2.795 16.016 1.00 97.44 163 LYS A CA 1
ATOM 1238 C C . LYS A 1 163 ? -14.020 1.771 15.210 1.00 97.44 163 LYS A C 1
ATOM 1240 O O . LYS A 1 163 ? -14.093 0.583 15.520 1.00 97.44 163 LYS A O 1
ATOM 1245 N N . VAL A 1 164 ? -13.264 2.221 14.221 1.00 98.81 164 VAL A N 1
ATOM 1246 C CA . VAL A 1 164 ? -12.411 1.382 13.379 1.00 98.81 164 VAL A CA 1
ATOM 1247 C C . VAL A 1 164 ? -10.993 1.932 13.406 1.00 98.81 164 VAL A C 1
ATOM 1249 O O . VAL A 1 164 ? -10.796 3.111 13.128 1.00 98.81 164 VAL A O 1
ATOM 1252 N N . LEU A 1 165 ? -10.013 1.091 13.729 1.00 98.94 165 LEU A N 1
ATOM 1253 C CA . LEU A 1 165 ? -8.593 1.396 13.551 1.00 98.94 165 LEU A CA 1
ATOM 1254 C C . LEU A 1 165 ? -8.024 0.433 12.516 1.00 98.94 165 LEU A C 1
ATOM 1256 O O . LEU A 1 165 ? -8.031 -0.776 12.744 1.00 98.94 165 LEU A O 1
ATOM 1260 N N . LEU A 1 166 ? -7.539 0.977 11.406 1.00 98.94 166 LEU A N 1
ATOM 1261 C CA . LEU A 1 166 ? -6.781 0.245 10.401 1.00 98.94 166 LEU A CA 1
ATOM 1262 C C . LEU A 1 166 ? -5.290 0.492 10.625 1.00 98.94 166 LEU A C 1
ATOM 1264 O O . LEU A 1 166 ? -4.853 1.641 10.662 1.00 98.94 166 LEU A O 1
ATOM 1268 N N . VAL A 1 167 ? -4.528 -0.584 10.784 1.00 98.94 167 VAL A N 1
ATOM 1269 C CA . VAL A 1 167 ? -3.078 -0.561 10.985 1.00 98.94 167 VAL A CA 1
ATOM 1270 C C . VAL A 1 167 ? -2.415 -1.265 9.813 1.00 98.94 167 VAL A C 1
ATOM 1272 O O . VAL A 1 167 ? -2.770 -2.408 9.526 1.00 98.94 167 VAL A O 1
ATOM 1275 N N . SER A 1 168 ? -1.466 -0.595 9.166 1.00 98.88 168 SER A N 1
ATOM 1276 C CA . SER A 1 168 ? -0.596 -1.178 8.146 1.00 98.88 168 SER A CA 1
ATOM 1277 C C . SER A 1 168 ? 0.827 -1.286 8.683 1.00 98.88 168 SER A C 1
ATOM 1279 O O . SER A 1 168 ? 1.374 -0.291 9.162 1.00 98.88 168 SER A O 1
ATOM 1281 N N . PHE A 1 169 ? 1.390 -2.491 8.626 1.00 98.88 169 PHE A N 1
ATOM 1282 C CA . PHE A 1 169 ? 2.830 -2.722 8.732 1.00 98.88 169 PHE A CA 1
ATOM 1283 C C . PHE A 1 169 ? 3.329 -2.998 7.311 1.00 98.88 169 PHE A C 1
ATOM 1285 O O . PHE A 1 169 ? 2.977 -4.039 6.750 1.00 98.88 169 PHE A O 1
ATOM 1292 N N . ASP A 1 170 ? 4.040 -2.051 6.704 1.00 98.81 170 ASP A N 1
ATOM 1293 C CA . ASP A 1 170 ? 4.448 -2.112 5.295 1.00 98.81 170 ASP A CA 1
ATOM 1294 C C . ASP A 1 170 ? 5.287 -3.371 5.014 1.00 98.81 170 ASP A C 1
ATOM 1296 O O . ASP A 1 170 ? 6.080 -3.803 5.853 1.00 98.81 170 ASP A O 1
ATOM 1300 N N . GLY A 1 171 ? 5.058 -4.028 3.877 1.00 98.62 171 GLY A N 1
ATOM 1301 C CA . GLY A 1 171 ? 5.833 -5.202 3.460 1.00 98.62 171 GLY A CA 1
ATOM 1302 C C . GLY A 1 171 ? 5.716 -6.436 4.371 1.00 98.62 171 GLY A C 1
ATOM 1303 O O . GLY A 1 171 ? 6.496 -7.392 4.244 1.00 98.62 171 GLY A O 1
ATOM 1304 N N . PHE A 1 172 ? 4.751 -6.473 5.299 1.00 98.75 172 PHE A N 1
ATOM 1305 C CA . PHE A 1 172 ? 4.514 -7.626 6.167 1.00 98.75 172 PHE A CA 1
ATOM 1306 C C . PHE A 1 172 ? 3.869 -8.776 5.381 1.00 98.75 172 PHE A C 1
ATOM 1308 O O . PHE A 1 172 ? 2.647 -8.972 5.343 1.00 98.75 172 PHE A O 1
ATOM 1315 N N . ARG A 1 173 ? 4.743 -9.602 4.805 1.00 98.50 173 ARG A N 1
ATOM 1316 C CA . ARG A 1 173 ? 4.402 -10.808 4.052 1.00 98.50 173 ARG A CA 1
ATOM 1317 C C . ARG A 1 173 ? 3.660 -11.835 4.907 1.00 98.50 173 ARG A C 1
ATOM 1319 O O . ARG A 1 173 ? 4.001 -12.069 6.067 1.00 98.50 173 ARG A O 1
ATOM 1326 N N . TRP A 1 174 ? 2.674 -12.505 4.312 1.00 98.12 174 TRP A N 1
ATOM 1327 C CA . TRP A 1 174 ? 1.764 -13.427 5.006 1.00 98.12 174 TRP A CA 1
ATOM 1328 C C . TRP A 1 174 ? 2.455 -14.515 5.856 1.00 98.12 174 TRP A C 1
ATOM 1330 O O . TRP A 1 174 ? 1.920 -14.924 6.889 1.00 98.12 174 TRP A O 1
ATOM 1340 N N . ASP A 1 175 ? 3.631 -15.001 5.436 1.00 97.56 175 ASP A N 1
ATOM 1341 C CA . ASP A 1 175 ? 4.336 -16.113 6.083 1.00 97.56 175 ASP A CA 1
ATOM 1342 C C . ASP A 1 175 ? 5.207 -15.681 7.271 1.00 97.56 175 ASP A C 1
ATOM 1344 O O . ASP A 1 175 ? 5.593 -16.528 8.079 1.00 97.56 175 ASP A O 1
ATOM 1348 N N . TYR A 1 176 ? 5.483 -14.382 7.430 1.00 98.38 176 TYR A N 1
ATOM 1349 C CA . TYR A 1 176 ? 6.298 -13.853 8.529 1.00 98.38 176 TYR A CA 1
ATOM 1350 C C . TYR A 1 176 ? 5.712 -14.179 9.901 1.00 98.38 176 TYR A C 1
ATOM 1352 O O . TYR A 1 176 ? 6.464 -14.439 10.841 1.00 98.38 176 TYR A O 1
ATOM 1360 N N . LEU A 1 177 ? 4.382 -14.295 9.990 1.00 96.88 177 LEU A N 1
ATOM 1361 C CA . LEU A 1 177 ? 3.671 -14.759 11.183 1.00 96.88 177 LEU A CA 1
ATOM 1362 C C . LEU A 1 177 ? 4.232 -16.078 11.730 1.00 96.88 177 LEU A C 1
ATOM 1364 O O . LEU A 1 177 ? 4.196 -16.295 12.936 1.00 96.88 177 LEU A O 1
ATOM 1368 N N . TYR A 1 178 ? 4.762 -16.944 10.865 1.00 96.94 178 TYR A N 1
ATOM 1369 C CA . TYR A 1 178 ? 5.185 -18.302 11.207 1.00 96.94 178 TYR A CA 1
ATOM 1370 C C . TYR A 1 178 ? 6.709 -18.485 11.232 1.00 96.94 178 TYR A C 1
ATOM 1372 O O . TYR A 1 178 ? 7.177 -19.583 11.534 1.00 96.94 178 TYR A O 1
ATOM 1380 N N . ARG A 1 179 ? 7.491 -17.442 10.917 1.00 96.12 179 ARG A N 1
ATOM 1381 C CA . ARG A 1 179 ? 8.965 -17.519 10.860 1.00 96.12 179 ARG A CA 1
ATOM 1382 C C . ARG A 1 179 ? 9.620 -17.460 12.235 1.00 96.12 179 ARG A C 1
ATOM 1384 O O . ARG A 1 179 ? 10.646 -18.098 12.458 1.00 96.12 179 ARG A O 1
ATOM 1391 N N . VAL A 1 180 ? 9.019 -16.714 13.155 1.00 97.00 180 VAL A N 1
ATOM 1392 C CA . VAL A 1 180 ? 9.457 -16.563 14.549 1.00 97.00 180 VAL A CA 1
ATOM 1393 C C . VAL A 1 180 ? 8.239 -16.550 15.476 1.00 97.00 180 VAL A C 1
ATOM 1395 O O . VAL A 1 180 ? 7.114 -16.373 15.002 1.00 97.00 180 VAL A O 1
ATOM 1398 N N . PRO A 1 181 ? 8.407 -16.741 16.797 1.00 98.19 181 PRO A N 1
ATOM 1399 C CA . PRO A 1 181 ? 7.309 -16.554 17.736 1.00 98.19 181 PRO A CA 1
ATOM 1400 C C . PRO A 1 181 ? 6.745 -15.127 17.660 1.00 98.19 181 PRO A C 1
ATOM 1402 O O . PRO A 1 181 ? 7.421 -14.172 18.023 1.00 98.19 181 PRO A O 1
ATOM 1405 N N . THR A 1 182 ? 5.488 -15.002 17.235 1.00 98.56 182 THR A N 1
ATOM 1406 C CA . THR A 1 182 ? 4.740 -13.734 17.162 1.00 98.56 182 THR A CA 1
ATOM 1407 C C . THR A 1 182 ? 3.506 -13.793 18.079 1.00 98.56 182 THR A C 1
ATOM 1409 O O . THR A 1 182 ? 2.369 -13.958 17.618 1.00 98.56 182 THR A O 1
ATOM 1412 N N . PRO A 1 183 ? 3.691 -13.805 19.414 1.00 98.69 183 PRO A N 1
ATOM 1413 C CA . PRO A 1 183 ? 2.606 -14.047 20.362 1.00 98.69 183 PRO A CA 1
ATOM 1414 C C . PRO A 1 183 ? 1.458 -13.031 20.282 1.00 98.69 183 PRO A C 1
ATOM 1416 O O . PRO A 1 183 ? 0.314 -13.417 20.537 1.00 98.69 183 PRO A O 1
ATOM 1419 N N . HIS A 1 184 ? 1.710 -11.768 19.929 1.00 98.88 184 HIS A N 1
ATOM 1420 C CA . HIS A 1 184 ? 0.662 -10.749 19.838 1.00 98.88 184 HIS A CA 1
ATOM 1421 C C . HIS A 1 184 ? -0.162 -10.897 18.557 1.00 98.88 184 HIS A C 1
ATOM 1423 O O . HIS A 1 184 ? -1.395 -10.849 18.619 1.00 98.88 184 HIS A O 1
ATOM 1429 N N . PHE A 1 185 ? 0.475 -11.187 17.422 1.00 98.75 185 PHE A N 1
ATOM 1430 C CA . PHE A 1 185 ? -0.242 -11.543 16.198 1.00 98.75 185 PHE A CA 1
ATOM 1431 C C . PHE A 1 185 ? -1.074 -12.820 16.388 1.00 98.75 185 PHE A C 1
ATOM 1433 O O . PHE A 1 185 ? -2.276 -12.835 16.104 1.00 98.75 185 PHE A O 1
ATOM 1440 N N . HIS A 1 186 ? -0.488 -13.869 16.974 1.00 98.62 186 HIS A N 1
ATOM 1441 C CA . HIS A 1 186 ? -1.201 -15.113 17.282 1.00 98.62 186 HIS A CA 1
ATOM 1442 C C . HIS A 1 186 ? -2.338 -14.915 18.292 1.00 98.62 186 HIS A C 1
ATOM 1444 O O . HIS A 1 186 ? -3.358 -15.609 18.227 1.00 98.62 186 HIS A O 1
ATOM 1450 N N . TYR A 1 187 ? -2.206 -13.962 19.219 1.00 98.56 187 TYR A N 1
ATOM 1451 C CA . TYR A 1 187 ? -3.294 -13.570 20.109 1.00 98.56 187 TYR A CA 1
ATOM 1452 C C . TYR A 1 187 ? -4.476 -12.996 19.312 1.00 98.56 187 TYR A C 1
ATOM 1454 O O . TYR A 1 187 ? -5.613 -13.421 19.529 1.00 98.56 187 TYR A O 1
ATOM 1462 N N . VAL A 1 188 ? -4.230 -12.097 18.353 1.00 98.56 188 VAL A N 1
ATOM 1463 C CA . VAL A 1 188 ? -5.289 -11.562 17.479 1.00 98.56 188 VAL A CA 1
ATOM 1464 C C . VAL A 1 188 ? -5.917 -12.674 16.637 1.00 98.56 188 VAL A C 1
ATOM 1466 O O . VAL A 1 188 ? -7.141 -12.776 16.603 1.00 98.56 188 VAL A O 1
ATOM 1469 N N . MET A 1 189 ? -5.118 -13.570 16.048 1.00 97.62 189 MET A N 1
ATOM 1470 C CA . MET A 1 189 ? -5.625 -14.726 15.289 1.00 97.62 189 MET A CA 1
ATOM 1471 C C . MET A 1 189 ? -6.555 -15.608 16.133 1.00 97.62 189 MET A C 1
ATOM 1473 O O . MET A 1 189 ? -7.631 -16.003 15.686 1.00 97.62 189 MET A O 1
ATOM 1477 N N . LYS A 1 190 ? -6.154 -15.908 17.374 1.00 97.88 190 LYS A N 1
ATOM 1478 C CA . LYS A 1 190 ? -6.907 -16.779 18.285 1.00 97.88 190 LYS A CA 1
ATOM 1479 C C . LYS A 1 190 ? -8.213 -16.146 18.762 1.00 97.88 190 LYS A C 1
ATOM 1481 O O . LYS A 1 190 ? -9.205 -16.851 18.942 1.00 97.88 190 LYS A O 1
ATOM 1486 N N . TYR A 1 191 ? -8.221 -14.838 19.011 1.00 97.94 191 TYR A N 1
ATOM 1487 C CA . TYR A 1 191 ? -9.365 -14.141 19.610 1.00 97.94 191 TYR A CA 1
ATOM 1488 C C . TYR A 1 191 ? -10.149 -13.261 18.630 1.00 97.94 191 TYR A C 1
ATOM 1490 O O . TYR A 1 191 ? -11.104 -12.603 19.042 1.00 97.94 191 TYR A O 1
ATOM 1498 N N . GLY A 1 192 ? -9.798 -13.289 17.348 1.00 98.19 192 GLY A N 1
ATOM 1499 C CA . GLY A 1 192 ? -10.418 -12.505 16.287 1.00 98.19 192 GLY A CA 1
ATOM 1500 C C . GLY A 1 192 ? -10.569 -13.303 14.995 1.00 98.19 192 GLY A C 1
ATOM 1501 O O . GLY A 1 192 ? -10.931 -14.485 15.020 1.00 98.19 192 GLY A O 1
ATOM 1502 N N . VAL A 1 193 ? -10.308 -12.638 13.873 1.00 98.50 193 VAL A N 1
ATOM 1503 C CA . VAL A 1 193 ? -10.328 -13.212 12.529 1.00 98.50 193 VAL A CA 1
ATOM 1504 C C . VAL A 1 193 ? -8.940 -13.189 11.903 1.00 98.50 193 VAL A C 1
ATOM 1506 O O . VAL A 1 193 ? -8.147 -12.281 12.144 1.00 98.50 193 VAL A O 1
ATOM 1509 N N . HIS A 1 194 ? -8.681 -14.177 11.057 1.00 98.69 194 HIS A N 1
ATOM 1510 C CA . HIS A 1 194 ? -7.479 -14.280 10.239 1.00 98.69 194 HIS A CA 1
ATOM 1511 C C . HIS A 1 194 ? -7.862 -14.688 8.820 1.00 98.69 194 HIS A C 1
ATOM 1513 O O . HIS A 1 194 ? -8.670 -15.603 8.632 1.00 98.69 194 HIS A O 1
ATOM 1519 N N . VAL A 1 195 ? -7.286 -14.030 7.819 1.00 98.69 195 VAL A N 1
ATOM 1520 C CA . VAL A 1 195 ? -7.424 -14.439 6.419 1.00 98.69 195 VAL A CA 1
ATOM 1521 C C . VAL A 1 195 ? -6.084 -14.991 5.957 1.00 98.69 195 VAL A C 1
ATOM 1523 O O . VAL A 1 195 ? -5.078 -14.298 6.045 1.00 98.69 195 VAL A O 1
ATOM 1526 N N . LYS A 1 196 ? -6.068 -16.246 5.492 1.00 98.38 196 LYS A N 1
ATOM 1527 C CA . LYS A 1 196 ? -4.810 -16.939 5.163 1.00 98.38 196 LYS A CA 1
ATOM 1528 C C . LYS A 1 196 ? -4.101 -16.355 3.945 1.00 98.38 196 LYS A C 1
ATOM 1530 O O . LYS A 1 196 ? -2.881 -16.403 3.891 1.00 98.38 196 LYS A O 1
ATOM 1535 N N . GLN A 1 197 ? -4.867 -15.874 2.970 1.00 98.38 197 GLN A N 1
ATOM 1536 C CA . GLN A 1 197 ? -4.345 -15.320 1.729 1.00 98.38 197 GLN A CA 1
ATOM 1537 C C . GLN A 1 197 ? -5.075 -14.024 1.384 1.00 98.38 197 GLN A C 1
ATOM 1539 O O . GLN A 1 197 ? -6.295 -14.010 1.220 1.00 98.38 197 GLN A O 1
ATOM 1544 N N . VAL A 1 198 ? -4.325 -12.942 1.236 1.00 98.62 198 VAL A N 1
ATOM 1545 C CA . VAL A 1 198 ? -4.843 -11.677 0.719 1.00 98.62 198 VAL A CA 1
ATOM 1546 C C . VAL A 1 198 ? -4.219 -11.460 -0.645 1.00 98.62 198 VAL A C 1
ATOM 1548 O O . VAL A 1 198 ? -3.003 -11.355 -0.758 1.00 98.62 198 VAL A O 1
ATOM 1551 N N . THR A 1 199 ? -5.038 -11.400 -1.688 1.00 98.44 199 THR A N 1
ATOM 1552 C CA . THR A 1 199 ? -4.562 -10.995 -3.011 1.00 98.44 199 THR A CA 1
ATOM 1553 C C . THR A 1 199 ? -4.661 -9.478 -3.109 1.00 98.44 199 THR A C 1
ATOM 1555 O O . THR A 1 199 ? -5.756 -8.913 -3.120 1.00 98.44 199 THR A O 1
ATOM 1558 N N . ASN A 1 200 ? -3.505 -8.824 -3.111 1.00 98.62 200 ASN A N 1
ATOM 1559 C CA . ASN A 1 200 ? -3.355 -7.389 -3.318 1.00 98.62 200 ASN A CA 1
ATOM 1560 C C . ASN A 1 200 ? -3.399 -7.033 -4.817 1.00 98.62 200 ASN A C 1
ATOM 1562 O O . ASN A 1 200 ? -3.598 -7.915 -5.657 1.00 98.62 200 ASN A O 1
ATOM 1566 N N . ILE A 1 201 ? -3.292 -5.751 -5.175 1.00 98.75 201 ILE A N 1
ATOM 1567 C CA . ILE A 1 201 ? -3.387 -5.323 -6.579 1.00 98.75 201 ILE A CA 1
ATOM 1568 C C . ILE A 1 201 ? -2.015 -5.309 -7.254 1.00 98.75 201 ILE A C 1
ATOM 1570 O O . ILE A 1 201 ? -0.979 -5.278 -6.592 1.00 98.75 201 ILE A O 1
ATOM 1574 N N . PHE A 1 202 ? -2.015 -5.322 -8.585 1.00 98.62 202 PHE A N 1
ATOM 1575 C CA . PHE A 1 202 ? -0.813 -5.101 -9.378 1.00 98.62 202 PHE A CA 1
ATOM 1576 C C . PHE A 1 202 ? -0.673 -3.603 -9.725 1.00 98.62 202 PHE A C 1
ATOM 1578 O O . PHE A 1 202 ? -1.666 -2.958 -10.052 1.00 98.62 202 PHE A O 1
ATOM 1585 N N . ILE A 1 203 ? 0.520 -3.008 -9.688 1.00 97.69 203 ILE A N 1
ATOM 1586 C CA . ILE A 1 203 ? 1.779 -3.563 -9.158 1.00 97.69 203 ILE A CA 1
ATOM 1587 C C . ILE A 1 203 ? 1.761 -3.606 -7.628 1.00 97.69 203 ILE A C 1
ATOM 1589 O O . ILE A 1 203 ? 1.111 -2.784 -6.982 1.00 97.69 203 ILE A O 1
ATOM 1593 N N . THR A 1 204 ? 2.490 -4.540 -7.020 1.00 98.44 204 THR A N 1
ATOM 1594 C CA . THR A 1 204 ? 2.496 -4.716 -5.556 1.00 98.44 204 THR A CA 1
ATOM 1595 C C . THR A 1 204 ? 3.448 -3.723 -4.870 1.00 98.44 204 THR A C 1
ATOM 1597 O O . THR A 1 204 ? 4.402 -4.128 -4.207 1.00 98.44 204 THR A O 1
ATOM 1600 N N . LYS A 1 205 ? 3.238 -2.423 -5.108 1.00 98.00 205 LYS A N 1
ATOM 1601 C CA . LYS A 1 205 ? 3.984 -1.291 -4.532 1.00 98.00 205 LYS A CA 1
ATOM 1602 C C . LYS A 1 205 ? 3.160 -0.543 -3.485 1.00 98.00 205 LYS A C 1
ATOM 1604 O O . LYS A 1 205 ? 1.924 -0.612 -3.509 1.00 98.00 205 LYS A O 1
ATOM 1609 N N . THR A 1 206 ? 3.860 0.213 -2.645 1.00 97.69 206 THR A N 1
ATOM 1610 C CA . THR A 1 206 ? 3.328 0.895 -1.468 1.00 97.69 206 THR A CA 1
ATOM 1611 C C . THR A 1 206 ? 2.167 1.830 -1.753 1.00 97.69 206 THR A C 1
ATOM 1613 O O . THR A 1 206 ? 1.058 1.612 -1.264 1.00 97.69 206 THR A O 1
ATOM 1616 N N . TYR A 1 207 ? 2.382 2.859 -2.575 1.00 97.75 207 TYR A N 1
ATOM 1617 C CA . TYR A 1 207 ? 1.381 3.896 -2.821 1.00 97.75 207 TYR A CA 1
ATOM 1618 C C . TYR A 1 207 ? 0.117 3.345 -3.498 1.00 97.75 207 TYR A C 1
ATOM 1620 O O . TYR A 1 207 ? -0.979 3.590 -2.979 1.00 97.75 207 TYR A O 1
ATOM 1628 N N . PRO A 1 208 ? 0.218 2.551 -4.588 1.00 98.50 208 PRO A N 1
ATOM 1629 C CA . PRO A 1 208 ? -0.959 1.954 -5.209 1.00 98.50 208 PRO A CA 1
ATOM 1630 C C . PRO A 1 208 ? -1.773 1.082 -4.245 1.00 98.50 208 PRO A C 1
ATOM 1632 O O . PRO A 1 208 ? -2.992 1.228 -4.148 1.00 98.50 208 PRO A O 1
ATOM 1635 N N . ASN A 1 209 ? -1.121 0.202 -3.478 1.00 98.88 209 ASN A N 1
ATOM 1636 C CA . ASN A 1 209 ? -1.842 -0.728 -2.608 1.00 98.88 209 ASN A CA 1
ATOM 1637 C C . ASN A 1 209 ? -2.408 -0.041 -1.364 1.00 98.88 209 ASN A C 1
ATOM 1639 O O . ASN A 1 209 ? -3.568 -0.276 -1.028 1.00 98.88 209 ASN A O 1
ATOM 1643 N N . HIS A 1 210 ? -1.674 0.869 -0.721 1.00 98.88 210 HIS A N 1
ATOM 1644 C CA . HIS A 1 210 ? -2.222 1.641 0.395 1.00 98.88 210 HIS A CA 1
ATOM 1645 C C . HIS A 1 210 ? -3.417 2.502 -0.022 1.00 98.88 210 HIS A C 1
ATOM 1647 O O . HIS A 1 210 ? -4.365 2.630 0.760 1.00 98.88 210 HIS A O 1
ATOM 1653 N N . TYR A 1 211 ? -3.418 3.053 -1.243 1.00 98.75 211 TYR A N 1
ATOM 1654 C CA . TYR A 1 211 ? -4.560 3.810 -1.754 1.00 98.75 211 TYR A CA 1
ATOM 1655 C C . TYR A 1 211 ? -5.736 2.899 -2.136 1.00 98.75 211 TYR A C 1
ATOM 1657 O O . TYR A 1 211 ? -6.890 3.229 -1.849 1.00 98.75 211 TYR A O 1
ATOM 1665 N N . THR A 1 212 ? -5.468 1.697 -2.653 1.00 98.94 212 THR A N 1
ATOM 1666 C CA . THR A 1 212 ? -6.480 0.642 -2.833 1.00 98.94 212 THR A CA 1
ATOM 1667 C C . THR A 1 212 ? -7.174 0.282 -1.519 1.00 98.94 212 THR A C 1
ATOM 1669 O O . THR A 1 212 ? -8.403 0.225 -1.476 1.00 98.94 212 THR A O 1
ATOM 1672 N N . LEU A 1 213 ? -6.430 0.072 -0.426 1.00 98.94 213 LEU A N 1
ATOM 1673 C CA . LEU A 1 213 ? -7.001 -0.328 0.872 1.00 98.94 213 LEU A CA 1
ATOM 1674 C C . LEU A 1 213 ? -8.044 0.679 1.398 1.00 98.94 213 LEU A C 1
ATOM 1676 O O . LEU A 1 213 ? -8.980 0.294 2.101 1.00 98.94 213 LEU A O 1
ATOM 1680 N N . VAL A 1 214 ? -7.907 1.958 1.031 1.00 98.88 214 VAL A N 1
ATOM 1681 C CA . VAL A 1 214 ? -8.774 3.061 1.483 1.00 98.88 214 VAL A CA 1
ATOM 1682 C C . VAL A 1 214 ? -9.770 3.557 0.436 1.00 98.88 214 VAL A C 1
ATOM 1684 O O . VAL A 1 214 ? -10.570 4.434 0.758 1.00 98.88 214 VAL A O 1
ATOM 1687 N N . THR A 1 215 ? -9.773 3.005 -0.776 1.00 98.88 215 THR A N 1
ATOM 1688 C CA . THR A 1 215 ? -10.713 3.372 -1.859 1.00 98.88 215 THR A CA 1
ATOM 1689 C C . THR A 1 215 ? -11.484 2.176 -2.420 1.00 98.88 215 THR A C 1
ATOM 1691 O O . THR A 1 215 ? -12.561 2.342 -2.985 1.00 98.88 215 THR A O 1
ATOM 1694 N N . GLY A 1 216 ? -10.952 0.960 -2.268 1.00 98.75 216 GLY A N 1
ATOM 1695 C CA . GLY A 1 216 ? -11.493 -0.268 -2.850 1.00 98.75 216 GLY A CA 1
ATOM 1696 C C . GLY A 1 216 ? -11.316 -0.360 -4.362 1.00 98.75 216 GLY A C 1
ATOM 1697 O O . GLY A 1 216 ? -11.982 -1.186 -4.990 1.00 98.75 216 GLY A O 1
ATOM 1698 N N . LEU A 1 217 ? -10.480 0.503 -4.941 1.00 98.88 217 LEU A N 1
ATOM 1699 C CA . LEU A 1 217 ? -10.262 0.630 -6.377 1.00 98.88 217 LEU A CA 1
ATOM 1700 C C . LEU A 1 217 ? -8.949 -0.026 -6.805 1.00 98.88 217 LEU A C 1
ATOM 1702 O O . LEU A 1 217 ? -8.025 -0.095 -6.007 1.00 98.88 217 LEU A O 1
ATOM 1706 N N . PHE A 1 218 ? -8.851 -0.476 -8.056 1.00 98.88 218 PHE A N 1
ATOM 1707 C CA . PHE A 1 218 ? -7.564 -0.842 -8.656 1.00 98.88 218 PHE A CA 1
ATOM 1708 C C . PHE A 1 218 ? -6.731 0.398 -9.009 1.00 98.88 218 PHE A C 1
ATOM 1710 O O . PHE A 1 218 ? -7.272 1.496 -9.171 1.00 98.88 218 PHE A O 1
ATOM 1717 N N . ALA A 1 219 ? -5.426 0.193 -9.218 1.00 98.44 219 ALA A N 1
ATOM 1718 C CA . ALA A 1 219 ? -4.476 1.225 -9.628 1.00 98.44 219 ALA A CA 1
ATOM 1719 C C . ALA A 1 219 ? -4.954 2.035 -10.834 1.00 98.44 219 ALA A C 1
ATOM 1721 O O . ALA A 1 219 ? -4.911 3.266 -10.814 1.00 98.44 219 ALA A O 1
ATOM 1722 N N . GLU A 1 220 ? -5.474 1.354 -11.858 1.00 98.25 220 GLU A N 1
ATOM 1723 C CA . GLU A 1 220 ? -5.965 2.023 -13.060 1.00 98.25 220 GLU A CA 1
ATOM 1724 C C . GLU A 1 220 ? -7.190 2.919 -12.811 1.00 98.25 220 GLU A C 1
ATOM 1726 O O . GLU A 1 220 ? -7.428 3.851 -13.574 1.00 98.25 220 GLU A O 1
ATOM 1731 N N . ASN A 1 221 ? -7.956 2.669 -11.743 1.00 98.44 221 ASN A N 1
ATOM 1732 C CA . ASN A 1 221 ? -9.159 3.431 -11.417 1.00 98.44 221 ASN A CA 1
ATOM 1733 C C . ASN A 1 221 ? -8.897 4.575 -10.434 1.00 98.44 221 ASN A C 1
ATOM 1735 O O . ASN A 1 221 ? -9.582 5.589 -10.511 1.00 98.44 221 ASN A O 1
ATOM 1739 N N . HIS A 1 222 ? -7.952 4.417 -9.503 1.00 98.44 222 HIS A N 1
ATOM 1740 C CA . HIS A 1 222 ? -7.642 5.455 -8.515 1.00 98.44 222 HIS A CA 1
ATOM 1741 C C . HIS A 1 222 ? -6.468 6.365 -8.900 1.00 98.44 222 HIS A C 1
ATOM 1743 O O . HIS A 1 222 ? -6.106 7.252 -8.129 1.00 98.44 222 HIS A O 1
ATOM 1749 N N . GLY A 1 223 ? -5.832 6.131 -10.048 1.00 97.75 223 GLY A N 1
ATOM 1750 C CA . GLY A 1 223 ? -4.837 7.028 -10.645 1.00 97.75 223 GLY A CA 1
ATOM 1751 C C . GLY A 1 223 ? -3.417 6.925 -10.080 1.00 97.75 223 GLY A C 1
ATOM 1752 O O . GLY A 1 223 ? -2.472 7.336 -10.750 1.00 97.75 223 GLY A O 1
ATOM 1753 N N . ILE A 1 224 ? -3.237 6.371 -8.880 1.00 97.94 224 ILE A N 1
ATOM 1754 C CA . ILE A 1 224 ? -1.918 6.057 -8.302 1.00 97.94 224 ILE A CA 1
ATOM 1755 C C . ILE A 1 224 ? -1.399 4.716 -8.846 1.00 97.94 224 ILE A C 1
ATOM 1757 O O . ILE A 1 224 ? -1.679 3.662 -8.284 1.00 97.94 224 ILE A O 1
ATOM 1761 N N . VAL A 1 225 ? -0.679 4.728 -9.969 1.00 97.56 225 VAL A N 1
ATOM 1762 C CA . VAL A 1 225 ? -0.305 3.488 -10.684 1.00 97.56 225 VAL A CA 1
ATOM 1763 C C . VAL A 1 225 ? 1.062 2.915 -10.299 1.00 97.56 225 VAL A C 1
ATOM 1765 O O . VAL A 1 225 ? 1.330 1.748 -10.570 1.00 97.56 225 VAL A O 1
ATOM 1768 N N . ALA A 1 226 ? 1.920 3.702 -9.659 1.00 96.38 226 ALA A N 1
ATOM 1769 C CA . ALA A 1 226 ? 3.235 3.292 -9.171 1.00 96.38 226 ALA A CA 1
ATOM 1770 C C . ALA A 1 226 ? 3.714 4.264 -8.076 1.00 96.38 226 ALA A C 1
ATOM 1772 O O . ALA A 1 226 ? 3.038 5.260 -7.805 1.00 96.38 226 ALA A O 1
ATOM 1773 N N . ASN A 1 227 ? 4.852 3.968 -7.437 1.00 95.31 227 ASN A N 1
ATOM 1774 C CA . ASN A 1 227 ? 5.503 4.913 -6.516 1.00 95.31 227 ASN A CA 1
ATOM 1775 C C . ASN A 1 227 ? 6.169 6.071 -7.284 1.00 95.31 227 ASN A C 1
ATOM 1777 O O . ASN A 1 227 ? 6.207 7.191 -6.778 1.00 95.31 227 ASN A O 1
ATOM 1781 N N . ASP A 1 228 ? 6.583 5.815 -8.528 1.00 95.50 228 ASP A N 1
ATOM 1782 C CA . ASP A 1 228 ? 7.048 6.813 -9.483 1.00 95.50 228 ASP A CA 1
ATOM 1783 C C . ASP A 1 228 ? 6.226 6.704 -10.770 1.00 95.50 228 ASP A C 1
ATOM 1785 O O . ASP A 1 228 ? 6.097 5.639 -11.372 1.00 95.50 228 ASP A O 1
ATOM 1789 N N . MET A 1 229 ? 5.601 7.803 -11.185 1.00 96.00 229 MET A N 1
ATOM 1790 C CA . MET A 1 229 ? 4.746 7.827 -12.373 1.00 96.00 229 MET A CA 1
ATOM 1791 C C . MET A 1 229 ? 4.772 9.194 -13.050 1.00 96.00 229 MET A C 1
ATOM 1793 O O . MET A 1 229 ? 5.078 10.217 -12.438 1.00 96.00 229 MET A O 1
ATOM 1797 N N . PHE A 1 230 ? 4.411 9.222 -14.329 1.00 96.06 230 PHE A N 1
ATOM 1798 C CA . PHE A 1 230 ? 4.327 10.446 -15.115 1.00 96.06 230 PHE A CA 1
ATOM 1799 C C . PHE A 1 230 ? 2.919 10.615 -15.674 1.00 96.06 230 PHE A C 1
ATOM 1801 O O . PHE A 1 230 ? 2.356 9.689 -16.259 1.00 96.06 230 PHE A O 1
ATOM 1808 N N . ASP A 1 231 ? 2.355 11.808 -15.502 1.00 96.75 231 ASP A N 1
ATOM 1809 C CA . ASP A 1 231 ? 1.076 12.174 -16.096 1.00 96.75 231 ASP A CA 1
ATOM 1810 C C . ASP A 1 231 ? 1.320 12.986 -17.379 1.00 96.75 231 ASP A C 1
ATOM 1812 O O . ASP A 1 231 ? 1.789 14.128 -17.302 1.00 96.75 231 ASP A O 1
ATOM 1816 N N . PRO A 1 232 ? 1.004 12.432 -18.566 1.00 95.06 232 PRO A N 1
ATOM 1817 C CA . PRO A 1 232 ? 1.272 13.101 -19.834 1.00 95.06 232 PRO A CA 1
ATOM 1818 C C . PRO A 1 232 ? 0.337 14.286 -20.113 1.00 95.06 232 PRO A C 1
ATOM 1820 O O . PRO A 1 232 ? 0.668 15.123 -20.949 1.00 95.06 232 PRO A O 1
ATOM 1823 N N . ILE A 1 233 ? -0.817 14.380 -19.442 1.00 94.50 233 ILE A N 1
ATOM 1824 C CA . ILE A 1 233 ? -1.751 15.503 -19.605 1.00 94.50 233 ILE A CA 1
ATOM 1825 C C . ILE A 1 233 ? -1.316 16.669 -18.722 1.00 94.50 233 ILE A C 1
ATOM 1827 O O . ILE A 1 233 ? -1.292 17.814 -19.172 1.00 94.50 233 ILE A O 1
ATOM 1831 N N . LEU A 1 234 ? -0.951 16.382 -17.471 1.00 93.25 234 LEU A N 1
ATOM 1832 C CA . LEU A 1 234 ? -0.436 17.392 -16.546 1.00 93.25 234 LEU A CA 1
ATOM 1833 C C . LEU A 1 234 ? 1.006 17.795 -16.878 1.00 93.25 234 LEU A C 1
ATOM 1835 O O . LEU A 1 234 ? 1.443 18.870 -16.467 1.00 93.25 234 LEU A O 1
ATOM 1839 N N . ASN A 1 235 ? 1.731 16.943 -17.611 1.00 93.31 235 ASN A N 1
ATOM 1840 C CA . ASN A 1 235 ? 3.168 17.045 -17.849 1.00 93.31 235 ASN A CA 1
ATOM 1841 C C . ASN A 1 235 ? 3.945 17.187 -16.527 1.00 93.31 235 ASN A C 1
ATOM 1843 O O . ASN A 1 235 ? 4.782 18.077 -16.359 1.00 93.31 235 ASN A O 1
ATOM 1847 N N . LYS A 1 236 ? 3.609 16.323 -15.561 1.00 94.06 236 LYS A N 1
ATOM 1848 C CA . LYS A 1 236 ? 4.176 16.297 -14.207 1.00 94.06 236 LYS A CA 1
ATOM 1849 C C . LYS A 1 236 ? 4.580 14.875 -13.829 1.00 94.06 236 LYS A C 1
ATOM 1851 O O . LYS A 1 236 ? 3.884 13.918 -14.169 1.00 94.06 236 LYS A O 1
ATOM 1856 N N . SER A 1 237 ? 5.654 14.763 -13.054 1.00 93.75 237 SER A N 1
ATOM 1857 C CA . SER A 1 237 ? 6.066 13.509 -12.422 1.00 93.75 237 SER A CA 1
ATOM 1858 C C . SER A 1 237 ? 5.630 13.474 -10.963 1.00 93.75 237 SER A C 1
ATOM 1860 O O . SER A 1 237 ? 5.832 14.441 -10.222 1.00 93.75 237 SER A O 1
ATOM 1862 N N . PHE A 1 238 ? 5.073 12.340 -10.565 1.00 93.31 238 PHE A N 1
ATOM 1863 C CA . PHE A 1 238 ? 4.877 11.930 -9.185 1.00 93.31 238 PHE A CA 1
ATOM 1864 C C . PHE A 1 238 ? 6.100 11.107 -8.790 1.00 93.31 238 PHE A C 1
ATOM 1866 O O . PHE A 1 238 ? 6.370 10.093 -9.428 1.00 93.31 238 PHE A O 1
ATOM 1873 N N . SER A 1 239 ? 6.859 11.575 -7.804 1.00 88.31 239 SER A N 1
ATOM 1874 C CA . SER A 1 239 ? 8.067 10.895 -7.341 1.00 88.31 239 SER A CA 1
ATOM 1875 C C . SER A 1 239 ? 8.383 11.285 -5.906 1.00 88.31 239 SER A C 1
ATOM 1877 O O . SER A 1 239 ? 8.232 12.457 -5.528 1.00 88.31 239 SER A O 1
ATOM 1879 N N . LEU A 1 240 ? 8.840 10.302 -5.132 1.00 74.31 240 LEU A N 1
ATOM 1880 C CA . LEU A 1 240 ? 9.296 10.483 -3.755 1.00 74.31 240 LEU A CA 1
ATOM 1881 C C . LEU A 1 240 ? 10.509 11.417 -3.688 1.00 74.31 240 LEU A C 1
ATOM 1883 O O . LEU A 1 240 ? 10.543 12.317 -2.851 1.00 74.31 240 LEU A O 1
ATOM 1887 N N . ASP A 1 241 ? 11.438 11.296 -4.637 1.00 75.75 241 ASP A N 1
ATOM 1888 C CA . ASP A 1 241 ? 12.696 12.056 -4.657 1.00 75.75 241 ASP A CA 1
ATOM 1889 C C . ASP A 1 241 ? 12.487 13.562 -4.838 1.00 75.75 241 ASP A C 1
ATOM 1891 O O . ASP A 1 241 ? 13.281 14.393 -4.387 1.00 75.75 241 ASP A O 1
ATOM 1895 N N . HIS A 1 242 ? 11.404 13.933 -5.517 1.00 72.50 242 HIS A N 1
ATOM 1896 C CA . HIS A 1 242 ? 11.074 15.325 -5.807 1.00 72.50 242 HIS A CA 1
ATOM 1897 C C . HIS A 1 242 ? 9.960 15.875 -4.918 1.00 72.50 242 HIS A C 1
ATOM 1899 O O . HIS A 1 242 ? 9.640 17.057 -5.021 1.00 72.50 242 HIS A O 1
ATOM 1905 N N . MET A 1 243 ? 9.381 15.047 -4.039 1.00 74.06 243 MET A N 1
ATOM 1906 C CA . MET A 1 243 ? 8.289 15.410 -3.128 1.00 74.06 243 MET A CA 1
ATOM 1907 C C . MET A 1 243 ? 7.069 16.037 -3.830 1.00 74.06 243 MET A C 1
ATOM 1909 O O . MET A 1 243 ? 6.246 16.697 -3.198 1.00 74.06 243 MET A O 1
ATOM 1913 N N . ASN A 1 244 ? 6.893 15.786 -5.132 1.00 80.62 244 ASN A N 1
ATOM 1914 C CA . ASN A 1 244 ? 5.712 16.213 -5.897 1.00 80.62 244 ASN A CA 1
ATOM 1915 C C . ASN A 1 244 ? 4.479 15.343 -5.597 1.00 80.62 244 ASN A C 1
ATOM 1917 O O . ASN A 1 244 ? 3.391 15.591 -6.112 1.00 80.62 244 ASN A O 1
ATOM 1921 N N . ILE A 1 245 ? 4.637 14.336 -4.734 1.00 85.12 245 ILE A N 1
ATOM 1922 C CA . ILE A 1 245 ? 3.568 13.457 -4.253 1.00 85.12 245 ILE A CA 1
ATOM 1923 C C . ILE A 1 245 ? 2.419 14.210 -3.561 1.00 85.12 245 ILE A C 1
ATOM 1925 O O . ILE A 1 245 ? 1.334 13.656 -3.414 1.00 85.12 245 ILE A O 1
ATOM 1929 N N . TYR A 1 246 ? 2.633 15.467 -3.154 1.00 90.62 246 TYR A N 1
ATOM 1930 C CA . TYR A 1 246 ? 1.632 16.307 -2.490 1.00 90.62 246 TYR A CA 1
ATOM 1931 C C . TYR A 1 246 ? 0.688 17.051 -3.442 1.00 90.62 246 TYR A C 1
ATOM 1933 O O . TYR A 1 246 ? -0.270 17.679 -2.978 1.00 90.62 246 TYR A O 1
ATOM 1941 N N . ASP A 1 247 ? 0.920 16.971 -4.754 1.00 93.38 247 ASP A N 1
ATOM 1942 C CA . ASP A 1 247 ? 0.016 17.529 -5.758 1.00 93.38 247 ASP A CA 1
ATOM 1943 C C . ASP A 1 247 ? -1.280 16.705 -5.796 1.00 93.38 247 ASP A C 1
ATOM 1945 O O . ASP A 1 247 ? -1.304 15.544 -6.213 1.00 93.38 247 ASP A O 1
ATOM 1949 N N . SER A 1 248 ? -2.386 17.310 -5.350 1.00 95.19 248 SER A N 1
ATOM 1950 C CA . SER A 1 248 ? -3.687 16.636 -5.227 1.00 95.19 248 SER A CA 1
ATOM 1951 C C . SER A 1 248 ? -4.214 16.079 -6.550 1.00 95.19 248 SER A C 1
ATOM 1953 O O . SER A 1 248 ? -4.939 15.088 -6.535 1.00 95.19 248 SER A O 1
ATOM 1955 N N . GLU A 1 249 ? -3.816 16.657 -7.688 1.00 95.50 249 GLU A N 1
ATOM 1956 C CA . GLU A 1 249 ? -4.233 16.214 -9.023 1.00 95.50 249 GLU A CA 1
ATOM 1957 C C . GLU A 1 249 ? -3.891 14.738 -9.303 1.00 95.50 249 GLU A C 1
ATOM 1959 O O . GLU A 1 249 ? -4.594 14.076 -10.069 1.00 95.50 249 GLU A O 1
ATOM 1964 N N . PHE A 1 250 ? -2.855 14.187 -8.657 1.00 96.56 250 PHE A N 1
ATOM 1965 C CA . PHE A 1 250 ? -2.534 12.762 -8.769 1.00 96.56 250 PHE A CA 1
ATOM 1966 C C . PHE A 1 250 ? -3.536 11.860 -8.035 1.00 96.56 250 PHE A C 1
ATOM 1968 O O . PHE A 1 250 ? -3.781 10.733 -8.456 1.00 96.56 250 PHE A O 1
ATOM 1975 N N . TRP A 1 251 ? -4.163 12.349 -6.972 1.00 97.31 251 TRP A N 1
ATOM 1976 C CA . TRP A 1 251 ? -4.979 11.548 -6.056 1.00 97.31 251 TRP A CA 1
ATOM 1977 C C . TRP A 1 251 ? -6.485 11.713 -6.270 1.00 97.31 251 TRP A C 1
ATOM 1979 O O . TRP A 1 251 ? -7.275 10.880 -5.823 1.00 97.31 251 TRP A O 1
ATOM 1989 N N . ASP A 1 252 ? -6.880 12.785 -6.957 1.00 96.88 252 ASP A N 1
ATOM 1990 C CA . ASP A 1 252 ? -8.267 13.217 -7.142 1.00 96.88 252 ASP A CA 1
ATOM 1991 C C . ASP A 1 252 ? -9.112 12.291 -8.045 1.00 96.88 252 ASP A C 1
ATOM 1993 O O . ASP A 1 252 ? -10.305 12.530 -8.216 1.00 96.88 252 ASP A O 1
ATOM 1997 N N . GLU A 1 253 ? -8.551 11.216 -8.605 1.00 96.94 253 GLU A N 1
ATOM 1998 C CA . GLU A 1 253 ? -9.328 10.201 -9.338 1.00 96.94 253 GLU A CA 1
ATOM 1999 C C . GLU A 1 253 ? -10.157 9.297 -8.403 1.00 96.94 253 GLU A C 1
ATOM 2001 O O . GLU A 1 253 ? -11.087 8.628 -8.854 1.00 96.94 253 GLU A O 1
ATOM 2006 N N . ALA A 1 254 ? -9.887 9.312 -7.090 1.00 97.69 254 ALA A N 1
ATOM 2007 C CA . ALA A 1 254 ? -10.636 8.541 -6.102 1.00 97.69 254 ALA A CA 1
ATOM 2008 C C . ALA A 1 254 ? -10.968 9.332 -4.831 1.00 97.69 254 ALA A C 1
ATOM 2010 O O . ALA A 1 254 ? -10.279 10.267 -4.435 1.00 97.69 254 ALA A O 1
ATOM 2011 N N . THR A 1 255 ? -12.030 8.906 -4.139 1.00 98.50 255 THR A N 1
ATOM 2012 C CA . THR A 1 255 ? -12.390 9.425 -2.814 1.00 98.50 255 THR A CA 1
ATOM 2013 C C . THR A 1 255 ? -11.992 8.409 -1.734 1.00 98.50 255 THR A C 1
ATOM 2015 O O . THR A 1 255 ? -12.666 7.386 -1.597 1.00 98.50 255 THR A O 1
ATOM 2018 N N . PRO A 1 256 ? -10.961 8.680 -0.916 1.00 98.75 256 PRO A N 1
ATOM 2019 C CA . PRO A 1 256 ? -10.552 7.779 0.154 1.00 98.75 256 PRO A CA 1
ATOM 2020 C C . PRO A 1 256 ? -11.553 7.741 1.319 1.00 98.75 256 PRO A C 1
ATOM 2022 O O . PRO A 1 256 ? -12.394 8.631 1.516 1.00 98.75 256 PRO A O 1
ATOM 2025 N N . ILE A 1 257 ? -11.451 6.691 2.133 1.00 98.81 257 ILE A N 1
ATOM 2026 C CA . ILE A 1 257 ? -12.383 6.375 3.221 1.00 98.81 257 ILE A CA 1
ATOM 2027 C C . ILE A 1 257 ? -12.514 7.499 4.253 1.00 98.81 257 ILE A C 1
ATOM 2029 O O . ILE A 1 257 ? -13.618 7.734 4.739 1.00 98.81 257 ILE A O 1
ATOM 2033 N N . TRP A 1 258 ? -11.450 8.256 4.545 1.00 98.81 258 TRP A N 1
ATOM 2034 C CA . TRP A 1 258 ? -11.527 9.376 5.492 1.00 98.81 258 TRP A CA 1
ATOM 2035 C C . TRP A 1 258 ? -12.409 10.518 4.984 1.00 98.81 258 TRP A C 1
ATOM 2037 O O . TRP A 1 258 ? -13.175 11.083 5.766 1.00 98.81 258 TRP A O 1
ATOM 2047 N N . ILE A 1 259 ? -12.371 10.814 3.679 1.00 98.69 259 ILE A N 1
ATOM 2048 C CA . ILE A 1 259 ? -13.270 11.793 3.053 1.00 98.69 259 ILE A CA 1
ATOM 2049 C C . ILE A 1 259 ? -14.696 11.245 3.026 1.00 98.69 259 ILE A C 1
ATOM 2051 O O . ILE A 1 259 ? -15.633 11.973 3.346 1.00 98.69 259 ILE A O 1
ATOM 2055 N N . THR A 1 260 ? -14.871 9.962 2.694 1.00 98.44 260 THR A N 1
ATOM 2056 C CA . THR A 1 260 ? -16.191 9.303 2.702 1.00 98.44 260 THR A CA 1
ATOM 2057 C C . THR A 1 260 ? -16.835 9.381 4.095 1.00 98.44 260 THR A C 1
ATOM 2059 O O . THR A 1 260 ? -17.984 9.799 4.230 1.00 98.44 260 THR A O 1
ATOM 2062 N N . ASN A 1 261 ? -16.070 9.071 5.144 1.00 98.56 261 ASN A N 1
ATOM 2063 C CA . ASN A 1 261 ? -16.490 9.141 6.543 1.00 98.56 261 ASN A CA 1
ATOM 2064 C C . ASN A 1 261 ? -16.824 10.583 6.976 1.00 98.56 261 ASN A C 1
ATOM 2066 O O . ASN A 1 261 ? -17.848 10.823 7.612 1.00 98.56 261 ASN A O 1
ATOM 2070 N N . GLN A 1 262 ? -16.021 11.568 6.561 1.00 98.19 262 GLN A N 1
ATOM 2071 C CA . GLN A 1 262 ? -16.277 12.987 6.844 1.00 98.19 262 GLN A CA 1
ATOM 2072 C C . GLN A 1 262 ? -17.513 13.539 6.133 1.00 98.19 262 GLN A C 1
ATOM 2074 O O . GLN A 1 262 ? -18.270 14.308 6.723 1.00 98.19 262 GLN A O 1
ATOM 2079 N N . ARG A 1 263 ? -17.778 13.107 4.895 1.00 97.81 263 ARG A N 1
ATOM 2080 C CA . ARG A 1 263 ? -19.017 13.447 4.175 1.00 97.81 263 ARG A CA 1
ATOM 2081 C C . ARG A 1 263 ? -20.263 12.876 4.860 1.00 97.81 263 ARG A C 1
ATOM 2083 O O . ARG A 1 263 ? -21.332 13.464 4.733 1.00 97.81 263 ARG A O 1
ATOM 2090 N N . ALA A 1 264 ? -20.123 11.788 5.617 1.00 97.19 264 ALA A N 1
ATOM 2091 C CA . ALA A 1 264 ? -21.185 11.225 6.450 1.00 97.19 264 ALA A CA 1
ATOM 2092 C C . ALA A 1 264 ? -21.352 11.933 7.815 1.00 97.19 264 ALA A C 1
ATOM 2094 O O . ALA A 1 264 ? -22.190 11.525 8.617 1.00 97.19 264 ALA A O 1
ATOM 2095 N N . GLY A 1 265 ? -20.591 13.002 8.088 1.00 96.50 265 GLY A N 1
ATOM 2096 C CA . GLY A 1 265 ? -20.682 13.772 9.333 1.00 96.50 265 GLY A CA 1
ATOM 2097 C C . GLY A 1 265 ? -19.849 13.207 10.486 1.00 96.50 265 GLY A C 1
ATOM 2098 O O . GLY A 1 265 ? -20.146 13.481 11.648 1.00 96.50 265 GLY A O 1
ATOM 2099 N N . HIS A 1 266 ? -18.828 12.403 10.187 1.00 97.19 266 HIS A N 1
ATOM 2100 C CA . HIS A 1 266 ? -17.924 11.825 11.180 1.00 97.19 266 HIS A CA 1
ATOM 2101 C C . HIS A 1 266 ? -16.500 12.394 11.083 1.00 97.19 266 HIS A C 1
ATOM 2103 O O . HIS A 1 266 ? -16.185 13.164 10.179 1.00 97.19 266 HIS A O 1
ATOM 2109 N N . SER A 1 267 ? -15.629 12.009 12.018 1.00 98.12 267 SER A N 1
ATOM 2110 C CA . SER A 1 267 ? -14.251 12.507 12.101 1.00 98.12 267 SER A CA 1
ATOM 2111 C C . SER A 1 267 ? -13.238 11.383 11.916 1.00 98.12 267 SER A C 1
ATOM 2113 O O . SER A 1 267 ? -13.412 10.284 12.451 1.00 98.12 267 SER A O 1
ATOM 2115 N N . SER A 1 268 ? -12.156 11.676 11.195 1.00 98.75 268 SER A N 1
ATOM 2116 C CA . SER A 1 268 ? -11.104 10.708 10.861 1.00 98.75 268 SER A CA 1
ATOM 2117 C C . SER A 1 268 ? -9.736 11.171 11.368 1.00 98.75 268 SER A C 1
ATOM 2119 O O . SER A 1 268 ? -9.425 12.360 11.318 1.00 98.75 268 SER A O 1
ATOM 2121 N N . GLY A 1 269 ? -8.912 10.235 11.831 1.00 98.75 269 GLY A N 1
ATOM 2122 C CA . GLY A 1 269 ? -7.519 10.453 12.215 1.00 98.75 269 GLY A CA 1
ATOM 2123 C C . GLY A 1 269 ? -6.573 9.607 11.368 1.00 98.75 269 GLY A C 1
ATOM 2124 O O . GLY A 1 269 ? -6.830 8.418 11.194 1.00 98.75 269 GLY A O 1
ATOM 2125 N N . ALA A 1 270 ? -5.479 10.177 10.866 1.00 98.81 270 ALA A N 1
ATOM 2126 C CA . ALA A 1 270 ? -4.482 9.441 10.091 1.00 98.81 270 ALA A CA 1
ATOM 2127 C C . ALA A 1 270 ? -3.053 9.727 10.571 1.00 98.81 270 ALA A C 1
ATOM 2129 O O . ALA A 1 270 ? -2.526 10.828 10.427 1.00 98.81 270 ALA A O 1
ATOM 2130 N N . ALA A 1 271 ? -2.408 8.721 11.146 1.00 98.75 271 ALA A N 1
ATOM 2131 C CA . ALA A 1 271 ? -0.997 8.756 11.480 1.00 98.75 271 ALA A CA 1
ATOM 2132 C C . ALA A 1 271 ? -0.197 8.214 10.287 1.00 98.75 271 ALA A C 1
ATOM 2134 O O . ALA A 1 271 ? 0.048 7.011 10.199 1.00 98.75 271 ALA A O 1
ATOM 2135 N N . MET A 1 272 ? 0.176 9.131 9.385 1.00 98.25 272 MET A N 1
ATOM 2136 C CA . MET A 1 272 ? 1.110 8.913 8.268 1.00 98.25 272 MET A CA 1
ATOM 2137 C C . MET A 1 272 ? 0.662 7.896 7.210 1.00 98.25 272 MET A C 1
ATOM 2139 O O . MET A 1 272 ? 1.490 7.298 6.536 1.00 98.25 272 MET A O 1
ATOM 2143 N N . TRP A 1 273 ? -0.646 7.697 7.034 1.00 98.69 273 TRP A N 1
ATOM 2144 C CA . TRP A 1 273 ? -1.145 6.849 5.947 1.00 98.69 273 TRP A CA 1
ATOM 2145 C C . TRP A 1 273 ? -0.849 7.497 4.579 1.00 98.69 273 TRP A C 1
ATOM 2147 O O . TRP A 1 273 ? -1.109 8.700 4.448 1.00 98.69 273 TRP A O 1
ATOM 2157 N N . PRO A 1 274 ? -0.390 6.759 3.550 1.00 97.44 274 PRO A N 1
ATOM 2158 C CA . PRO A 1 274 ? -0.131 7.331 2.226 1.00 97.44 274 PRO A CA 1
ATOM 2159 C C . PRO A 1 274 ? -1.329 8.106 1.654 1.00 97.44 274 PRO A C 1
ATOM 2161 O O . PRO A 1 274 ? -2.453 7.601 1.594 1.00 97.44 274 PRO A O 1
ATOM 2164 N N . GLY A 1 275 ? -1.099 9.366 1.276 1.00 96.94 275 GLY A N 1
ATOM 2165 C CA . GLY A 1 275 ? -2.128 10.287 0.774 1.00 96.94 275 GLY A CA 1
ATOM 2166 C C . GLY A 1 275 ? -2.920 11.032 1.858 1.00 96.94 275 GLY A C 1
ATOM 2167 O O . GLY A 1 275 ? -3.686 11.941 1.541 1.00 96.94 275 GLY A O 1
ATOM 2168 N N . SER A 1 276 ? -2.758 10.696 3.141 1.00 98.06 276 SER A N 1
ATOM 2169 C CA . SER A 1 276 ? -3.506 11.347 4.229 1.00 98.06 276 SER A CA 1
ATOM 2170 C C . SER A 1 276 ? -3.040 12.771 4.544 1.00 98.06 276 SER A C 1
ATOM 2172 O O . SER A 1 276 ? -3.815 13.569 5.069 1.00 98.06 276 SER A O 1
ATOM 2174 N N . ASP A 1 277 ? -1.808 13.114 4.181 1.00 97.25 277 ASP A N 1
ATOM 2175 C CA . ASP A 1 277 ? -1.227 14.454 4.241 1.00 97.25 277 ASP A CA 1
ATOM 2176 C C . ASP A 1 277 ? -1.275 15.186 2.887 1.00 97.25 277 ASP A C 1
ATOM 2178 O O . ASP A 1 277 ? -0.656 16.237 2.716 1.00 97.25 277 ASP A O 1
ATOM 2182 N N . VAL A 1 278 ? -2.097 14.688 1.955 1.00 97.62 278 VAL A N 1
ATOM 2183 C CA . VAL A 1 278 ? -2.429 15.331 0.678 1.00 97.62 278 VAL A CA 1
ATOM 2184 C C . VAL A 1 278 ? -3.836 15.919 0.738 1.00 97.62 278 VAL A C 1
ATOM 2186 O O . VAL A 1 278 ? -4.763 15.343 1.311 1.00 97.62 278 VAL A O 1
ATOM 2189 N N . LYS A 1 279 ? -4.031 17.088 0.119 1.00 96.88 279 LYS A N 1
ATOM 2190 C CA . LYS A 1 279 ? -5.311 17.810 0.136 1.00 96.88 279 LYS A CA 1
ATOM 2191 C C . LYS A 1 279 ? -6.303 17.288 -0.918 1.00 96.88 279 LYS A C 1
ATOM 2193 O O . LYS A 1 279 ? -6.828 18.064 -1.719 1.00 96.88 279 LYS A O 1
ATOM 2198 N N . ILE A 1 280 ? -6.568 15.985 -0.902 1.00 98.12 280 ILE A N 1
ATOM 2199 C CA . ILE A 1 280 ? -7.415 15.271 -1.872 1.00 98.12 280 ILE A CA 1
ATOM 2200 C C . ILE A 1 280 ? -8.833 15.847 -1.851 1.00 98.12 280 ILE A C 1
ATOM 2202 O O . ILE A 1 280 ? -9.437 16.022 -0.791 1.00 98.12 280 ILE A O 1
ATOM 2206 N N . HIS A 1 281 ? -9.369 16.213 -3.013 1.00 97.12 281 HIS A N 1
ATOM 2207 C CA . HIS A 1 281 ? -10.642 16.919 -3.146 1.00 97.12 281 HIS A CA 1
ATOM 2208 C C . HIS A 1 281 ? -10.757 18.119 -2.192 1.00 97.12 281 HIS A C 1
ATOM 2210 O O . HIS A 1 281 ? -11.798 18.360 -1.568 1.00 97.12 281 HIS A O 1
ATOM 2216 N N . LYS A 1 282 ? -9.655 18.866 -2.045 1.00 97.00 282 LYS A N 1
ATOM 2217 C CA . LYS A 1 282 ? -9.525 20.035 -1.162 1.00 97.00 282 LYS A CA 1
ATOM 2218 C C . LYS A 1 282 ? -9.706 19.716 0.332 1.00 97.00 282 LYS A C 1
ATOM 2220 O O . LYS A 1 282 ? -9.917 20.643 1.116 1.00 97.00 282 LYS A O 1
ATOM 2225 N N . THR A 1 283 ? -9.583 18.451 0.735 1.00 97.75 283 THR A N 1
ATOM 2226 C CA . THR A 1 283 ? -9.917 17.959 2.078 1.00 97.75 283 THR A CA 1
ATOM 2227 C C . THR A 1 283 ? -8.797 17.088 2.657 1.00 97.75 283 THR A C 1
ATOM 2229 O O . THR A 1 283 ? -8.305 16.185 1.994 1.00 97.75 283 THR A O 1
ATOM 2232 N N . PHE A 1 284 ? -8.435 17.330 3.917 1.00 98.50 284 PHE A N 1
ATOM 2233 C CA . PHE A 1 284 ? -7.592 16.435 4.723 1.00 98.50 284 PHE A CA 1
ATOM 2234 C C . PHE A 1 284 ? -8.465 15.576 5.658 1.00 98.50 284 PHE A C 1
ATOM 2236 O O . PHE A 1 284 ? -9.636 15.920 5.881 1.00 98.50 284 PHE A O 1
ATOM 2243 N N . PRO A 1 285 ? -7.930 14.497 6.258 1.00 98.50 285 PRO A N 1
ATOM 2244 C CA . PRO A 1 285 ? -8.511 13.920 7.465 1.00 98.50 285 PRO A CA 1
ATOM 2245 C C . PRO A 1 285 ? -8.698 14.987 8.562 1.00 98.50 285 PRO A C 1
ATOM 2247 O O . PRO A 1 285 ? -7.905 15.927 8.646 1.00 98.50 285 PRO A O 1
ATOM 2250 N N . THR A 1 286 ? -9.706 14.843 9.433 1.00 98.50 286 THR A N 1
ATOM 2251 C CA . THR A 1 286 ? -9.952 15.764 10.566 1.00 98.50 286 THR A CA 1
ATOM 2252 C C . THR A 1 286 ? -8.695 15.984 11.410 1.00 98.50 286 THR A C 1
ATOM 2254 O O . THR A 1 286 ? -8.396 17.110 11.812 1.00 98.50 286 THR A O 1
ATOM 2257 N N . HIS A 1 287 ? -7.941 14.910 11.646 1.00 98.62 287 HIS A N 1
ATOM 2258 C CA . HIS A 1 287 ? -6.608 14.953 12.228 1.00 98.62 287 HIS A CA 1
ATOM 2259 C C . HIS A 1 287 ? -5.647 14.128 11.379 1.00 98.62 287 HIS A C 1
ATOM 2261 O O . HIS A 1 287 ? -5.970 13.008 10.990 1.00 98.62 287 HIS A O 1
ATOM 2267 N N . TYR A 1 288 ? -4.451 14.644 11.121 1.00 98.56 288 TYR A N 1
ATOM 2268 C CA . TYR A 1 288 ? -3.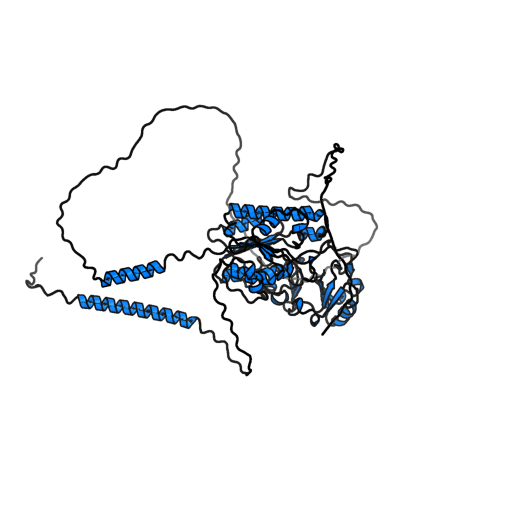414 13.883 10.437 1.00 98.56 288 TYR A CA 1
ATOM 2269 C C . TYR A 1 288 ? -2.017 14.291 10.904 1.00 98.56 288 TYR A C 1
ATOM 2271 O O . TYR A 1 288 ? -1.824 15.383 11.447 1.00 98.56 288 TYR A O 1
ATOM 2279 N N . LEU A 1 289 ? -1.053 13.395 10.707 1.00 98.44 289 LEU A N 1
ATOM 2280 C CA . LEU A 1 289 ? 0.373 13.689 10.826 1.00 98.44 289 LEU A CA 1
ATOM 2281 C C . LEU A 1 289 ? 0.977 13.766 9.419 1.00 98.44 289 LEU A C 1
ATOM 2283 O O . LEU A 1 289 ? 0.787 12.810 8.665 1.00 98.44 289 LEU A O 1
ATOM 2287 N N . PRO A 1 290 ? 1.706 14.844 9.069 1.00 97.12 290 PRO A N 1
ATOM 2288 C CA . PRO A 1 290 ? 2.569 14.843 7.891 1.00 97.12 290 PRO A CA 1
ATOM 2289 C C . PRO A 1 290 ? 3.577 13.698 7.976 1.00 97.12 290 PRO A C 1
ATOM 2291 O O . PRO A 1 290 ? 4.062 13.412 9.077 1.00 97.12 290 PRO A O 1
ATOM 2294 N N . TYR A 1 291 ? 3.898 13.071 6.846 1.00 96.25 291 TYR A N 1
ATOM 2295 C CA . TYR A 1 291 ? 4.878 11.992 6.818 1.00 96.25 291 TYR A CA 1
ATOM 2296 C C . TYR A 1 291 ? 6.232 12.449 7.381 1.00 96.25 291 TYR A C 1
ATOM 2298 O O . TYR A 1 291 ? 6.776 13.487 6.996 1.00 96.25 291 TYR A O 1
ATOM 2306 N N . ASN A 1 292 ? 6.752 11.680 8.336 1.00 95.81 292 ASN A N 1
ATOM 2307 C CA . ASN A 1 292 ? 8.074 11.863 8.917 1.00 95.81 292 ASN A CA 1
ATOM 2308 C C . ASN A 1 292 ? 8.509 10.546 9.571 1.00 95.81 292 ASN A C 1
ATOM 2310 O O . ASN A 1 292 ? 8.118 10.257 10.705 1.00 95.81 292 ASN A O 1
ATOM 2314 N N . GLU A 1 293 ? 9.351 9.790 8.871 1.00 94.00 293 GLU A N 1
ATOM 2315 C CA . GLU A 1 293 ? 9.877 8.486 9.306 1.00 94.00 293 GLU A CA 1
ATOM 2316 C C . GLU A 1 293 ? 10.522 8.519 10.703 1.00 94.00 293 GLU A C 1
ATOM 2318 O O . GLU A 1 293 ? 10.471 7.542 11.443 1.00 94.00 293 GLU A O 1
ATOM 2323 N N . SER A 1 294 ? 11.059 9.671 11.129 1.00 97.00 294 SER A N 1
ATOM 2324 C CA . SER A 1 294 ? 11.703 9.816 12.441 1.00 97.00 294 SER A CA 1
ATOM 2325 C C . SER A 1 294 ? 10.720 9.813 13.621 1.00 97.00 294 SER A C 1
ATOM 2327 O O . SER A 1 294 ? 11.153 9.768 14.774 1.00 97.00 294 SER A O 1
ATOM 2329 N N . VAL A 1 295 ? 9.408 9.917 13.380 1.00 98.38 295 VAL A N 1
ATOM 2330 C CA . VAL A 1 295 ? 8.402 9.855 14.450 1.00 98.38 295 VAL A CA 1
ATOM 2331 C C . VAL A 1 295 ? 8.204 8.406 14.876 1.00 98.38 295 VAL A C 1
ATOM 2333 O O . VAL A 1 295 ? 7.770 7.570 14.081 1.00 98.38 295 VAL A O 1
ATOM 2336 N N . SER A 1 296 ? 8.466 8.140 16.157 1.00 98.56 296 SER A N 1
ATOM 2337 C CA . SER A 1 296 ? 8.385 6.805 16.751 1.00 98.56 296 SER A CA 1
ATOM 2338 C C . SER A 1 296 ? 6.994 6.177 16.620 1.00 98.56 296 SER A C 1
ATOM 2340 O O . SER A 1 296 ? 5.973 6.875 16.587 1.00 98.56 296 SER A O 1
ATOM 2342 N N . PHE A 1 297 ? 6.935 4.843 16.595 1.00 98.75 297 PHE A N 1
ATOM 2343 C CA . PHE A 1 297 ? 5.666 4.113 16.576 1.00 98.75 297 PHE A CA 1
ATOM 2344 C C . PHE A 1 297 ? 4.814 4.472 17.799 1.00 98.75 297 PHE A C 1
ATOM 2346 O O . PHE A 1 297 ? 3.604 4.667 17.694 1.00 98.75 297 PHE A O 1
ATOM 2353 N N . GLU A 1 298 ? 5.454 4.628 18.955 1.00 98.75 298 GLU A N 1
ATOM 2354 C CA . GLU A 1 298 ? 4.839 4.999 20.221 1.00 98.75 298 GLU A CA 1
ATOM 2355 C C . GLU A 1 298 ? 4.154 6.368 20.144 1.00 98.75 298 GLU A C 1
ATOM 2357 O O . GLU A 1 298 ? 3.013 6.503 20.591 1.00 98.75 298 GLU A O 1
ATOM 2362 N N . ASP A 1 299 ? 4.793 7.364 19.524 1.00 98.81 299 ASP A N 1
ATOM 2363 C CA . ASP A 1 299 ? 4.204 8.692 19.328 1.00 98.81 299 ASP A CA 1
ATOM 2364 C C . ASP A 1 299 ? 3.019 8.650 18.352 1.00 98.81 299 ASP A C 1
ATOM 2366 O O . ASP A 1 299 ? 1.988 9.292 18.593 1.00 98.81 299 ASP A O 1
ATOM 2370 N N . ARG A 1 300 ? 3.116 7.853 17.276 1.00 98.75 300 ARG A N 1
ATOM 2371 C CA . ARG A 1 300 ? 2.001 7.639 16.335 1.00 98.75 300 ARG A CA 1
ATOM 2372 C C . ARG A 1 300 ? 0.809 6.986 17.043 1.00 98.75 300 ARG A C 1
ATOM 2374 O O . ARG A 1 300 ? -0.322 7.461 16.920 1.00 98.75 300 ARG A O 1
ATOM 2381 N N . VAL A 1 301 ? 1.052 5.950 17.850 1.00 98.94 301 VAL A N 1
ATOM 2382 C CA . VAL A 1 301 ? 0.024 5.298 18.678 1.00 98.94 301 VAL A CA 1
ATOM 2383 C C . VAL A 1 301 ? -0.563 6.277 19.692 1.00 98.94 301 VAL A C 1
ATOM 2385 O O . VAL A 1 301 ? -1.785 6.332 19.839 1.00 98.94 301 VAL A O 1
ATOM 2388 N N . ALA A 1 302 ? 0.260 7.086 20.362 1.00 98.81 302 ALA A N 1
ATOM 2389 C CA . ALA A 1 302 ? -0.212 8.085 21.315 1.00 98.81 302 ALA A CA 1
ATOM 2390 C C . ALA A 1 302 ? -1.184 9.078 20.659 1.00 98.81 302 ALA A C 1
ATOM 2392 O O . ALA A 1 302 ? -2.235 9.364 21.237 1.00 98.81 302 ALA A O 1
ATOM 2393 N N . LYS A 1 303 ? -0.897 9.529 19.430 1.00 98.75 303 LYS A N 1
ATOM 2394 C CA . LYS A 1 303 ? -1.795 10.395 18.648 1.00 98.75 303 LYS A CA 1
ATOM 2395 C C . LYS A 1 303 ? -3.112 9.715 18.292 1.00 98.75 303 LYS A C 1
ATOM 2397 O O . LYS A 1 303 ? -4.172 10.305 18.485 1.00 98.75 303 LYS A O 1
ATOM 2402 N N . ILE A 1 304 ? -3.069 8.457 17.858 1.00 98.81 304 ILE A N 1
ATOM 2403 C CA . ILE A 1 304 ? -4.280 7.673 17.581 1.00 98.81 304 ILE A CA 1
ATOM 2404 C C . ILE A 1 304 ? -5.159 7.555 18.835 1.00 98.81 304 ILE A C 1
ATOM 2406 O O . ILE A 1 304 ? -6.365 7.805 18.776 1.00 98.81 304 ILE A O 1
ATOM 2410 N N . ILE A 1 305 ? -4.566 7.220 19.984 1.00 98.81 305 ILE A N 1
ATOM 2411 C CA . ILE A 1 305 ? -5.290 7.123 21.258 1.00 98.81 305 ILE A CA 1
ATOM 2412 C C . ILE A 1 305 ? -5.870 8.483 21.666 1.00 98.81 305 ILE A C 1
ATOM 2414 O O . ILE A 1 305 ? -7.038 8.546 22.057 1.00 98.81 305 ILE A O 1
ATOM 2418 N N . GLU A 1 306 ? -5.092 9.562 21.551 1.00 98.69 306 GLU A N 1
ATOM 2419 C CA . GLU A 1 306 ? -5.534 10.937 21.815 1.00 98.69 306 GLU A CA 1
ATOM 2420 C C . GLU A 1 306 ? -6.787 11.273 20.995 1.00 98.69 306 GLU A C 1
ATOM 2422 O O . GLU A 1 306 ? -7.797 11.693 21.558 1.00 98.69 306 GLU A O 1
ATOM 2427 N N . TRP A 1 307 ? -6.777 11.014 19.686 1.00 98.69 307 TRP A N 1
ATOM 2428 C CA . TRP A 1 307 ? -7.908 11.327 18.812 1.00 98.69 307 TRP A CA 1
ATOM 2429 C C . TRP A 1 307 ? -9.155 10.486 19.108 1.00 98.69 307 TRP A C 1
ATOM 2431 O O . TRP A 1 307 ? -10.266 11.015 19.083 1.00 98.69 307 TRP A O 1
ATOM 2441 N N . PHE A 1 308 ? -9.013 9.196 19.433 1.00 98.56 308 PHE A N 1
ATOM 2442 C CA . PHE A 1 308 ? -10.155 8.335 19.793 1.00 98.56 308 PHE A CA 1
ATOM 2443 C C . PHE A 1 308 ? -10.768 8.642 21.167 1.00 98.56 308 PHE A C 1
ATOM 2445 O O . PHE A 1 308 ? -11.886 8.190 21.457 1.00 98.56 308 PHE A O 1
ATOM 2452 N N . THR A 1 309 ? -10.025 9.343 22.027 1.00 97.69 309 THR A N 1
ATOM 2453 C CA . THR A 1 309 ? -10.414 9.676 23.408 1.00 97.69 309 THR A CA 1
ATOM 2454 C C . THR A 1 309 ? -10.628 11.173 23.633 1.00 97.69 309 THR A C 1
ATOM 2456 O O . THR A 1 309 ? -10.891 11.594 24.761 1.00 97.69 309 THR A O 1
ATOM 2459 N N . SER A 1 310 ? -10.552 11.973 22.568 1.00 96.88 310 SER A N 1
ATOM 2460 C CA . SER A 1 310 ? -10.783 13.413 22.614 1.00 96.88 310 SER A CA 1
ATOM 2461 C C . SER A 1 310 ? -12.253 13.741 22.936 1.00 96.88 310 SER A C 1
ATOM 2463 O O . SER A 1 310 ? -13.124 12.868 22.978 1.00 96.88 310 SER A O 1
ATOM 2465 N N . LYS A 1 311 ? -12.545 15.028 23.174 1.00 95.19 311 LYS A N 1
ATOM 2466 C CA . LYS A 1 311 ? -13.923 15.507 23.398 1.00 95.19 311 LYS A CA 1
ATOM 2467 C C . LYS A 1 311 ? -14.815 15.341 22.165 1.00 95.19 311 LYS A C 1
ATOM 2469 O O . LYS A 1 311 ? -16.014 15.135 22.317 1.00 95.19 311 LYS A O 1
ATOM 2474 N N . GLU A 1 312 ? -14.220 15.426 20.981 1.00 94.75 312 GLU A N 1
ATOM 2475 C CA . GLU A 1 312 ? -14.862 15.219 19.682 1.00 94.75 312 GLU A CA 1
ATOM 2476 C C . GLU A 1 312 ? -14.153 14.039 19.003 1.00 94.75 312 GLU A C 1
ATOM 2478 O O . GLU A 1 312 ? -13.285 14.237 18.149 1.00 94.75 312 GLU A O 1
ATOM 2483 N N . PRO A 1 313 ? -14.419 12.804 19.468 1.00 97.06 313 PRO A N 1
ATOM 2484 C CA . PRO A 1 313 ? -13.599 11.661 19.112 1.00 97.06 313 PRO A CA 1
ATOM 2485 C C . PRO A 1 313 ? -13.760 11.292 17.638 1.00 97.06 313 PRO A C 1
ATOM 2487 O O . PRO A 1 313 ? -14.860 11.329 17.082 1.00 97.06 313 PRO A O 1
ATOM 2490 N N . ILE A 1 314 ? -12.665 10.846 17.028 1.00 98.31 314 ILE A N 1
ATOM 2491 C CA . ILE A 1 314 ? -12.725 10.173 15.727 1.00 98.31 314 ILE A CA 1
ATOM 2492 C C . ILE A 1 314 ? -13.433 8.819 15.863 1.00 98.31 314 ILE A C 1
ATOM 2494 O O . ILE A 1 314 ? -13.389 8.171 16.915 1.00 98.31 314 ILE A O 1
ATOM 2498 N N . ASN A 1 315 ? -14.043 8.355 14.775 1.00 98.50 315 ASN A N 1
ATOM 2499 C CA . ASN A 1 315 ? -14.527 6.977 14.643 1.00 98.50 315 ASN A CA 1
ATOM 2500 C C . ASN A 1 315 ? -13.691 6.144 13.669 1.00 98.50 315 ASN A C 1
ATOM 2502 O O . ASN A 1 315 ? -13.801 4.923 13.682 1.00 98.50 315 ASN A O 1
ATOM 2506 N N . LEU A 1 316 ? -12.832 6.776 12.874 1.00 98.88 316 LEU A N 1
ATOM 2507 C CA . LEU A 1 316 ? -11.907 6.110 11.967 1.00 98.88 316 LEU A CA 1
ATOM 2508 C C . LEU A 1 316 ? -10.477 6.567 12.255 1.00 98.88 316 LEU A C 1
ATOM 2510 O O . LEU A 1 316 ? -10.188 7.755 12.155 1.00 98.88 316 LEU A O 1
ATOM 2514 N N . GLY A 1 317 ? -9.596 5.621 12.565 1.00 98.88 317 GLY A N 1
ATOM 2515 C CA . GLY A 1 317 ? -8.157 5.818 12.698 1.00 98.88 317 GLY A CA 1
ATOM 2516 C C . GLY A 1 317 ? -7.396 5.018 11.643 1.00 98.88 317 GLY A C 1
ATOM 2517 O O . GLY A 1 317 ? -7.733 3.860 11.398 1.00 98.88 317 GLY A O 1
ATOM 2518 N N . LEU A 1 318 ? -6.367 5.616 11.054 1.00 98.94 318 LEU A N 1
ATOM 2519 C CA . LEU A 1 318 ? -5.424 4.977 10.136 1.00 98.94 318 LEU A CA 1
ATOM 2520 C C . LEU A 1 318 ? -4.017 5.111 10.718 1.00 98.94 318 LEU A C 1
ATOM 2522 O O . LEU A 1 318 ? -3.621 6.218 11.079 1.00 98.94 318 LEU A O 1
ATOM 2526 N N . LEU A 1 319 ? -3.276 4.014 10.829 1.00 98.94 319 LEU A N 1
ATOM 2527 C CA . LEU A 1 319 ? -1.921 3.986 11.376 1.00 98.94 319 LEU A CA 1
ATOM 2528 C C . LEU A 1 319 ? -1.004 3.229 10.419 1.00 98.94 319 LEU A C 1
ATOM 2530 O O . LEU A 1 319 ? -1.277 2.075 10.103 1.00 98.94 319 LEU A O 1
ATOM 2534 N N . TYR A 1 320 ? 0.070 3.879 9.989 1.00 98.88 320 TYR A N 1
ATOM 2535 C CA . TYR A 1 320 ? 1.092 3.306 9.121 1.00 98.88 320 TYR A CA 1
ATOM 2536 C C . TYR A 1 320 ? 2.430 3.176 9.861 1.00 98.88 320 TYR A C 1
ATOM 2538 O O . TYR A 1 320 ? 2.792 4.049 10.664 1.00 98.88 320 TYR A O 1
ATOM 2546 N N . TRP A 1 321 ? 3.146 2.089 9.584 1.00 98.75 321 TRP A N 1
ATOM 2547 C CA . TRP A 1 321 ? 4.511 1.838 10.033 1.00 98.75 321 TRP A CA 1
ATOM 2548 C C . TRP A 1 321 ? 5.326 1.196 8.908 1.00 98.75 321 TRP A C 1
ATOM 2550 O O . TRP A 1 321 ? 4.837 0.284 8.249 1.00 98.75 321 TRP A O 1
ATOM 2560 N N . GLU A 1 322 ? 6.550 1.685 8.728 1.00 98.44 322 GLU A N 1
ATOM 2561 C CA . GLU A 1 322 ? 7.439 1.411 7.594 1.00 98.44 322 GLU A CA 1
ATOM 2562 C C . GLU A 1 322 ? 8.025 -0.006 7.615 1.00 98.44 322 GLU A C 1
ATOM 2564 O O . GLU A 1 322 ? 8.274 -0.596 6.575 1.00 98.44 322 GLU A O 1
ATOM 2569 N N . ASP A 1 323 ? 8.255 -0.581 8.794 1.00 98.31 323 ASP A N 1
ATOM 2570 C CA . ASP A 1 323 ? 8.784 -1.942 8.888 1.00 98.31 323 ASP A CA 1
ATOM 2571 C C . ASP A 1 323 ? 7.663 -2.999 8.898 1.00 98.31 323 ASP A C 1
ATOM 2573 O O . ASP A 1 323 ? 6.592 -2.774 9.484 1.00 98.31 323 ASP A O 1
ATOM 2577 N N . PRO A 1 324 ? 7.924 -4.214 8.377 1.00 98.38 324 PRO A N 1
ATOM 2578 C CA . PRO A 1 324 ? 9.238 -4.763 8.003 1.00 98.38 324 PRO A CA 1
ATOM 2579 C C . PRO A 1 324 ? 9.723 -4.495 6.564 1.00 98.38 324 PRO A C 1
ATOM 2581 O O . PRO A 1 324 ? 10.666 -5.170 6.147 1.00 98.38 324 PRO A O 1
ATOM 2584 N N . ASP A 1 325 ? 9.099 -3.602 5.794 1.00 98.69 325 ASP A N 1
ATOM 2585 C CA . ASP A 1 325 ? 9.490 -3.336 4.403 1.00 98.69 325 ASP A CA 1
ATOM 2586 C C . ASP A 1 325 ? 10.923 -2.805 4.272 1.00 98.69 325 ASP A C 1
ATOM 2588 O O . ASP A 1 325 ? 11.745 -3.434 3.599 1.00 98.69 325 ASP A O 1
ATOM 2592 N N . ASP A 1 326 ? 11.248 -1.730 4.997 1.00 97.88 326 ASP A N 1
ATOM 2593 C CA . ASP A 1 326 ? 12.566 -1.081 4.956 1.00 97.88 326 ASP A CA 1
ATOM 2594 C C . ASP A 1 326 ? 13.695 -2.085 5.252 1.00 97.88 326 ASP A C 1
ATOM 2596 O O . ASP A 1 326 ? 14.613 -2.316 4.453 1.00 97.88 326 ASP A O 1
ATOM 2600 N N . MET A 1 327 ? 13.582 -2.815 6.366 1.00 98.31 327 MET A N 1
ATOM 2601 C CA . MET A 1 327 ? 14.543 -3.874 6.683 1.00 98.31 327 MET A CA 1
ATOM 2602 C C . MET A 1 327 ? 14.483 -5.055 5.710 1.00 98.31 327 MET A C 1
ATOM 2604 O O . MET A 1 327 ? 15.512 -5.680 5.442 1.00 98.31 327 MET A O 1
ATOM 2608 N N . GLY A 1 328 ? 13.319 -5.358 5.138 1.00 98.38 328 GLY A N 1
ATOM 2609 C CA . GLY A 1 328 ? 13.152 -6.366 4.096 1.00 98.38 328 GLY A CA 1
ATOM 2610 C C . GLY A 1 328 ? 13.940 -6.035 2.829 1.00 98.38 328 GLY A C 1
ATOM 2611 O O . GLY A 1 328 ? 14.583 -6.927 2.269 1.00 98.38 328 GLY A O 1
ATOM 2612 N N . HIS A 1 329 ? 13.964 -4.768 2.417 1.00 98.19 329 HIS A N 1
ATOM 2613 C CA . HIS A 1 329 ? 14.780 -4.276 1.311 1.00 98.19 329 HIS A CA 1
ATOM 2614 C C . HIS A 1 329 ? 16.278 -4.407 1.589 1.00 98.19 329 HIS A C 1
ATOM 2616 O O . HIS A 1 329 ? 17.026 -4.914 0.745 1.00 98.19 329 HIS A O 1
ATOM 2622 N N . HIS A 1 330 ? 16.715 -3.992 2.779 1.00 97.81 330 HIS A N 1
ATOM 2623 C CA . HIS A 1 330 ? 18.129 -3.966 3.147 1.00 97.81 330 HIS A CA 1
ATOM 2624 C C . HIS A 1 330 ? 18.720 -5.342 3.456 1.00 97.81 330 HIS A C 1
ATOM 2626 O O . HIS A 1 330 ? 19.868 -5.604 3.103 1.00 97.81 330 HIS A O 1
ATOM 2632 N N . LEU A 1 331 ? 17.964 -6.223 4.113 1.00 97.75 331 LEU A N 1
ATOM 2633 C CA . LEU A 1 331 ? 18.444 -7.533 4.564 1.00 97.75 331 LEU A CA 1
ATOM 2634 C C . LEU A 1 331 ? 18.074 -8.661 3.597 1.00 97.75 331 LEU A C 1
ATOM 2636 O O . LEU A 1 331 ? 18.772 -9.676 3.552 1.00 97.75 331 LEU A O 1
ATOM 2640 N N . GLY A 1 332 ? 16.991 -8.497 2.836 1.00 97.88 332 GLY A N 1
ATOM 2641 C CA . GLY A 1 332 ? 16.340 -9.568 2.093 1.00 97.88 332 GLY A CA 1
ATOM 2642 C C . GLY A 1 332 ? 15.400 -10.392 2.988 1.00 97.88 332 GLY A C 1
ATOM 2643 O O . GLY A 1 332 ? 15.751 -10.726 4.126 1.00 97.88 332 GLY A O 1
ATOM 2644 N N . PRO A 1 333 ? 14.206 -10.775 2.498 1.00 97.62 333 PRO A N 1
ATOM 2645 C CA . PRO A 1 333 ? 13.164 -11.395 3.318 1.00 97.62 333 PRO A CA 1
ATOM 2646 C C . PRO A 1 333 ? 13.557 -12.762 3.888 1.00 97.62 333 PRO A C 1
ATOM 2648 O O . PRO A 1 333 ? 12.980 -13.195 4.885 1.00 97.62 333 PRO A O 1
ATOM 2651 N N . ASP A 1 334 ? 14.518 -13.455 3.269 1.00 96.62 334 ASP A N 1
ATOM 2652 C CA . ASP A 1 334 ? 14.970 -14.788 3.682 1.00 96.62 334 ASP A CA 1
ATOM 2653 C C . ASP A 1 334 ? 16.225 -14.758 4.565 1.00 96.62 334 ASP A C 1
ATOM 2655 O O . ASP A 1 334 ? 16.710 -15.804 5.001 1.00 96.62 334 ASP A O 1
ATOM 2659 N N . SER A 1 335 ? 16.728 -13.563 4.885 1.00 97.19 335 SER A N 1
ATOM 2660 C CA . SER A 1 335 ? 17.830 -13.399 5.822 1.00 97.19 335 SER A CA 1
ATOM 2661 C C . SER A 1 335 ? 17.424 -13.822 7.240 1.00 97.19 335 SER A C 1
ATOM 2663 O O . SER A 1 335 ? 16.359 -13.427 7.723 1.00 97.19 335 SER A O 1
ATOM 2665 N N . PRO A 1 336 ? 18.279 -14.550 7.985 1.00 96.38 336 PRO A N 1
ATOM 2666 C CA . PRO A 1 336 ? 18.020 -14.853 9.394 1.00 96.38 336 PRO A CA 1
ATOM 2667 C C . PRO A 1 336 ? 17.930 -13.587 10.264 1.00 96.38 336 PRO A C 1
ATOM 2669 O O . PRO A 1 336 ? 17.331 -13.625 11.341 1.00 96.38 336 PRO A O 1
ATOM 2672 N N . LEU A 1 337 ? 18.475 -12.457 9.794 1.00 97.88 337 LEU A N 1
ATOM 2673 C CA . LEU A 1 337 ? 18.372 -11.157 10.459 1.00 97.88 337 LEU A CA 1
ATOM 2674 C C . LEU A 1 337 ? 16.949 -10.574 10.422 1.00 97.88 337 LEU A C 1
ATOM 2676 O O . LEU A 1 337 ? 16.640 -9.708 11.236 1.00 97.88 337 LEU A O 1
ATOM 2680 N N . MET A 1 338 ? 16.055 -11.099 9.576 1.00 98.25 338 MET A N 1
ATOM 2681 C CA . MET A 1 338 ? 14.632 -10.744 9.616 1.00 98.25 338 MET A CA 1
ATOM 2682 C C . MET A 1 338 ? 13.921 -11.267 10.868 1.00 98.25 338 MET A C 1
ATOM 2684 O O . MET A 1 338 ? 12.883 -10.733 11.246 1.00 98.25 338 MET A O 1
ATOM 2688 N N . GLY A 1 339 ? 14.456 -12.286 11.551 1.00 98.44 339 GLY A N 1
ATOM 2689 C CA . GLY A 1 339 ? 13.836 -12.830 12.763 1.00 98.44 339 GLY A CA 1
ATOM 2690 C C . GLY A 1 339 ? 13.648 -11.784 13.877 1.00 98.44 339 GLY A C 1
ATOM 2691 O O . GLY A 1 339 ? 12.526 -11.618 14.369 1.00 98.44 339 GLY A O 1
ATOM 2692 N N . PRO A 1 340 ? 14.709 -11.053 14.270 1.00 98.62 340 PRO A N 1
ATOM 2693 C CA . PRO A 1 340 ? 14.606 -9.914 15.181 1.00 98.62 340 PRO A CA 1
ATOM 2694 C C . PRO A 1 340 ? 13.662 -8.802 14.704 1.00 98.62 340 PRO A C 1
ATOM 2696 O O . PRO A 1 340 ? 12.896 -8.301 15.521 1.00 98.62 340 PRO A O 1
ATOM 2699 N N . VAL A 1 341 ? 13.659 -8.468 13.407 1.00 98.69 341 VAL A N 1
ATOM 2700 C CA . VAL A 1 341 ? 12.766 -7.442 12.827 1.00 98.69 341 VAL A CA 1
ATOM 2701 C C . VAL A 1 341 ? 11.302 -7.846 13.005 1.00 98.69 341 VAL A C 1
ATOM 2703 O O . VAL A 1 341 ? 10.517 -7.110 13.591 1.00 98.69 341 VAL A O 1
ATOM 2706 N N . ILE A 1 342 ? 10.935 -9.065 12.599 1.00 98.75 342 ILE A N 1
ATOM 2707 C CA . ILE A 1 342 ? 9.565 -9.582 12.747 1.00 98.75 342 ILE A CA 1
ATOM 2708 C C . ILE A 1 342 ? 9.154 -9.633 14.229 1.00 98.75 342 ILE A C 1
ATOM 2710 O O . ILE A 1 342 ? 8.009 -9.330 14.572 1.00 98.75 342 ILE A O 1
ATOM 2714 N N . SER A 1 343 ? 10.088 -9.987 15.118 1.00 98.75 343 SER A N 1
ATOM 2715 C CA . SER A 1 343 ? 9.845 -9.995 16.567 1.00 98.75 343 SER A CA 1
ATOM 2716 C C . SER A 1 343 ? 9.590 -8.587 17.116 1.00 98.75 343 SER A C 1
ATOM 2718 O O . SER A 1 343 ? 8.739 -8.419 17.987 1.00 98.75 343 SER A O 1
ATOM 2720 N N . ASP A 1 344 ? 10.295 -7.570 16.610 1.00 98.75 344 ASP A N 1
ATOM 2721 C CA . ASP A 1 344 ? 10.047 -6.172 16.969 1.00 98.75 344 ASP A CA 1
ATOM 2722 C C . ASP A 1 344 ? 8.655 -5.711 16.517 1.00 98.75 344 ASP A C 1
ATOM 2724 O O . ASP A 1 344 ? 7.919 -5.134 17.316 1.00 98.75 344 ASP A O 1
ATOM 2728 N N . ILE A 1 345 ? 8.225 -6.062 15.302 1.00 98.75 345 ILE A N 1
ATOM 2729 C CA . ILE A 1 345 ? 6.875 -5.725 14.823 1.00 98.75 345 ILE A CA 1
ATOM 2730 C C . ILE A 1 345 ? 5.779 -6.394 15.660 1.00 98.75 345 ILE A C 1
ATOM 2732 O O . ILE A 1 345 ? 4.773 -5.757 15.987 1.00 98.75 345 ILE A O 1
ATOM 2736 N N . ASP A 1 346 ? 5.978 -7.641 16.100 1.00 98.88 346 ASP A N 1
ATOM 2737 C CA . ASP A 1 346 ? 5.065 -8.272 17.062 1.00 98.88 346 ASP A CA 1
ATOM 2738 C C . ASP A 1 346 ? 5.033 -7.525 18.408 1.00 98.88 346 ASP A C 1
ATOM 2740 O O . ASP A 1 346 ? 3.953 -7.314 18.967 1.00 98.88 346 ASP A O 1
ATOM 2744 N N . ASN A 1 347 ? 6.182 -7.059 18.909 1.00 98.88 347 ASN A N 1
ATOM 2745 C CA . ASN A 1 347 ? 6.244 -6.248 20.129 1.00 98.88 347 ASN A CA 1
ATOM 2746 C C . ASN A 1 347 ? 5.530 -4.898 19.964 1.00 98.88 347 ASN A C 1
ATOM 2748 O O . ASN A 1 347 ? 4.812 -4.480 20.875 1.00 98.88 347 ASN A O 1
ATOM 2752 N N . LYS A 1 348 ? 5.656 -4.240 18.803 1.00 98.88 348 LYS A N 1
ATOM 2753 C CA . LYS A 1 348 ? 4.921 -3.006 18.477 1.00 98.88 348 LYS A CA 1
ATOM 2754 C C . LYS A 1 348 ? 3.412 -3.239 18.470 1.00 98.88 348 LYS A C 1
ATOM 2756 O O . LYS A 1 348 ? 2.663 -2.468 19.076 1.00 98.88 348 LYS A O 1
ATOM 2761 N N . LEU A 1 349 ? 2.946 -4.341 17.878 1.00 98.88 349 LEU A N 1
ATOM 2762 C CA . LEU A 1 349 ? 1.540 -4.735 17.984 1.00 98.88 349 LEU A CA 1
ATOM 2763 C C . LEU A 1 349 ? 1.135 -4.962 19.451 1.00 98.88 349 LEU A C 1
ATOM 2765 O O . LEU A 1 349 ? 0.076 -4.496 19.876 1.00 98.88 349 LEU A O 1
ATOM 2769 N N . GLY A 1 350 ? 1.975 -5.624 20.248 1.00 98.88 350 GLY A N 1
ATOM 2770 C CA . GLY A 1 350 ? 1.763 -5.795 21.686 1.00 98.88 350 GLY A CA 1
ATOM 2771 C C . GLY A 1 350 ? 1.593 -4.474 22.436 1.00 98.88 350 GLY A C 1
ATOM 2772 O O . GLY A 1 350 ? 0.623 -4.310 23.184 1.00 98.88 350 GLY A O 1
ATOM 2773 N N . TYR A 1 351 ? 2.470 -3.506 22.167 1.00 98.94 351 TYR A N 1
ATOM 2774 C CA . TYR A 1 351 ? 2.386 -2.151 22.706 1.00 98.94 351 TYR A CA 1
ATOM 2775 C C . TYR A 1 351 ? 1.070 -1.461 22.315 1.00 98.94 351 TYR A C 1
ATOM 2777 O O . TYR A 1 351 ? 0.360 -0.943 23.181 1.00 98.94 351 TYR A O 1
ATOM 2785 N N . LEU A 1 352 ? 0.676 -1.513 21.037 1.00 98.94 352 LEU A N 1
ATOM 2786 C CA . LEU A 1 352 ? -0.602 -0.957 20.578 1.00 98.94 352 LEU A CA 1
ATOM 2787 C C . LEU A 1 352 ? -1.791 -1.589 21.322 1.00 98.94 352 LEU A C 1
ATOM 2789 O O . LEU A 1 352 ? -2.671 -0.875 21.811 1.00 98.94 352 LEU A O 1
ATOM 2793 N N . ILE A 1 353 ? -1.816 -2.920 21.449 1.00 98.88 353 ILE A N 1
ATOM 2794 C CA . ILE A 1 353 ? -2.861 -3.649 22.184 1.00 98.88 353 ILE A CA 1
ATOM 2795 C C . ILE A 1 353 ? -2.919 -3.179 23.646 1.00 98.88 353 ILE A C 1
ATOM 2797 O O . ILE A 1 353 ? -4.009 -2.961 24.187 1.00 98.88 353 ILE A O 1
ATOM 2801 N N . GLU A 1 354 ? -1.769 -3.018 24.302 1.00 98.88 354 GLU A N 1
ATOM 2802 C CA . GLU A 1 354 ? -1.684 -2.525 25.677 1.00 98.88 354 GLU A CA 1
ATOM 2803 C C . GLU A 1 354 ? -2.254 -1.107 25.807 1.00 98.88 354 GLU A C 1
ATOM 2805 O O . GLU A 1 354 ? -3.080 -0.845 26.690 1.00 98.88 354 GLU A O 1
ATOM 2810 N N . MET A 1 355 ? -1.879 -0.202 24.903 1.00 98.88 355 MET A N 1
ATOM 2811 C CA . MET A 1 355 ? -2.349 1.183 24.915 1.00 98.88 355 MET A CA 1
ATOM 2812 C C . MET A 1 355 ? -3.854 1.285 24.641 1.00 98.88 355 MET A C 1
ATOM 2814 O O . MET A 1 355 ? -4.562 1.997 25.359 1.00 98.88 355 MET A O 1
ATOM 2818 N N . LEU A 1 356 ? -4.387 0.495 23.704 1.00 98.81 356 LEU A N 1
ATOM 2819 C CA . LEU A 1 356 ? -5.831 0.386 23.465 1.00 98.81 356 LEU A CA 1
ATOM 2820 C C . LEU A 1 356 ? -6.585 -0.131 24.702 1.00 98.81 356 LEU A C 1
ATOM 2822 O O . LEU A 1 356 ? -7.692 0.333 24.990 1.00 98.81 356 LEU A O 1
ATOM 2826 N N . LYS A 1 357 ? -6.011 -1.076 25.461 1.00 98.69 357 LYS A N 1
ATOM 2827 C CA . LYS A 1 357 ? -6.598 -1.567 26.722 1.00 98.69 357 LYS A CA 1
ATOM 2828 C C . LYS A 1 357 ? -6.600 -0.485 27.799 1.00 98.69 357 LYS A C 1
ATOM 2830 O O . LYS A 1 357 ? -7.646 -0.256 28.408 1.00 98.69 357 LYS A O 1
ATOM 2835 N N . LYS A 1 358 ? -5.475 0.213 28.001 1.00 98.69 358 LYS A N 1
ATOM 2836 C CA . LYS A 1 358 ? -5.362 1.332 28.959 1.00 98.69 358 LYS A CA 1
ATOM 2837 C C . LYS A 1 358 ? -6.366 2.445 28.653 1.00 98.69 358 LYS A C 1
ATOM 2839 O O . LYS A 1 358 ? -7.014 2.953 29.566 1.00 98.69 358 LYS A O 1
ATOM 2844 N N . ALA A 1 359 ? -6.568 2.749 27.373 1.00 98.44 359 ALA A N 1
ATOM 2845 C CA . ALA A 1 359 ? -7.538 3.733 26.897 1.00 98.44 359 ALA A CA 1
ATOM 2846 C C . ALA A 1 359 ? -9.000 3.240 26.896 1.00 98.44 359 ALA A C 1
ATOM 2848 O O . ALA A 1 359 ? -9.895 3.977 26.488 1.00 98.44 359 ALA A O 1
ATOM 2849 N N . LYS A 1 360 ? -9.272 2.000 27.338 1.00 97.88 360 LYS A N 1
ATOM 2850 C CA . LYS A 1 360 ? -10.604 1.359 27.314 1.00 97.88 360 LYS A CA 1
ATOM 2851 C C . LYS A 1 360 ? -11.219 1.247 25.905 1.00 97.88 360 LYS A C 1
ATOM 2853 O O . LYS A 1 360 ? -12.435 1.109 25.763 1.00 97.88 360 LYS A O 1
ATOM 2858 N N . LEU A 1 361 ? -10.383 1.250 24.866 1.00 97.88 361 LEU A N 1
ATOM 2859 C CA . LEU A 1 361 ? -10.785 1.101 23.464 1.00 97.88 361 LEU A CA 1
ATOM 2860 C C . LEU A 1 361 ? -10.803 -0.365 23.012 1.00 97.88 361 LEU A C 1
ATOM 2862 O O . LEU A 1 361 ? -11.596 -0.723 22.152 1.00 97.88 361 LEU A O 1
ATOM 2866 N N . TRP A 1 362 ? -10.000 -1.238 23.629 1.00 97.31 362 TRP A N 1
ATOM 2867 C CA . TRP A 1 362 ? -9.807 -2.630 23.183 1.00 97.31 362 TRP A CA 1
ATOM 2868 C C . TRP A 1 362 ? -11.096 -3.440 22.939 1.00 97.31 362 TRP A C 1
ATOM 2870 O O . TRP A 1 362 ? -11.162 -4.238 22.010 1.00 97.31 362 TRP A O 1
ATOM 2880 N N . ASN A 1 363 ? -12.125 -3.243 23.769 1.00 94.06 363 ASN A N 1
ATOM 2881 C CA . ASN A 1 363 ? -13.395 -3.977 23.665 1.00 94.06 363 ASN A CA 1
ATOM 2882 C C . ASN A 1 363 ? -14.487 -3.218 22.891 1.00 94.06 363 ASN A C 1
ATOM 2884 O O . ASN A 1 363 ? -15.573 -3.756 22.697 1.00 94.06 363 ASN A O 1
ATOM 2888 N N . THR A 1 364 ? -14.236 -1.965 22.507 1.00 95.38 364 THR A N 1
ATOM 2889 C CA . THR A 1 364 ? -15.219 -1.086 21.849 1.00 95.38 364 THR A CA 1
ATOM 2890 C C . THR A 1 364 ? -14.827 -0.723 20.420 1.00 95.38 364 THR A C 1
ATOM 2892 O O . THR A 1 364 ? -15.677 -0.282 19.652 1.00 95.38 364 THR A O 1
ATOM 2895 N N . LEU A 1 365 ? -13.562 -0.931 20.059 1.00 97.38 365 LEU A N 1
ATOM 2896 C CA . LEU A 1 365 ? -12.985 -0.628 18.760 1.00 97.38 365 LEU A CA 1
ATOM 2897 C C . LEU A 1 365 ? -12.818 -1.898 17.914 1.00 97.38 365 LEU A C 1
ATOM 2899 O O . LEU A 1 365 ? -12.461 -2.961 18.422 1.00 97.38 365 LEU A O 1
ATOM 2903 N N . ASN A 1 366 ? -13.060 -1.766 16.612 1.00 98.75 366 ASN A N 1
ATOM 2904 C CA . ASN A 1 366 ? -12.774 -2.760 15.587 1.00 98.75 366 ASN A CA 1
ATOM 2905 C C . ASN A 1 366 ? -11.375 -2.498 15.013 1.00 98.75 366 ASN A C 1
ATOM 2907 O O . ASN A 1 366 ? -11.176 -1.566 14.238 1.00 98.75 366 ASN A O 1
ATOM 2911 N N . LEU A 1 367 ? -10.399 -3.294 15.436 1.00 98.88 367 LEU A N 1
ATOM 2912 C CA . LEU A 1 367 ? -9.014 -3.237 14.979 1.00 98.88 367 LEU A CA 1
ATOM 2913 C C . LEU A 1 367 ? -8.845 -4.138 13.755 1.00 98.88 367 LEU A C 1
ATOM 2915 O O . LEU A 1 367 ? -9.198 -5.314 13.821 1.00 98.88 367 LEU A O 1
ATOM 2919 N N . ILE A 1 368 ? -8.270 -3.607 12.682 1.00 98.94 368 ILE A N 1
ATOM 2920 C CA . ILE A 1 368 ? -7.826 -4.351 11.500 1.00 98.94 368 ILE A CA 1
ATOM 2921 C C . ILE A 1 368 ? -6.320 -4.134 11.366 1.00 98.94 368 ILE A C 1
ATOM 2923 O O . ILE A 1 368 ? -5.856 -2.999 11.417 1.00 98.94 368 ILE A O 1
ATOM 2927 N N . ILE A 1 369 ? -5.572 -5.220 11.209 1.00 98.94 369 ILE A N 1
ATOM 2928 C CA . ILE A 1 369 ? -4.126 -5.227 10.995 1.00 98.94 369 ILE A CA 1
ATOM 2929 C C . ILE A 1 369 ? -3.893 -5.852 9.628 1.00 98.94 369 ILE A C 1
ATOM 2931 O O . ILE A 1 369 ? -4.333 -6.976 9.375 1.00 98.94 369 ILE A O 1
ATOM 2935 N N . THR A 1 370 ? -3.228 -5.117 8.754 1.00 98.81 370 THR A N 1
ATOM 2936 C CA . THR A 1 370 ? -2.961 -5.521 7.379 1.00 98.81 370 THR A CA 1
ATOM 2937 C C . THR A 1 370 ? -1.544 -5.131 6.987 1.00 98.81 370 THR A C 1
ATOM 2939 O O . THR A 1 370 ? -0.805 -4.522 7.761 1.00 98.81 370 THR A O 1
ATOM 2942 N N . SER A 1 371 ? -1.190 -5.499 5.770 1.00 98.75 371 SER A N 1
ATOM 2943 C CA . SER A 1 371 ? -0.125 -4.878 5.004 1.00 98.75 371 SER A CA 1
ATOM 2944 C C . SER A 1 371 ? -0.648 -4.611 3.588 1.00 98.75 371 SER A C 1
ATOM 2946 O O . SER A 1 371 ? -1.791 -4.953 3.256 1.00 98.75 371 SER A O 1
ATOM 2948 N N . ASP A 1 372 ? 0.156 -3.967 2.774 1.00 98.56 372 ASP A N 1
ATOM 2949 C CA . ASP A 1 372 ? -0.090 -3.584 1.394 1.00 98.56 372 ASP A CA 1
ATOM 2950 C C . ASP A 1 372 ? 0.503 -4.590 0.395 1.00 98.56 372 ASP A C 1
ATOM 2952 O O . ASP A 1 372 ? -0.135 -4.920 -0.612 1.00 98.56 372 ASP A O 1
ATOM 2956 N N . HIS A 1 373 ? 1.675 -5.145 0.702 1.00 98.75 373 HIS A N 1
ATOM 2957 C CA . HIS A 1 373 ? 2.316 -6.214 -0.058 1.00 98.75 373 HIS A CA 1
ATOM 2958 C C . HIS A 1 373 ? 3.194 -7.123 0.812 1.00 98.75 373 HIS A C 1
ATOM 2960 O O . HIS A 1 373 ? 3.295 -6.993 2.027 1.00 98.75 373 HIS A O 1
ATOM 2966 N N . GLY A 1 374 ? 3.788 -8.125 0.170 1.00 98.38 374 GLY A N 1
ATOM 2967 C CA . GLY A 1 374 ? 4.881 -8.913 0.723 1.00 98.38 374 GLY A CA 1
ATOM 2968 C C . GLY A 1 374 ? 6.239 -8.457 0.187 1.00 98.38 374 GLY A C 1
ATOM 2969 O O . GLY A 1 374 ? 6.414 -7.308 -0.197 1.00 98.38 374 GLY A O 1
ATOM 2970 N N . MET A 1 375 ? 7.200 -9.378 0.130 1.00 98.62 375 MET A N 1
ATOM 2971 C CA . MET A 1 375 ? 8.594 -9.106 -0.230 1.00 98.62 375 MET A CA 1
ATOM 2972 C C . MET A 1 375 ? 9.237 -10.352 -0.852 1.00 98.62 375 MET A C 1
ATOM 2974 O O . MET A 1 375 ? 8.954 -11.471 -0.427 1.00 98.62 375 MET A O 1
ATOM 2978 N N . THR A 1 376 ? 10.121 -10.197 -1.838 1.00 98.06 376 THR A N 1
ATOM 2979 C CA . THR A 1 376 ? 10.869 -11.298 -2.477 1.00 98.06 376 THR A CA 1
ATOM 2980 C C . THR A 1 376 ? 12.377 -11.097 -2.357 1.00 98.06 376 THR A C 1
ATOM 2982 O O . THR A 1 376 ? 12.871 -9.980 -2.463 1.00 98.06 376 THR A O 1
ATOM 2985 N N . GLN A 1 377 ? 13.118 -12.197 -2.174 1.00 98.00 377 GLN A N 1
ATOM 2986 C CA . GLN A 1 377 ? 14.580 -12.197 -2.161 1.00 98.00 377 GLN A CA 1
ATOM 2987 C C . GLN A 1 377 ? 15.156 -11.967 -3.564 1.00 98.00 377 GLN A C 1
ATOM 2989 O O . GLN A 1 377 ? 14.935 -12.750 -4.493 1.00 98.00 377 GLN A O 1
ATOM 2994 N N . CYS A 1 378 ? 15.975 -10.932 -3.688 1.00 97.12 378 CYS A N 1
ATOM 2995 C CA . CYS A 1 378 ? 16.716 -10.594 -4.895 1.00 97.12 378 CYS A CA 1
ATOM 2996 C C . CYS A 1 378 ? 18.172 -11.087 -4.801 1.00 97.12 378 CYS A C 1
ATOM 2998 O O . CYS A 1 378 ? 18.649 -11.491 -3.736 1.00 97.12 378 CYS A O 1
ATOM 3000 N N . SER A 1 379 ? 18.870 -11.113 -5.938 1.00 95.44 379 SER A N 1
ATOM 3001 C CA . SER A 1 379 ? 20.308 -11.403 -6.022 1.00 95.44 379 SER A CA 1
ATOM 3002 C C . SER A 1 379 ? 20.968 -10.572 -7.120 1.00 95.44 379 SER A C 1
ATOM 3004 O O . SER A 1 379 ? 20.393 -10.428 -8.196 1.00 95.44 379 SER A O 1
ATOM 3006 N N . GLU A 1 380 ? 22.191 -10.096 -6.879 1.00 94.12 380 GLU A N 1
ATOM 3007 C CA . GLU A 1 380 ? 23.008 -9.389 -7.881 1.00 94.12 380 GLU A CA 1
ATOM 3008 C C . GLU A 1 380 ? 23.346 -10.264 -9.106 1.00 94.12 380 GLU A C 1
ATOM 3010 O O . GLU A 1 380 ? 23.630 -9.756 -10.191 1.00 94.12 380 GLU A O 1
ATOM 3015 N N . GLU A 1 381 ? 23.261 -11.592 -8.964 1.00 95.06 381 GLU A N 1
ATOM 3016 C CA . GLU A 1 381 ? 23.412 -12.548 -10.069 1.00 95.06 381 GLU A CA 1
ATOM 3017 C C . GLU A 1 381 ? 22.166 -12.608 -10.970 1.00 95.06 381 GLU A C 1
ATOM 3019 O O . GLU A 1 381 ? 22.238 -13.093 -12.098 1.00 95.06 381 GLU A O 1
ATOM 3024 N N . ARG A 1 382 ? 21.021 -12.101 -10.492 1.00 96.75 382 ARG A N 1
ATOM 3025 C CA . ARG A 1 382 ? 19.726 -12.076 -11.190 1.00 96.75 382 ARG A CA 1
ATOM 3026 C C . ARG A 1 382 ? 19.320 -10.646 -11.549 1.00 96.75 382 ARG A C 1
ATOM 3028 O O . ARG A 1 382 ? 18.240 -10.179 -11.191 1.00 96.75 382 ARG A O 1
ATOM 3035 N N . VAL A 1 383 ? 20.202 -9.951 -12.263 1.00 97.19 383 VAL A N 1
ATOM 3036 C CA . VAL A 1 383 ? 19.998 -8.563 -12.705 1.00 97.19 383 VAL A CA 1
ATOM 3037 C C . VAL A 1 383 ? 19.856 -8.491 -14.224 1.00 97.19 383 VAL A C 1
ATOM 3039 O O . VAL A 1 383 ? 20.661 -9.060 -14.963 1.00 97.19 383 VAL A O 1
ATOM 3042 N N . ILE A 1 384 ? 18.853 -7.744 -14.677 1.00 97.44 384 ILE A N 1
ATOM 3043 C CA . ILE A 1 384 ? 18.583 -7.413 -16.076 1.00 97.44 384 ILE A CA 1
ATOM 3044 C C . ILE A 1 384 ? 18.973 -5.947 -16.281 1.00 97.44 384 ILE A C 1
ATOM 3046 O O . ILE A 1 384 ? 18.314 -5.051 -15.764 1.00 97.44 384 ILE A O 1
ATOM 3050 N N . GLU A 1 385 ? 20.067 -5.708 -17.004 1.00 96.50 385 GLU A N 1
ATOM 3051 C CA . GLU A 1 385 ? 20.585 -4.362 -17.299 1.00 96.50 385 GLU A CA 1
ATOM 3052 C C . GLU A 1 385 ? 20.006 -3.854 -18.625 1.00 96.50 385 GLU A C 1
ATOM 3054 O O . GLU A 1 385 ? 20.340 -4.402 -19.678 1.00 96.50 385 GLU A O 1
ATOM 3059 N N . LEU A 1 386 ? 19.164 -2.818 -18.591 1.00 97.06 386 LEU A N 1
ATOM 3060 C CA . LEU A 1 386 ? 18.501 -2.288 -19.790 1.00 97.06 386 LEU A CA 1
ATOM 3061 C C . LEU A 1 386 ? 19.495 -1.717 -20.817 1.00 97.06 386 LEU A C 1
ATOM 3063 O O . LEU A 1 386 ? 19.334 -1.978 -22.010 1.00 97.06 386 LEU A O 1
ATOM 3067 N N . ASP A 1 387 ? 20.570 -1.053 -20.361 1.00 96.25 387 ASP A N 1
ATOM 3068 C CA . ASP A 1 387 ? 21.627 -0.468 -21.214 1.00 96.25 387 ASP A CA 1
ATOM 3069 C C . ASP A 1 387 ? 22.329 -1.504 -22.121 1.00 96.25 387 ASP A C 1
ATOM 3071 O O . ASP A 1 387 ? 22.999 -1.142 -23.089 1.00 96.25 387 ASP A O 1
ATOM 3075 N N . ARG A 1 388 ? 22.195 -2.808 -21.834 1.00 97.00 388 ARG A N 1
ATOM 3076 C CA . ARG A 1 388 ? 22.746 -3.879 -22.683 1.00 97.00 388 ARG A CA 1
ATOM 3077 C C . ARG A 1 388 ? 21.897 -4.182 -23.914 1.00 97.00 388 ARG A C 1
ATOM 3079 O O . ARG A 1 388 ? 22.402 -4.814 -24.840 1.00 97.00 388 ARG A O 1
ATOM 3086 N N . TYR A 1 389 ? 20.628 -3.785 -23.904 1.00 97.50 389 TYR A N 1
ATOM 3087 C CA . TYR A 1 389 ? 19.649 -4.160 -24.924 1.00 97.50 389 TYR A CA 1
ATOM 3088 C C . TYR A 1 389 ? 19.141 -2.956 -25.711 1.00 97.50 389 TYR A C 1
ATOM 3090 O O . TYR A 1 389 ? 18.901 -3.069 -26.909 1.00 97.50 389 TYR A O 1
ATOM 3098 N N . VAL A 1 390 ? 18.994 -1.801 -25.060 1.00 97.44 390 VAL A N 1
ATOM 3099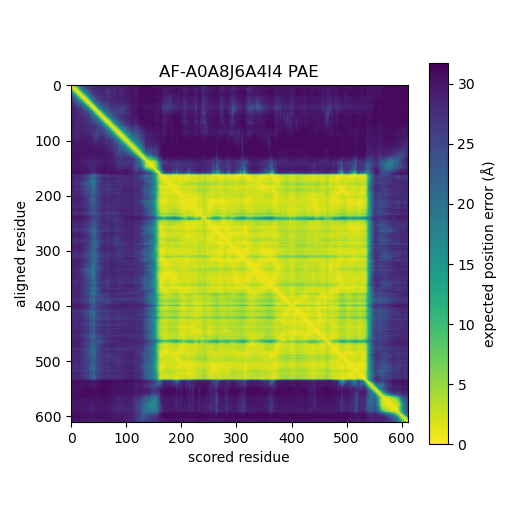 C CA . VAL A 1 390 ? 18.419 -0.598 -25.662 1.00 97.44 390 VAL A CA 1
ATOM 3100 C C . VAL A 1 390 ? 19.175 0.644 -25.200 1.00 97.44 390 VAL A C 1
ATOM 3102 O O . VAL A 1 390 ? 19.540 0.772 -24.035 1.00 97.44 390 VAL A O 1
ATOM 3105 N N . ASP A 1 391 ? 19.411 1.574 -26.124 1.00 97.12 391 ASP A N 1
ATOM 3106 C CA . ASP A 1 391 ? 20.033 2.857 -25.807 1.00 97.12 391 ASP A CA 1
ATOM 3107 C C . ASP A 1 391 ? 19.082 3.709 -24.947 1.00 97.12 391 ASP A C 1
ATOM 3109 O O . ASP A 1 391 ? 17.947 3.999 -25.347 1.00 97.12 391 ASP A O 1
ATOM 3113 N N . LYS A 1 392 ? 19.557 4.130 -23.768 1.00 96.06 392 LYS A N 1
ATOM 3114 C CA . LYS A 1 392 ? 18.826 4.990 -22.827 1.00 96.06 392 LYS A CA 1
ATOM 3115 C C . LYS A 1 392 ? 18.349 6.301 -23.444 1.00 96.06 392 LYS A C 1
ATOM 3117 O O . LYS A 1 392 ? 17.350 6.862 -23.003 1.00 96.06 392 LYS A O 1
ATOM 3122 N N . ASP A 1 393 ? 19.010 6.786 -24.495 1.00 97.31 393 ASP A N 1
ATOM 3123 C CA . ASP A 1 393 ? 18.607 8.007 -25.184 1.00 97.31 393 ASP A CA 1
ATOM 3124 C C . ASP A 1 393 ? 17.344 7.826 -26.038 1.00 97.31 393 ASP A C 1
ATOM 3126 O O . ASP A 1 393 ? 16.840 8.808 -26.587 1.00 97.31 393 ASP A O 1
ATOM 3130 N N . LEU A 1 394 ? 16.782 6.619 -26.137 1.00 98.19 394 LEU A N 1
ATOM 3131 C CA . LEU A 1 394 ? 15.547 6.349 -26.877 1.00 98.19 394 LEU A CA 1
ATOM 3132 C C . LEU A 1 394 ? 14.281 6.422 -26.018 1.00 98.19 394 LEU A C 1
ATOM 3134 O O . LEU A 1 394 ? 13.183 6.473 -26.575 1.00 98.19 394 LEU A O 1
ATOM 3138 N N . TYR A 1 395 ? 14.403 6.453 -24.691 1.00 98.00 395 TYR A N 1
ATOM 3139 C CA . TYR A 1 395 ? 13.259 6.424 -23.781 1.00 98.00 395 TYR A CA 1
ATOM 3140 C C . TYR A 1 395 ? 13.525 7.201 -22.487 1.00 98.00 395 TYR A C 1
ATOM 3142 O O . TYR A 1 395 ? 14.582 7.793 -22.283 1.00 98.00 395 TYR A O 1
ATOM 3150 N N . THR A 1 396 ? 12.518 7.252 -21.627 1.00 96.88 396 THR A N 1
ATOM 3151 C CA . THR A 1 396 ? 12.621 7.679 -20.235 1.00 96.88 396 THR A CA 1
ATOM 3152 C C . THR A 1 396 ? 12.129 6.530 -19.368 1.00 96.88 396 THR A C 1
ATOM 3154 O O . THR A 1 396 ? 11.030 6.014 -19.587 1.00 96.88 396 THR A O 1
ATOM 3157 N N . LEU A 1 397 ? 12.964 6.099 -18.425 1.00 95.94 397 LEU A N 1
ATOM 3158 C CA . LEU A 1 397 ? 12.584 5.129 -17.406 1.00 95.94 397 LEU A CA 1
ATOM 3159 C C . LEU A 1 397 ? 11.848 5.878 -16.293 1.00 95.94 397 LEU A C 1
ATOM 3161 O O . LEU A 1 397 ? 12.413 6.800 -15.711 1.00 95.94 397 LEU A O 1
ATOM 3165 N N . ILE A 1 398 ? 10.580 5.541 -16.069 1.00 95.25 398 ILE A N 1
ATOM 3166 C CA . ILE A 1 398 ? 9.713 6.227 -15.101 1.00 95.25 398 ILE A CA 1
ATOM 3167 C C . ILE A 1 398 ? 9.742 5.517 -13.746 1.00 95.25 398 ILE A C 1
ATOM 3169 O O . ILE A 1 398 ? 9.928 6.163 -12.726 1.00 95.25 398 ILE A O 1
ATOM 3173 N N . ASP A 1 399 ? 9.593 4.196 -13.766 1.00 94.12 399 ASP A N 1
ATOM 3174 C CA . ASP A 1 399 ? 9.786 3.289 -12.631 1.00 94.12 399 ASP A CA 1
ATOM 3175 C C . ASP A 1 399 ? 10.662 2.136 -13.134 1.00 94.12 399 ASP A C 1
ATOM 3177 O O . ASP A 1 399 ? 10.675 1.847 -14.336 1.00 94.12 399 ASP A O 1
ATOM 3181 N N . GLN A 1 400 ? 11.426 1.509 -12.249 1.00 89.12 400 GLN A N 1
ATOM 3182 C CA . GLN A 1 400 ? 12.538 0.648 -12.626 1.00 89.12 400 GLN A CA 1
ATOM 3183 C C . GLN A 1 400 ? 12.323 -0.824 -12.282 1.00 89.12 400 GLN A C 1
ATOM 3185 O O . GLN A 1 400 ? 12.433 -1.666 -13.169 1.00 89.12 400 GLN A O 1
ATOM 3190 N N . SER A 1 401 ? 12.070 -1.171 -11.017 1.00 94.31 401 SER A N 1
ATOM 3191 C CA . SER A 1 401 ? 12.163 -2.567 -10.567 1.00 94.31 401 SER A CA 1
ATOM 3192 C C . SER A 1 401 ? 11.116 -2.933 -9.523 1.00 94.31 401 SER A C 1
ATOM 3194 O O . SER A 1 401 ? 10.895 -2.171 -8.577 1.00 94.31 401 SER A O 1
ATOM 3196 N N . PRO A 1 402 ? 10.514 -4.133 -9.611 1.00 96.69 402 PRO A N 1
ATOM 3197 C CA . PRO A 1 402 ? 10.716 -5.190 -10.615 1.00 96.69 402 PRO A CA 1
ATOM 3198 C C . PRO A 1 402 ? 9.843 -5.036 -11.871 1.00 96.69 402 PRO A C 1
ATOM 3200 O O . PRO A 1 402 ? 9.835 -5.913 -12.737 1.00 96.69 402 PRO A O 1
ATOM 3203 N N . VAL A 1 403 ? 9.090 -3.939 -11.950 1.00 98.00 403 VAL A N 1
ATOM 3204 C CA . VAL A 1 403 ? 8.274 -3.567 -13.101 1.00 98.00 403 VAL A CA 1
ATOM 3205 C C . VAL A 1 403 ? 8.815 -2.251 -13.635 1.00 98.00 403 VAL A C 1
ATOM 3207 O O . VAL A 1 403 ? 8.665 -1.217 -12.994 1.00 98.00 403 VAL A O 1
ATOM 3210 N N . ALA A 1 404 ? 9.460 -2.299 -14.796 1.00 97.81 404 ALA A N 1
ATOM 3211 C CA . ALA A 1 404 ? 9.956 -1.112 -15.465 1.00 97.81 404 ALA A CA 1
ATOM 3212 C C . ALA A 1 404 ? 8.827 -0.450 -16.259 1.00 97.81 404 ALA A C 1
ATOM 3214 O O . ALA A 1 404 ? 8.244 -1.056 -17.166 1.00 97.81 404 ALA A O 1
ATOM 3215 N N . ALA A 1 405 ? 8.544 0.805 -15.930 1.00 97.69 405 ALA A N 1
ATOM 3216 C CA . ALA A 1 405 ? 7.580 1.643 -16.620 1.00 97.69 405 ALA A CA 1
ATOM 3217 C C . ALA A 1 405 ? 8.332 2.516 -17.636 1.00 97.69 405 ALA A C 1
ATOM 3219 O O . ALA A 1 405 ? 9.046 3.451 -17.270 1.00 97.69 405 ALA A O 1
ATOM 3220 N N . ILE A 1 406 ? 8.222 2.179 -18.922 1.00 98.31 406 ILE A N 1
ATOM 3221 C CA . ILE A 1 406 ? 9.083 2.717 -19.980 1.00 98.31 406 ILE A CA 1
ATOM 3222 C C . ILE A 1 406 ? 8.269 3.643 -20.882 1.00 98.31 406 ILE A C 1
ATOM 3224 O O . ILE A 1 406 ? 7.288 3.229 -21.504 1.00 98.31 406 ILE A O 1
ATOM 3228 N N . LEU A 1 407 ? 8.706 4.900 -20.986 1.00 97.94 407 LEU A N 1
ATOM 3229 C CA . LEU A 1 407 ? 8.128 5.903 -21.877 1.00 97.94 407 LEU A CA 1
ATOM 3230 C C . LEU A 1 407 ? 9.071 6.157 -23.065 1.00 97.94 407 LEU A C 1
ATOM 3232 O O . LEU A 1 407 ? 10.059 6.878 -22.913 1.00 97.94 407 LEU A O 1
ATOM 3236 N N . PRO A 1 408 ? 8.810 5.589 -24.257 1.00 98.25 408 PRO A N 1
ATOM 3237 C CA . PRO A 1 408 ? 9.628 5.859 -25.437 1.00 98.25 408 PRO A CA 1
ATOM 3238 C C . PRO A 1 408 ? 9.572 7.333 -25.842 1.00 98.25 408 PRO A C 1
ATOM 3240 O O . PRO A 1 408 ? 8.519 7.969 -25.762 1.00 98.25 408 PRO A O 1
ATOM 3243 N N . LYS A 1 409 ? 10.689 7.869 -26.343 1.00 98.00 409 LYS A N 1
ATOM 3244 C CA . LYS A 1 409 ? 10.703 9.188 -26.989 1.00 98.00 409 LYS A CA 1
ATOM 3245 C C . LYS A 1 409 ? 9.896 9.149 -28.291 1.00 98.00 409 LYS A C 1
ATOM 3247 O O . LYS A 1 409 ? 9.623 8.085 -28.852 1.00 98.00 409 LYS A O 1
ATOM 3252 N N . GLU A 1 410 ? 9.527 10.325 -28.790 1.00 96.94 410 GLU A N 1
ATOM 3253 C CA . GLU A 1 410 ? 8.725 10.463 -30.007 1.00 96.94 410 GLU A CA 1
ATOM 3254 C C . GLU A 1 410 ? 9.328 9.677 -31.188 1.00 96.94 410 GLU A C 1
ATOM 3256 O O . GLU A 1 410 ? 10.517 9.784 -31.497 1.00 96.94 410 GLU A O 1
ATOM 3261 N N . GLY A 1 411 ? 8.507 8.832 -31.820 1.00 97.94 411 GLY A N 1
ATOM 3262 C CA . GLY A 1 411 ? 8.919 7.974 -32.936 1.00 97.94 411 GLY A CA 1
ATOM 3263 C C . GLY A 1 411 ? 9.877 6.829 -32.572 1.00 97.94 411 GLY A C 1
ATOM 3264 O O . GLY A 1 411 ? 10.408 6.189 -33.477 1.00 97.94 411 GLY A O 1
ATOM 3265 N N . LYS A 1 412 ? 10.136 6.566 -31.281 1.00 98.56 412 LYS A N 1
ATOM 3266 C CA . LYS A 1 412 ? 11.062 5.511 -30.819 1.00 98.56 412 LYS A CA 1
ATOM 3267 C C . LYS A 1 412 ? 10.385 4.267 -30.250 1.00 98.56 412 LYS A C 1
ATOM 3269 O O . LYS A 1 412 ? 11.092 3.353 -29.840 1.00 98.56 412 LYS A O 1
ATOM 3274 N N . PHE A 1 413 ? 9.053 4.205 -30.256 1.00 98.50 413 PHE A N 1
ATOM 3275 C CA . PHE A 1 413 ? 8.295 3.081 -29.698 1.00 98.50 413 PHE A CA 1
ATOM 3276 C C . PHE A 1 413 ? 8.770 1.721 -30.232 1.00 98.50 413 PHE A C 1
ATOM 3278 O O . PHE A 1 413 ? 9.213 0.897 -29.438 1.00 98.50 413 PHE A O 1
ATOM 3285 N N . ASP A 1 414 ? 8.757 1.519 -31.555 1.00 98.31 414 ASP A N 1
ATOM 3286 C CA . ASP A 1 414 ? 9.122 0.228 -32.158 1.00 98.31 414 ASP A CA 1
ATOM 3287 C C . ASP A 1 414 ? 10.574 -0.153 -31.843 1.00 98.31 414 ASP A C 1
ATOM 3289 O O . ASP A 1 414 ? 10.858 -1.288 -31.482 1.00 98.31 414 ASP A O 1
ATOM 3293 N N . ALA A 1 415 ? 11.497 0.814 -31.899 1.00 98.19 415 ALA A N 1
ATOM 3294 C CA . ALA A 1 415 ? 12.907 0.571 -31.601 1.00 98.19 415 ALA A CA 1
ATOM 3295 C C . ALA A 1 415 ? 13.127 0.099 -30.154 1.00 98.19 415 ALA A C 1
ATOM 3297 O O . ALA A 1 415 ? 13.938 -0.792 -29.921 1.00 98.19 415 ALA A O 1
ATOM 3298 N N . VAL A 1 416 ? 12.4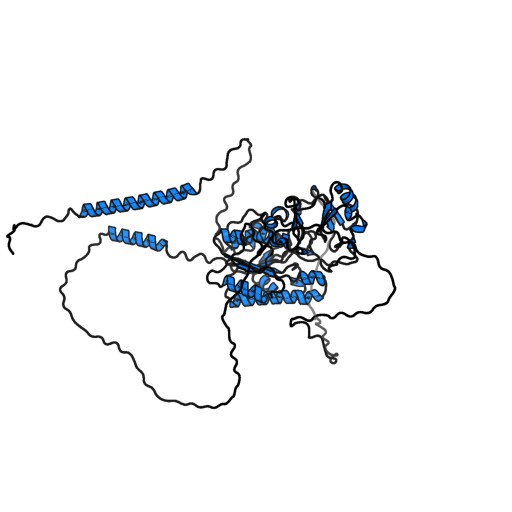10 0.685 -29.190 1.00 98.62 416 VAL A N 1
ATOM 3299 C CA . VAL A 1 416 ? 12.508 0.310 -27.771 1.00 98.62 416 VAL A CA 1
ATOM 3300 C C . VAL A 1 416 ? 11.812 -1.026 -27.509 1.00 98.62 416 VAL A C 1
ATOM 3302 O O . VAL A 1 416 ? 12.377 -1.881 -26.831 1.00 98.62 416 VAL A O 1
ATOM 3305 N N . TYR A 1 417 ? 10.608 -1.227 -28.052 1.00 98.56 417 TYR A N 1
ATOM 3306 C CA . TYR A 1 417 ? 9.842 -2.455 -27.840 1.00 98.56 417 TYR A CA 1
ATOM 3307 C C . TYR A 1 417 ? 10.547 -3.678 -28.434 1.00 98.56 417 TYR A C 1
ATOM 3309 O O . TYR A 1 417 ? 10.778 -4.649 -27.717 1.00 98.56 417 TYR A O 1
ATOM 3317 N N . GLU A 1 418 ? 10.950 -3.620 -29.706 1.00 97.75 418 GLU A N 1
ATOM 3318 C CA . GLU A 1 418 ? 11.595 -4.750 -30.391 1.00 97.75 418 GLU A CA 1
ATOM 3319 C C . GLU A 1 418 ? 12.950 -5.107 -29.764 1.00 97.75 418 GLU A C 1
ATOM 3321 O O . GLU A 1 418 ? 13.320 -6.280 -29.703 1.00 97.75 418 GLU A O 1
ATOM 3326 N N . ALA A 1 419 ? 13.676 -4.116 -29.234 1.00 98.12 419 ALA A N 1
ATOM 3327 C CA . ALA A 1 419 ? 14.919 -4.355 -28.507 1.00 98.12 419 ALA A CA 1
ATOM 3328 C C . ALA A 1 419 ? 14.705 -5.119 -27.189 1.00 98.12 419 ALA A C 1
ATOM 3330 O O . ALA A 1 419 ? 15.584 -5.871 -26.774 1.00 98.12 419 ALA A O 1
ATOM 3331 N N . LEU A 1 420 ? 13.554 -4.938 -26.528 1.00 98.25 420 LEU A N 1
ATOM 3332 C CA . LEU A 1 420 ? 13.282 -5.481 -25.195 1.00 98.25 420 LEU A CA 1
ATOM 3333 C C . LEU A 1 420 ? 12.422 -6.753 -25.197 1.00 98.25 420 LEU A C 1
ATOM 3335 O O . LEU A 1 420 ? 12.613 -7.597 -24.321 1.00 98.25 420 LEU A O 1
ATOM 3339 N N . ALA A 1 421 ? 11.508 -6.925 -26.159 1.00 97.00 421 ALA A N 1
ATOM 3340 C CA . ALA A 1 421 ? 10.481 -7.978 -26.156 1.00 97.00 421 ALA A CA 1
ATOM 3341 C C . ALA A 1 421 ? 11.029 -9.403 -25.963 1.00 97.00 421 ALA A C 1
ATOM 3343 O O . ALA A 1 421 ? 10.382 -10.248 -25.343 1.00 97.00 421 ALA A O 1
ATOM 3344 N N . HIS A 1 422 ? 12.244 -9.658 -26.454 1.00 94.50 422 HIS A N 1
ATOM 3345 C CA . HIS A 1 422 ? 12.942 -10.939 -26.327 1.00 94.50 422 HIS A CA 1
ATOM 3346 C C . HIS A 1 422 ? 14.373 -10.784 -25.792 1.00 94.50 422 HIS A C 1
ATOM 3348 O O . HIS A 1 422 ? 15.208 -11.668 -25.983 1.00 94.50 422 HIS A O 1
ATOM 3354 N N . ALA A 1 423 ? 14.660 -9.664 -25.119 1.00 96.31 423 ALA A N 1
ATOM 3355 C CA . ALA A 1 423 ? 15.991 -9.337 -24.613 1.00 96.31 423 ALA A CA 1
ATOM 3356 C C . ALA A 1 423 ? 16.512 -10.357 -23.594 1.00 96.31 423 ALA A C 1
ATOM 3358 O O . ALA A 1 423 ? 17.699 -10.679 -23.578 1.00 96.31 423 ALA A O 1
ATOM 3359 N N . HIS A 1 424 ? 15.635 -10.859 -22.722 1.00 98.12 424 HIS A N 1
ATOM 3360 C CA . HIS A 1 424 ? 16.039 -11.697 -21.604 1.00 98.12 424 HIS A CA 1
ATOM 3361 C C . HIS A 1 424 ? 14.959 -12.735 -21.256 1.00 98.12 424 HIS A C 1
ATOM 3363 O O . HIS A 1 424 ? 13.788 -12.375 -21.181 1.00 98.12 424 HIS A O 1
ATOM 3369 N N . PRO A 1 425 ? 15.314 -14.006 -20.975 1.00 97.44 425 PRO A N 1
ATOM 3370 C CA . PRO A 1 425 ? 14.334 -15.070 -20.722 1.00 97.44 425 PRO A CA 1
ATOM 3371 C C . PRO A 1 425 ? 13.505 -14.888 -19.444 1.00 97.44 425 PRO A C 1
ATOM 3373 O O . PRO A 1 425 ? 12.485 -15.546 -19.303 1.00 97.44 425 PRO A O 1
ATOM 3376 N N . ASN A 1 426 ? 13.950 -14.023 -18.527 1.00 98.06 426 ASN A N 1
ATOM 3377 C CA . ASN A 1 426 ? 13.255 -13.708 -17.270 1.00 98.06 426 ASN A CA 1
ATOM 3378 C C . ASN A 1 426 ? 12.652 -12.288 -17.269 1.00 98.06 426 ASN A C 1
ATOM 3380 O O . ASN A 1 426 ? 12.478 -11.681 -16.211 1.00 98.06 426 ASN A O 1
ATOM 3384 N N . LEU A 1 427 ? 12.441 -11.718 -18.459 1.00 98.25 427 LEU A N 1
ATOM 3385 C CA . LEU A 1 427 ? 11.775 -10.437 -18.672 1.00 98.25 427 LEU A CA 1
ATOM 3386 C C . LEU A 1 427 ? 10.592 -10.663 -19.606 1.00 98.25 427 LEU A C 1
ATOM 3388 O O . LEU A 1 427 ? 10.772 -11.151 -20.719 1.00 98.25 427 LEU A O 1
ATOM 3392 N N . THR A 1 428 ? 9.400 -10.262 -19.182 1.00 98.31 428 THR A N 1
ATOM 3393 C CA . THR A 1 428 ? 8.236 -10.210 -20.068 1.00 98.31 428 THR A CA 1
ATOM 3394 C C . THR A 1 428 ? 7.876 -8.760 -20.337 1.00 98.31 428 THR A C 1
ATOM 3396 O O . THR A 1 428 ? 7.622 -8.002 -19.404 1.00 98.31 428 THR A O 1
ATOM 3399 N N . VAL A 1 429 ? 7.845 -8.366 -21.607 1.00 98.50 429 VAL A N 1
ATOM 3400 C CA . VAL A 1 429 ? 7.551 -6.990 -22.022 1.00 98.50 429 VAL A CA 1
ATOM 3401 C C . VAL A 1 429 ? 6.181 -6.942 -22.674 1.00 98.50 429 VAL A C 1
ATOM 3403 O O . VAL A 1 429 ? 5.896 -7.705 -23.592 1.00 98.50 429 VAL A O 1
ATOM 3406 N N . TYR A 1 430 ? 5.344 -6.029 -22.203 1.00 98.56 430 TYR A N 1
ATOM 3407 C CA . TYR A 1 430 ? 3.996 -5.812 -22.697 1.00 98.56 430 TYR A CA 1
ATOM 3408 C C . TYR A 1 430 ? 3.911 -4.446 -23.363 1.00 98.56 430 TYR A C 1
ATOM 3410 O O . TYR A 1 430 ? 4.334 -3.438 -22.783 1.00 98.56 430 TYR A O 1
ATOM 3418 N N . LYS A 1 431 ? 3.280 -4.393 -24.539 1.00 98.56 431 LYS A N 1
ATOM 3419 C CA . LYS A 1 431 ? 2.610 -3.156 -24.945 1.00 98.56 431 LYS A CA 1
ATOM 3420 C C . LYS A 1 431 ? 1.431 -2.933 -24.011 1.00 98.56 431 LYS A C 1
ATOM 3422 O O . LYS A 1 431 ? 0.823 -3.892 -23.533 1.00 98.56 431 LYS A O 1
ATOM 3427 N N . LYS A 1 432 ? 1.074 -1.679 -23.760 1.00 97.81 432 LYS A N 1
ATOM 3428 C CA . LYS A 1 432 ? -0.020 -1.328 -22.847 1.00 97.81 432 LYS A CA 1
ATOM 3429 C C . LYS A 1 432 ? -1.318 -2.084 -23.152 1.00 97.81 432 LYS A C 1
ATOM 3431 O O . LYS A 1 432 ? -1.959 -2.615 -22.251 1.00 97.81 432 LYS A O 1
ATOM 3436 N N . GLU A 1 433 ? -1.686 -2.189 -24.422 1.00 97.44 433 GLU A N 1
ATOM 3437 C CA . GLU A 1 433 ? -2.871 -2.901 -24.901 1.00 97.44 433 GLU A CA 1
ATOM 3438 C C . GLU A 1 433 ? -2.812 -4.427 -24.696 1.00 97.44 433 GLU A C 1
ATOM 3440 O O . GLU A 1 433 ? -3.859 -5.074 -24.618 1.00 97.44 433 GLU A O 1
ATOM 3445 N N . GLU A 1 434 ? -1.616 -4.994 -24.529 1.00 97.94 434 GLU A N 1
ATOM 3446 C CA . GLU A 1 434 ? -1.358 -6.426 -24.326 1.00 97.94 434 GLU A CA 1
ATOM 3447 C C . GLU A 1 434 ? -1.274 -6.812 -22.842 1.00 97.94 434 GLU A C 1
ATOM 3449 O O . GLU A 1 434 ? -1.238 -8.001 -22.523 1.00 97.94 434 GLU A O 1
ATOM 3454 N N . ILE A 1 435 ? -1.277 -5.834 -21.925 1.00 98.31 435 ILE A N 1
ATOM 3455 C CA . ILE A 1 435 ? -1.232 -6.099 -20.482 1.00 98.31 435 ILE A CA 1
ATOM 3456 C C . ILE A 1 435 ? -2.402 -7.029 -20.082 1.00 98.31 435 ILE A C 1
ATOM 3458 O O . ILE A 1 435 ? -3.542 -6.787 -20.491 1.00 98.31 435 ILE A O 1
ATOM 3462 N N . PRO A 1 436 ? -2.177 -8.094 -19.289 1.00 98.06 436 PRO A N 1
ATOM 3463 C CA . PRO A 1 436 ? -3.238 -9.017 -18.894 1.00 98.06 436 PRO A CA 1
ATOM 3464 C C . PRO A 1 436 ? -4.382 -8.336 -18.127 1.00 98.06 436 PRO A C 1
ATOM 3466 O O . PRO A 1 436 ? -4.157 -7.691 -17.106 1.00 98.06 436 PRO A O 1
ATOM 3469 N N . GLU A 1 437 ? -5.630 -8.571 -18.548 1.00 97.75 437 GLU A N 1
ATOM 3470 C CA . GLU A 1 437 ? -6.830 -7.964 -17.934 1.00 97.75 437 GLU A CA 1
ATOM 3471 C C . GLU A 1 437 ? -6.952 -8.233 -16.428 1.00 97.75 437 GLU A C 1
ATOM 3473 O O . GLU A 1 437 ? -7.413 -7.382 -15.674 1.00 97.75 437 GLU A O 1
ATOM 3478 N N . ARG A 1 438 ? -6.484 -9.397 -15.957 1.00 97.44 438 ARG A N 1
ATOM 3479 C CA . ARG A 1 438 ? -6.540 -9.766 -14.531 1.00 97.44 438 ARG A CA 1
ATOM 3480 C C . ARG A 1 438 ? -5.784 -8.805 -13.609 1.0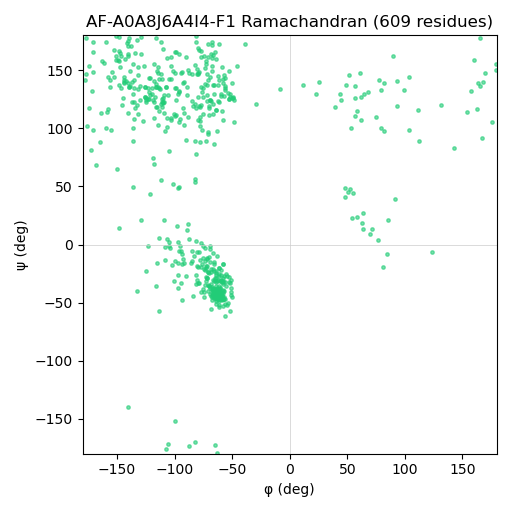0 97.44 438 ARG A C 1
ATOM 3482 O O . ARG A 1 438 ? -6.017 -8.834 -12.405 1.00 97.44 438 ARG A O 1
ATOM 3489 N N . TRP A 1 439 ? -4.829 -8.040 -14.140 1.00 98.38 439 TRP A N 1
ATOM 3490 C CA . TRP A 1 439 ? -4.061 -7.088 -13.345 1.00 98.38 439 TRP A CA 1
ATOM 3491 C C . TRP A 1 439 ? -4.814 -5.787 -13.108 1.00 98.38 439 TRP A C 1
ATOM 3493 O O . TRP A 1 439 ? -4.450 -5.083 -12.171 1.00 98.38 439 TRP A O 1
ATOM 3503 N N . HIS A 1 440 ? -5.848 -5.479 -13.906 1.00 98.38 440 HIS A N 1
ATOM 3504 C CA . HIS A 1 440 ? -6.527 -4.181 -13.855 1.00 98.38 440 HIS A CA 1
ATOM 3505 C C . HIS A 1 440 ? -5.507 -3.026 -13.871 1.00 98.38 440 HIS A C 1
ATOM 3507 O O . HIS A 1 440 ? -5.509 -2.132 -13.022 1.00 98.38 440 HIS A O 1
ATOM 3513 N N . TYR A 1 441 ? -4.566 -3.123 -14.816 1.00 98.31 441 TYR A N 1
ATOM 3514 C CA . TYR A 1 441 ? -3.410 -2.239 -14.960 1.00 98.31 441 TYR A CA 1
ATOM 3515 C C . TYR A 1 441 ? -3.207 -1.844 -16.428 1.00 98.31 441 TYR A C 1
ATOM 3517 O O . TYR A 1 441 ? -2.129 -1.988 -16.998 1.00 98.31 441 TYR A O 1
ATOM 3525 N N . LYS A 1 442 ? -4.274 -1.392 -17.087 1.00 97.25 442 LYS A N 1
ATOM 3526 C CA . LYS A 1 442 ? -4.256 -1.021 -18.510 1.00 97.25 442 LYS A CA 1
ATOM 3527 C C . LYS A 1 442 ? -4.920 0.326 -18.762 1.00 97.25 442 LYS A C 1
ATOM 3529 O O . LYS A 1 442 ? -4.427 1.125 -19.561 1.00 97.25 442 LYS A O 1
ATOM 3534 N N . TYR A 1 443 ? -6.021 0.603 -18.074 1.00 97.25 443 TYR A N 1
ATOM 3535 C CA . TYR A 1 443 ? -6.944 1.682 -18.419 1.00 97.25 443 TYR A CA 1
ATOM 3536 C C . TYR A 1 443 ? -6.697 2.980 -17.641 1.00 97.25 443 TYR A C 1
ATOM 3538 O O . TYR A 1 443 ? -7.628 3.585 -17.122 1.00 97.25 443 TYR A O 1
ATOM 3546 N N . ASN A 1 444 ? -5.446 3.446 -17.598 1.00 97.94 444 ASN A N 1
ATOM 3547 C CA . ASN A 1 444 ? -5.100 4.759 -17.045 1.00 97.94 444 ASN A CA 1
ATOM 3548 C C . ASN A 1 444 ? -3.994 5.434 -17.861 1.00 97.94 444 ASN A C 1
ATOM 3550 O O . ASN A 1 444 ? -3.059 4.770 -18.306 1.00 97.94 444 ASN A O 1
ATOM 3554 N N . ILE A 1 445 ? -4.077 6.748 -18.077 1.00 96.81 445 ILE A N 1
ATOM 3555 C CA . ILE A 1 445 ? -3.115 7.504 -18.899 1.00 96.81 445 ILE A CA 1
ATOM 3556 C C . ILE A 1 445 ? -1.692 7.507 -18.325 1.00 96.81 445 ILE A C 1
ATOM 3558 O O . ILE A 1 445 ? -0.745 7.639 -19.094 1.00 96.81 445 ILE A O 1
ATOM 3562 N N . ARG A 1 446 ? -1.549 7.323 -17.007 1.00 97.62 446 ARG A N 1
ATOM 3563 C CA . ARG A 1 446 ? -0.263 7.342 -16.292 1.00 97.62 446 ARG A CA 1
ATOM 3564 C C . ARG A 1 446 ? 0.536 6.054 -16.449 1.00 97.62 446 ARG A C 1
ATOM 3566 O O . ARG A 1 446 ? 1.716 6.028 -16.127 1.00 97.62 446 ARG A O 1
ATOM 3573 N N . ILE A 1 447 ? -0.092 4.992 -16.959 1.00 98.19 447 ILE A N 1
ATOM 3574 C CA . ILE A 1 447 ? 0.582 3.739 -17.317 1.00 98.19 447 ILE A CA 1
ATOM 3575 C C . ILE A 1 447 ? 1.284 3.951 -18.667 1.00 98.19 447 ILE A C 1
ATOM 3577 O O . ILE A 1 447 ? 0.582 4.223 -19.655 1.00 98.19 447 ILE A O 1
ATOM 3581 N N . PRO A 1 448 ? 2.625 3.843 -18.747 1.00 97.31 448 PRO A N 1
ATOM 3582 C CA . PRO A 1 448 ? 3.349 4.090 -19.990 1.00 97.31 448 PRO A CA 1
ATOM 3583 C C . PRO A 1 448 ? 3.028 3.087 -21.111 1.00 97.31 448 PRO A C 1
ATOM 3585 O O . PRO A 1 448 ? 2.440 2.033 -20.860 1.00 97.31 448 PRO A O 1
ATOM 3588 N N . PRO A 1 449 ? 3.414 3.393 -22.366 1.00 98.19 449 PRO A N 1
ATOM 3589 C CA . PRO A 1 449 ? 3.159 2.517 -23.511 1.00 98.19 449 PRO A CA 1
ATOM 3590 C C . PRO A 1 449 ? 3.825 1.137 -23.421 1.00 98.19 449 PRO A C 1
ATOM 3592 O O . PRO A 1 449 ? 3.319 0.192 -24.025 1.00 98.19 449 PRO A O 1
ATOM 3595 N N . ILE A 1 450 ? 4.948 1.024 -22.700 1.00 98.62 450 ILE A N 1
ATOM 3596 C CA . ILE A 1 450 ? 5.702 -0.221 -22.529 1.00 98.62 450 ILE A CA 1
ATOM 3597 C C . ILE A 1 450 ? 5.874 -0.501 -21.035 1.00 98.62 450 ILE A C 1
ATOM 3599 O O . ILE A 1 450 ? 6.381 0.341 -20.292 1.00 98.62 450 ILE A O 1
ATOM 3603 N N . ILE A 1 451 ? 5.487 -1.704 -20.615 1.00 98.50 451 ILE A N 1
ATOM 3604 C CA . ILE A 1 451 ? 5.719 -2.226 -19.265 1.00 98.50 451 ILE A CA 1
ATOM 3605 C C . ILE A 1 451 ? 6.577 -3.482 -19.378 1.00 98.50 451 ILE A C 1
ATOM 3607 O O . ILE A 1 451 ? 6.191 -4.429 -20.061 1.00 98.50 451 ILE A O 1
ATOM 3611 N N . ALA A 1 452 ? 7.721 -3.516 -18.698 1.00 98.38 452 ALA A N 1
ATOM 3612 C CA . ALA A 1 452 ? 8.566 -4.704 -18.630 1.00 98.38 452 ALA A CA 1
ATOM 3613 C C . ALA A 1 452 ? 8.552 -5.283 -17.212 1.00 98.38 452 ALA A C 1
ATOM 3615 O O . ALA A 1 452 ? 8.870 -4.598 -16.247 1.00 98.38 452 ALA A O 1
ATOM 3616 N N . VAL A 1 453 ? 8.161 -6.546 -17.083 1.00 98.25 453 VAL A N 1
ATOM 3617 C CA . VAL A 1 453 ? 7.969 -7.241 -15.808 1.00 98.25 453 VAL A CA 1
ATOM 3618 C C . VAL A 1 453 ? 9.038 -8.313 -15.671 1.00 98.25 453 VAL A C 1
ATOM 3620 O O . VAL A 1 453 ? 9.134 -9.205 -16.516 1.00 98.25 453 VAL A O 1
ATOM 3623 N N . ALA A 1 454 ? 9.843 -8.229 -14.617 1.00 98.31 454 ALA A N 1
ATOM 3624 C CA . ALA A 1 454 ? 10.808 -9.267 -14.286 1.00 98.31 454 ALA A CA 1
ATOM 3625 C C . ALA A 1 454 ? 10.142 -10.452 -13.579 1.00 98.31 454 ALA A C 1
ATOM 3627 O O . ALA A 1 454 ? 9.218 -10.282 -12.777 1.00 98.31 454 ALA A O 1
ATOM 3628 N N . ASP A 1 455 ? 10.661 -11.654 -13.823 1.00 98.00 455 ASP A N 1
ATOM 3629 C CA . ASP A 1 455 ? 10.265 -12.834 -13.057 1.00 98.00 455 ASP A CA 1
ATOM 3630 C C . ASP A 1 455 ? 10.667 -12.704 -11.579 1.00 98.00 455 ASP A C 1
ATOM 3632 O O . ASP A 1 455 ? 11.570 -11.950 -11.207 1.00 98.00 455 ASP A O 1
ATOM 3636 N N . LYS A 1 456 ? 10.013 -13.481 -10.707 1.00 97.50 456 LYS A N 1
ATOM 3637 C CA . LYS A 1 456 ? 10.251 -13.452 -9.256 1.00 97.50 456 LYS A CA 1
ATOM 3638 C C . LYS A 1 456 ? 11.748 -13.513 -8.914 1.00 97.50 456 LYS A C 1
ATOM 3640 O O . LYS A 1 456 ? 12.436 -14.472 -9.261 1.00 97.50 456 LYS A O 1
ATOM 3645 N N . GLY A 1 457 ? 12.222 -12.525 -8.156 1.00 96.62 457 GLY A N 1
ATOM 3646 C CA . GLY A 1 457 ? 13.596 -12.460 -7.650 1.00 96.62 457 GLY A CA 1
ATOM 3647 C C . GLY A 1 457 ? 14.638 -12.031 -8.684 1.00 96.62 457 GLY A C 1
ATOM 3648 O O . GLY A 1 457 ? 15.828 -12.028 -8.351 1.00 96.62 457 GLY A O 1
ATOM 3649 N N . TRP A 1 458 ? 14.208 -11.685 -9.902 1.00 97.88 458 TRP A N 1
ATOM 3650 C CA . TRP A 1 458 ? 14.986 -10.901 -10.854 1.00 97.88 458 TRP A CA 1
ATOM 3651 C C . TRP A 1 458 ? 14.761 -9.412 -10.625 1.00 97.88 458 TRP A C 1
ATOM 3653 O O . TRP A 1 458 ? 13.687 -8.984 -10.201 1.00 97.88 458 TRP A O 1
ATOM 3663 N N . TYR A 1 459 ? 15.795 -8.628 -10.894 1.00 97.19 459 TYR A N 1
ATOM 3664 C CA . TYR A 1 459 ? 15.815 -7.189 -10.672 1.00 97.19 459 TYR A CA 1
ATOM 3665 C C . TYR A 1 459 ? 16.133 -6.482 -11.988 1.00 97.19 459 TYR A C 1
ATOM 3667 O O . TYR A 1 459 ? 17.049 -6.897 -12.697 1.00 97.19 459 TYR A O 1
ATOM 3675 N N . ILE A 1 460 ? 15.401 -5.420 -12.320 1.00 97.38 460 ILE A N 1
ATOM 3676 C CA . ILE A 1 460 ? 15.691 -4.592 -13.497 1.00 97.38 460 ILE A CA 1
ATOM 3677 C C . ILE A 1 460 ? 16.499 -3.382 -13.035 1.00 97.38 460 ILE A C 1
ATOM 3679 O O . ILE A 1 460 ? 16.115 -2.720 -12.078 1.00 97.38 460 ILE A O 1
ATOM 3683 N N . LEU A 1 461 ? 17.620 -3.102 -13.690 1.00 95.31 461 LEU A N 1
ATOM 3684 C CA . LEU A 1 461 ? 18.393 -1.875 -13.494 1.00 95.31 461 LEU A CA 1
ATOM 3685 C C . LEU A 1 461 ? 18.611 -1.195 -14.840 1.00 95.31 461 LEU A C 1
ATOM 3687 O O . LEU A 1 461 ? 18.698 -1.881 -15.864 1.00 95.31 461 LEU A O 1
ATOM 3691 N N . GLN A 1 462 ? 18.787 0.128 -14.853 1.00 92.88 462 GLN A N 1
ATOM 3692 C CA . GLN A 1 462 ? 19.295 0.782 -16.058 1.00 92.88 462 GLN A CA 1
ATOM 3693 C C . GLN A 1 462 ? 20.700 0.238 -16.365 1.00 92.88 462 GLN A C 1
ATOM 3695 O O . GLN A 1 462 ? 20.968 -0.239 -17.469 1.00 92.88 462 GLN A O 1
ATOM 3700 N N . ASN A 1 463 ? 21.562 0.207 -15.342 1.00 91.75 463 ASN A N 1
ATOM 3701 C CA . ASN A 1 463 ? 22.870 -0.444 -15.362 1.00 91.75 463 ASN A CA 1
ATOM 3702 C C . ASN A 1 463 ? 23.305 -0.890 -13.951 1.00 91.75 463 ASN A C 1
ATOM 3704 O O . ASN A 1 463 ? 22.758 -0.461 -12.941 1.00 91.75 463 ASN A O 1
ATOM 3708 N N . LYS A 1 464 ? 24.347 -1.724 -13.873 1.00 87.81 464 LYS A N 1
ATOM 3709 C CA . LYS A 1 464 ? 24.861 -2.291 -12.610 1.00 87.81 464 LYS A CA 1
ATOM 3710 C C . LYS A 1 464 ? 25.544 -1.315 -11.646 1.00 87.81 464 LYS A C 1
ATOM 3712 O O . LYS A 1 464 ? 25.964 -1.750 -10.581 1.00 87.81 464 LYS A O 1
ATOM 3717 N N . SER A 1 465 ? 25.715 -0.044 -12.010 1.00 86.94 465 SER A N 1
ATOM 3718 C CA . SER A 1 465 ? 26.269 0.951 -11.080 1.00 86.94 465 SER A CA 1
ATOM 3719 C C . SER A 1 465 ? 25.218 1.540 -10.137 1.00 86.94 465 SER A C 1
ATOM 3721 O O . SER A 1 465 ? 25.575 2.241 -9.194 1.00 86.94 465 SER A O 1
ATOM 3723 N N . GLU A 1 466 ? 23.940 1.253 -10.380 1.00 86.44 466 GLU A N 1
ATOM 3724 C CA . GLU A 1 466 ? 22.831 1.694 -9.540 1.00 86.44 466 GLU A CA 1
ATOM 3725 C C . GLU A 1 466 ? 22.699 0.868 -8.259 1.00 86.44 466 GLU A C 1
ATOM 3727 O O . GLU A 1 466 ? 23.207 -0.250 -8.146 1.00 86.44 466 GLU A O 1
ATOM 3732 N N . ASN A 1 467 ? 21.992 1.437 -7.281 1.00 87.25 467 ASN A N 1
ATOM 3733 C CA . ASN A 1 467 ? 21.750 0.778 -6.007 1.00 87.25 467 ASN A CA 1
ATOM 3734 C C . ASN A 1 467 ? 20.937 -0.506 -6.203 1.00 87.25 467 ASN A C 1
ATOM 3736 O O . ASN A 1 467 ? 19.940 -0.538 -6.923 1.00 87.25 467 ASN A O 1
ATOM 3740 N N . PHE A 1 468 ? 21.352 -1.554 -5.500 1.00 92.50 468 PHE A N 1
ATOM 3741 C CA . PHE A 1 468 ? 20.701 -2.854 -5.497 1.00 92.50 468 PHE A CA 1
ATOM 3742 C C . PHE A 1 468 ? 20.121 -3.145 -4.109 1.00 92.50 468 PHE A C 1
ATOM 3744 O O . PHE A 1 468 ? 20.787 -2.923 -3.097 1.00 92.50 468 PHE A O 1
ATOM 3751 N N . LEU A 1 469 ? 18.889 -3.659 -4.060 1.00 94.88 469 LEU A N 1
ATOM 3752 C CA . LEU A 1 469 ? 18.216 -4.048 -2.817 1.00 94.88 469 LEU A CA 1
ATOM 3753 C C . LEU A 1 469 ? 18.150 -5.576 -2.713 1.00 94.88 469 LEU A C 1
ATOM 3755 O O . LEU A 1 469 ? 17.816 -6.260 -3.682 1.00 94.88 469 LEU A O 1
ATOM 3759 N N . LEU A 1 470 ? 18.451 -6.118 -1.528 1.00 97.12 470 LEU A N 1
ATOM 3760 C CA . LEU A 1 470 ? 18.433 -7.564 -1.271 1.00 97.12 470 LEU A CA 1
ATOM 3761 C C . LEU A 1 470 ? 17.003 -8.119 -1.225 1.00 97.12 470 LEU A C 1
ATOM 3763 O O . LEU A 1 470 ? 16.784 -9.283 -1.565 1.00 97.12 470 LEU A O 1
ATOM 3767 N N . GLY A 1 471 ? 16.033 -7.300 -0.830 1.00 98.00 471 GLY A N 1
ATOM 3768 C CA . GLY A 1 471 ? 14.607 -7.557 -1.000 1.00 98.00 471 GLY A CA 1
ATOM 3769 C C . GLY A 1 471 ? 13.992 -6.592 -2.005 1.00 98.00 471 GLY A C 1
ATOM 3770 O O . GLY A 1 471 ? 14.409 -5.439 -2.096 1.00 98.00 471 GLY A O 1
ATOM 3771 N N . ASN A 1 472 ? 12.997 -7.044 -2.766 1.00 97.75 472 ASN A N 1
ATOM 3772 C CA . ASN A 1 472 ? 12.136 -6.138 -3.523 1.00 97.75 472 ASN A CA 1
ATOM 3773 C C . ASN A 1 472 ? 10.702 -6.674 -3.630 1.00 97.75 472 ASN A C 1
ATOM 3775 O O . ASN A 1 472 ? 10.433 -7.869 -3.458 1.00 97.75 472 ASN A O 1
ATOM 3779 N N . HIS A 1 473 ? 9.787 -5.775 -3.957 1.00 98.38 473 HIS A N 1
ATOM 3780 C CA . HIS A 1 473 ? 8.369 -6.018 -4.167 1.00 98.38 473 HIS A CA 1
ATOM 3781 C C . HIS A 1 473 ? 7.882 -5.185 -5.363 1.00 98.38 473 HIS A C 1
ATOM 3783 O O . HIS A 1 473 ? 8.544 -4.251 -5.815 1.00 98.38 473 HIS A O 1
ATOM 3789 N N . GLY A 1 474 ? 6.731 -5.550 -5.917 1.00 98.00 474 GLY A N 1
ATOM 3790 C CA . GLY A 1 474 ? 6.154 -4.957 -7.131 1.00 98.00 474 GLY A CA 1
ATOM 3791 C C . GLY A 1 474 ? 5.871 -5.992 -8.221 1.00 98.00 474 GLY A C 1
ATOM 3792 O O . GLY A 1 474 ? 5.279 -5.651 -9.239 1.00 98.00 474 GLY A O 1
ATOM 3793 N N . TYR A 1 475 ? 6.293 -7.242 -8.003 1.00 98.25 475 TYR A N 1
ATOM 3794 C CA . TYR A 1 475 ? 6.081 -8.366 -8.908 1.00 98.25 475 TYR A CA 1
ATOM 3795 C C . TYR A 1 475 ? 4.587 -8.688 -9.084 1.00 98.25 475 TYR A C 1
ATOM 3797 O O . TYR A 1 475 ? 3.700 -8.073 -8.495 1.00 98.25 475 TYR A O 1
ATOM 3805 N N . ASP A 1 476 ? 4.306 -9.706 -9.893 1.00 98.12 476 ASP A N 1
ATOM 3806 C CA . ASP A 1 476 ? 2.961 -10.233 -10.087 1.00 98.12 476 ASP A CA 1
ATOM 3807 C C . ASP A 1 476 ? 2.270 -10.580 -8.755 1.00 98.12 476 ASP A C 1
ATOM 3809 O O . ASP A 1 476 ? 2.764 -11.384 -7.960 1.00 98.12 476 ASP A O 1
ATOM 3813 N N . ASN A 1 477 ? 1.079 -10.018 -8.544 1.00 97.94 477 ASN A N 1
ATOM 3814 C CA . ASN A 1 477 ? 0.259 -10.222 -7.351 1.00 97.94 477 ASN A CA 1
ATOM 3815 C C . ASN A 1 477 ? -0.286 -11.659 -7.210 1.00 97.94 477 ASN A C 1
ATOM 3817 O O . ASN A 1 477 ? -0.866 -12.010 -6.181 1.00 97.94 477 ASN A O 1
ATOM 3821 N N . ALA A 1 478 ? -0.097 -12.522 -8.213 1.00 97.62 478 ALA A N 1
ATOM 3822 C CA . ALA A 1 478 ? -0.350 -13.957 -8.091 1.00 97.62 478 ALA A CA 1
ATOM 3823 C C . ALA A 1 478 ? 0.710 -14.692 -7.244 1.00 97.62 478 ALA A C 1
ATOM 3825 O O . ALA A 1 478 ? 0.438 -15.787 -6.745 1.00 97.62 478 ALA A O 1
ATOM 3826 N N . LEU A 1 479 ? 1.904 -14.116 -7.068 1.00 98.25 479 LEU A N 1
ATOM 3827 C CA . LEU A 1 479 ? 2.980 -14.719 -6.285 1.00 98.25 479 LEU A CA 1
ATOM 3828 C C . LEU A 1 479 ? 2.649 -14.670 -4.794 1.00 98.25 479 LEU A C 1
ATOM 3830 O O . LEU A 1 479 ? 2.369 -13.605 -4.246 1.00 98.25 479 LEU A O 1
ATOM 3834 N N . ALA A 1 480 ? 2.754 -15.817 -4.121 1.00 97.62 480 ALA A N 1
ATOM 3835 C CA . ALA A 1 480 ? 2.509 -15.907 -2.685 1.00 97.62 480 ALA A CA 1
ATOM 3836 C C . ALA A 1 480 ? 3.436 -14.977 -1.890 1.00 97.62 480 ALA A C 1
ATOM 3838 O O . ALA A 1 480 ? 3.036 -14.435 -0.867 1.00 97.62 480 ALA A O 1
ATOM 3839 N N . GLU A 1 481 ? 4.664 -14.747 -2.360 1.00 98.12 481 GLU A N 1
ATOM 3840 C CA . GLU A 1 481 ? 5.596 -13.844 -1.696 1.00 98.12 481 GLU A CA 1
ATOM 3841 C C . GLU A 1 481 ? 5.155 -12.373 -1.712 1.00 98.12 481 GLU A C 1
ATOM 3843 O O . GLU A 1 481 ? 5.690 -11.584 -0.941 1.00 98.12 481 GLU A O 1
ATOM 3848 N N . MET A 1 482 ? 4.186 -11.996 -2.551 1.00 98.62 482 MET A N 1
ATOM 3849 C CA . MET A 1 482 ? 3.637 -10.639 -2.602 1.00 98.62 482 MET A CA 1
ATOM 3850 C C . MET A 1 482 ? 2.382 -10.456 -1.747 1.00 98.62 482 MET A C 1
ATOM 3852 O O . MET A 1 482 ? 1.897 -9.332 -1.629 1.00 98.62 482 MET A O 1
ATOM 3856 N N . HIS A 1 483 ? 1.849 -11.526 -1.148 1.00 98.75 483 HIS A N 1
ATOM 3857 C CA . HIS A 1 483 ? 0.605 -11.453 -0.383 1.00 98.75 483 HIS A CA 1
ATOM 3858 C C . HIS A 1 483 ? 0.844 -10.878 1.022 1.00 98.75 483 HIS A C 1
ATOM 3860 O O . HIS A 1 483 ? 1.685 -11.414 1.759 1.00 98.75 483 HIS A O 1
ATOM 3866 N N . PRO A 1 484 ? 0.101 -9.829 1.419 1.00 98.56 484 PRO A N 1
ATOM 3867 C CA . PRO A 1 484 ? 0.176 -9.263 2.759 1.00 98.56 484 PRO A CA 1
ATOM 3868 C C . PRO A 1 484 ? -0.600 -10.095 3.793 1.00 98.56 484 PRO A C 1
ATOM 3870 O O . PRO A 1 484 ? -1.414 -10.963 3.460 1.00 98.56 484 PRO A O 1
ATOM 3873 N N . ILE A 1 485 ? -0.379 -9.799 5.074 1.00 98.56 485 ILE A N 1
ATOM 3874 C CA . ILE A 1 485 ? -1.215 -10.302 6.176 1.00 98.56 485 ILE A CA 1
ATOM 3875 C C . ILE A 1 485 ? -2.592 -9.623 6.227 1.00 98.56 485 ILE A C 1
ATOM 3877 O O . ILE A 1 485 ? -2.745 -8.470 5.834 1.00 98.56 485 ILE A O 1
ATOM 3881 N N . PHE A 1 486 ? -3.580 -10.310 6.814 1.00 98.81 486 PHE A N 1
ATOM 3882 C CA . PHE A 1 486 ? -4.814 -9.686 7.301 1.00 98.81 486 PHE A CA 1
ATOM 3883 C C . PHE A 1 486 ? -5.332 -10.366 8.568 1.00 98.81 486 PHE A C 1
ATOM 3885 O O . PHE A 1 486 ? -5.604 -11.574 8.601 1.00 98.81 486 PHE A O 1
ATOM 3892 N N . LEU A 1 487 ? -5.538 -9.557 9.602 1.00 98.88 487 LEU A N 1
ATOM 3893 C CA . LEU A 1 487 ? -6.091 -9.944 10.891 1.00 98.88 487 LEU A CA 1
ATOM 3894 C C . LEU A 1 487 ? -7.072 -8.877 11.365 1.00 98.88 487 LEU A C 1
ATOM 3896 O O . LEU A 1 487 ? -6.875 -7.692 11.113 1.00 98.88 487 LEU A O 1
ATOM 3900 N N . ALA A 1 488 ? -8.097 -9.264 12.116 1.00 98.81 488 ALA A N 1
ATOM 3901 C CA . ALA A 1 488 ? -8.939 -8.274 12.776 1.00 98.81 488 ALA A CA 1
ATOM 3902 C C . ALA A 1 488 ? -9.482 -8.761 14.120 1.00 98.81 488 ALA A C 1
ATOM 3904 O O . ALA A 1 488 ? -9.650 -9.955 14.356 1.00 98.81 488 ALA A O 1
ATOM 3905 N N . HIS A 1 489 ? -9.760 -7.826 15.021 1.00 98.62 489 HIS A N 1
ATOM 3906 C CA . HIS A 1 489 ? -10.321 -8.084 16.341 1.00 98.62 489 HIS A CA 1
ATOM 3907 C C . HIS A 1 489 ? -11.239 -6.933 16.740 1.00 98.62 489 HIS A C 1
ATOM 3909 O O . HIS A 1 489 ? -10.875 -5.767 16.636 1.00 98.62 489 HIS A O 1
ATOM 3915 N N . GLY A 1 490 ? -12.419 -7.243 17.265 1.00 97.19 490 GLY A N 1
ATOM 3916 C CA . GLY A 1 490 ? -13.336 -6.222 17.754 1.00 97.19 490 GLY A CA 1
ATOM 3917 C C . GLY A 1 490 ? -14.744 -6.754 17.965 1.00 97.19 490 GLY A C 1
ATOM 3918 O O . GLY A 1 490 ? -15.004 -7.928 17.687 1.00 97.19 490 GLY A O 1
ATOM 3919 N N . PRO A 1 491 ? -15.662 -5.909 18.457 1.00 96.12 491 PRO A N 1
ATOM 3920 C CA . PRO A 1 491 ? -17.045 -6.299 18.714 1.00 96.12 491 PRO A CA 1
ATOM 3921 C C . PRO A 1 491 ? -17.810 -6.731 17.453 1.00 96.12 491 PRO A C 1
ATOM 3923 O O . PRO A 1 491 ? -18.695 -7.578 17.562 1.00 96.12 491 PRO A O 1
ATOM 3926 N N . ALA A 1 492 ? -17.482 -6.190 16.274 1.00 96.75 492 ALA A N 1
ATOM 3927 C CA . ALA A 1 492 ? -18.163 -6.545 15.027 1.00 96.75 492 ALA A CA 1
ATOM 3928 C C . ALA A 1 492 ? -17.650 -7.856 14.409 1.00 96.75 492 ALA A C 1
ATOM 3930 O O . ALA A 1 492 ? -18.383 -8.531 13.686 1.00 96.75 492 ALA A O 1
ATOM 3931 N N . PHE A 1 493 ? -16.403 -8.234 14.689 1.00 98.00 493 PHE A N 1
ATOM 3932 C CA . PHE A 1 493 ? -15.755 -9.395 14.086 1.00 98.00 493 PHE A CA 1
ATOM 3933 C C . PHE A 1 493 ? -16.130 -10.703 14.784 1.00 98.00 493 PHE A C 1
ATOM 3935 O O . PHE A 1 493 ? -16.478 -10.743 15.968 1.00 98.00 493 PHE A O 1
ATOM 3942 N N . ARG A 1 494 ? -16.052 -11.811 14.044 1.00 97.88 494 ARG A N 1
ATOM 3943 C CA . ARG A 1 494 ? -16.091 -13.153 14.636 1.00 97.88 494 ARG A CA 1
ATOM 3944 C C . ARG A 1 494 ? -14.835 -13.396 15.464 1.00 97.88 494 ARG A C 1
ATOM 3946 O O . ARG A 1 494 ? -13.811 -12.742 15.296 1.00 97.88 494 ARG A O 1
ATOM 3953 N N . LYS A 1 495 ? -14.918 -14.376 16.359 1.00 96.88 495 LYS A N 1
ATOM 3954 C CA . LYS A 1 495 ? -13.799 -14.811 17.199 1.00 96.88 495 LYS A CA 1
ATOM 3955 C C . LYS A 1 495 ? -13.353 -16.200 16.782 1.00 96.88 495 LYS A C 1
ATOM 3957 O O . LYS A 1 495 ? -14.206 -17.041 16.496 1.00 96.88 495 LYS A O 1
ATOM 3962 N N . ASN A 1 496 ? -12.043 -16.436 16.811 1.00 97.62 496 ASN A N 1
ATOM 3963 C CA . ASN A 1 496 ? -11.425 -17.701 16.419 1.00 97.62 496 ASN A CA 1
ATOM 3964 C C . ASN A 1 496 ? -11.916 -18.175 15.039 1.00 97.62 496 ASN A C 1
ATOM 3966 O O . ASN A 1 496 ? -12.330 -19.323 14.864 1.00 97.62 496 ASN A O 1
ATOM 3970 N N . PHE A 1 497 ? -11.958 -17.253 14.076 1.00 98.50 497 PHE A N 1
ATOM 3971 C CA . PHE A 1 497 ? -12.432 -17.535 12.727 1.00 98.50 497 PHE A CA 1
ATOM 3972 C C . PHE A 1 497 ? -11.303 -17.364 11.718 1.00 98.50 497 PHE A C 1
ATOM 3974 O O . PHE A 1 497 ? -10.549 -16.396 11.754 1.00 98.50 497 PHE A O 1
ATOM 3981 N N . THR A 1 498 ? -11.189 -18.312 10.794 1.00 98.50 498 THR A N 1
ATOM 3982 C CA . THR A 1 498 ? -10.200 -18.252 9.722 1.00 98.50 498 THR A CA 1
ATOM 3983 C C . THR A 1 498 ? -10.885 -18.368 8.375 1.00 98.50 498 THR A C 1
ATOM 3985 O O . THR A 1 498 ? -11.607 -19.334 8.125 1.00 98.50 498 THR A O 1
ATOM 3988 N N . LYS A 1 499 ? -10.620 -17.400 7.500 1.00 98.19 499 LYS A N 1
ATOM 3989 C CA . LYS A 1 499 ? -11.058 -17.391 6.106 1.00 98.19 499 LYS A CA 1
ATOM 3990 C C . LYS A 1 499 ? -9.914 -17.841 5.197 1.00 98.19 499 LYS A C 1
ATOM 3992 O O . LYS A 1 499 ? -8.746 -17.592 5.489 1.00 98.19 499 LYS A O 1
ATOM 3997 N N . ALA A 1 500 ? -10.252 -18.511 4.097 1.00 98.50 500 ALA A N 1
ATOM 3998 C CA . ALA A 1 500 ? -9.265 -18.989 3.135 1.00 98.50 500 ALA A CA 1
ATOM 3999 C C . ALA A 1 500 ? -8.578 -17.840 2.383 1.00 98.50 500 ALA A C 1
ATOM 4001 O O . ALA A 1 500 ? -7.359 -17.746 2.433 1.00 98.50 500 ALA A O 1
ATOM 4002 N N . ALA A 1 501 ? -9.346 -16.968 1.729 1.00 98.31 501 ALA A N 1
ATOM 4003 C CA . ALA A 1 501 ? -8.787 -15.884 0.933 1.00 98.31 501 ALA A CA 1
ATOM 4004 C C . ALA A 1 501 ? -9.707 -14.659 0.868 1.00 98.31 501 ALA A C 1
ATOM 4006 O O . ALA A 1 501 ? -10.916 -14.796 1.067 1.00 98.31 501 ALA A O 1
ATOM 4007 N N . MET A 1 502 ? -9.144 -13.491 0.563 1.00 98.31 502 MET A N 1
ATOM 4008 C CA . MET A 1 502 ? -9.867 -12.269 0.188 1.00 98.31 502 MET A CA 1
ATOM 4009 C C . MET A 1 502 ? -9.051 -11.442 -0.814 1.00 98.31 502 MET A C 1
ATOM 4011 O O . MET A 1 502 ? -7.842 -11.647 -0.925 1.00 98.31 502 MET A O 1
ATOM 4015 N N . ASN A 1 503 ? -9.684 -10.477 -1.484 1.00 98.62 503 ASN A N 1
ATOM 4016 C CA . ASN A 1 503 ? -8.961 -9.447 -2.234 1.00 98.62 503 ASN A CA 1
ATOM 4017 C C . ASN A 1 503 ? -8.777 -8.195 -1.368 1.00 98.62 503 ASN A C 1
ATOM 4019 O O . ASN A 1 503 ? -9.654 -7.868 -0.566 1.00 98.62 503 ASN A O 1
ATOM 4023 N N . SER A 1 504 ? -7.680 -7.455 -1.545 1.00 98.50 504 SER A N 1
ATOM 4024 C CA . SER A 1 504 ? -7.452 -6.192 -0.822 1.00 98.50 504 SER A CA 1
ATOM 4025 C C . SER A 1 504 ? -8.535 -5.145 -1.120 1.00 98.50 504 SER A C 1
ATOM 4027 O O . SER A 1 504 ? -8.925 -4.392 -0.229 1.00 98.50 504 SER A O 1
ATOM 4029 N N . THR A 1 505 ? -9.100 -5.153 -2.333 1.00 98.75 505 THR A N 1
ATOM 4030 C CA . THR A 1 505 ? -10.212 -4.276 -2.738 1.00 98.75 505 THR A CA 1
ATOM 4031 C C . THR A 1 505 ? -11.480 -4.498 -1.908 1.00 98.75 505 THR A C 1
ATOM 4033 O O . THR A 1 505 ? -12.269 -3.568 -1.742 1.00 98.75 505 THR A O 1
ATOM 4036 N N . ASP A 1 506 ? -11.670 -5.689 -1.324 1.00 98.81 506 ASP A N 1
ATOM 4037 C CA . ASP A 1 506 ? -12.814 -6.004 -0.460 1.00 98.81 506 ASP A CA 1
ATOM 4038 C C . ASP A 1 506 ? -12.729 -5.302 0.916 1.00 98.81 506 ASP A C 1
ATOM 4040 O O . ASP A 1 506 ? -13.721 -5.258 1.648 1.00 98.81 506 ASP A O 1
ATOM 4044 N N . LEU A 1 507 ? -11.577 -4.720 1.283 1.00 98.81 507 LEU A N 1
ATOM 4045 C CA . LEU A 1 507 ? -11.406 -4.025 2.561 1.00 98.81 507 LEU A CA 1
ATOM 4046 C C . LEU A 1 507 ? -12.218 -2.727 2.642 1.00 98.81 507 LEU A C 1
ATOM 4048 O O . LEU A 1 507 ? -12.880 -2.486 3.648 1.00 98.81 507 LEU A O 1
ATOM 4052 N N . TYR A 1 508 ? -12.220 -1.897 1.602 1.00 98.88 508 TYR A N 1
ATOM 4053 C CA . TYR A 1 508 ? -12.964 -0.634 1.613 1.00 98.88 508 TYR A CA 1
ATOM 4054 C C . TYR A 1 508 ? -14.466 -0.804 1.915 1.00 98.88 508 TYR A C 1
ATOM 4056 O O . TYR A 1 508 ? -14.948 -0.174 2.861 1.00 98.88 508 TYR A O 1
ATOM 4064 N N . PRO A 1 509 ? -15.224 -1.685 1.224 1.00 98.75 509 PRO A N 1
ATOM 4065 C CA . PRO A 1 509 ? -16.624 -1.901 1.576 1.00 98.75 509 PRO A CA 1
ATOM 4066 C C . PRO A 1 509 ? -16.814 -2.491 2.982 1.00 98.75 509 PRO A C 1
ATOM 4068 O O . PRO A 1 509 ? -17.827 -2.207 3.624 1.00 98.75 509 PRO A O 1
ATOM 4071 N N . LEU A 1 510 ? -15.854 -3.270 3.497 1.00 98.81 510 LEU A N 1
ATOM 4072 C CA . LEU A 1 510 ? -15.861 -3.710 4.895 1.00 98.81 510 LEU A CA 1
ATOM 4073 C C . LEU A 1 510 ? -15.714 -2.523 5.859 1.00 98.81 510 LEU A C 1
ATOM 4075 O O . LEU A 1 510 ? -16.475 -2.438 6.821 1.00 98.81 510 LEU A O 1
ATOM 4079 N N . LEU A 1 511 ? -14.791 -1.593 5.596 1.00 98.75 511 LEU A N 1
ATOM 4080 C CA . LEU A 1 511 ? -14.626 -0.371 6.392 1.00 98.75 511 LEU A CA 1
ATOM 4081 C C . LEU A 1 511 ? -15.905 0.473 6.375 1.00 98.75 511 LEU A C 1
ATOM 4083 O O . LEU A 1 511 ? -16.377 0.880 7.435 1.00 98.75 511 LEU A O 1
ATOM 4087 N N . CYS A 1 512 ? -16.506 0.683 5.199 1.00 98.56 512 CYS A N 1
ATOM 4088 C CA . CYS A 1 512 ? -17.769 1.412 5.074 1.00 98.56 512 CYS A CA 1
ATOM 4089 C C . CYS A 1 512 ? -18.894 0.756 5.884 1.00 98.56 512 CYS A C 1
ATOM 4091 O O . CYS A 1 512 ? -19.616 1.447 6.604 1.00 98.56 512 CYS A O 1
ATOM 4093 N N . HIS A 1 513 ? -19.009 -0.575 5.822 1.00 97.88 513 HIS A N 1
ATOM 4094 C CA . HIS A 1 513 ? -19.991 -1.317 6.608 1.00 97.88 513 HIS A CA 1
ATOM 4095 C C . HIS A 1 513 ? -19.759 -1.161 8.116 1.00 97.88 513 HIS A C 1
ATOM 4097 O O . HIS A 1 513 ? -20.698 -0.870 8.855 1.00 97.88 513 HIS A O 1
ATOM 4103 N N . LEU A 1 514 ? -18.514 -1.311 8.579 1.00 97.69 514 LEU A N 1
ATOM 4104 C CA . LEU A 1 514 ? -18.163 -1.153 9.993 1.00 97.69 514 LEU A CA 1
ATOM 4105 C C . LEU A 1 514 ? -18.459 0.258 10.506 1.00 97.69 514 LEU A C 1
ATOM 4107 O O . LEU A 1 514 ? -18.915 0.404 11.634 1.00 97.69 514 LEU A O 1
ATOM 4111 N N . LEU A 1 515 ? -18.226 1.281 9.684 1.00 97.38 515 LEU A N 1
ATOM 4112 C CA . LEU A 1 515 ? -18.498 2.683 10.010 1.00 97.38 515 LEU A CA 1
ATOM 4113 C C . LEU A 1 515 ? -19.973 3.073 9.823 1.00 97.38 515 LEU A C 1
ATOM 4115 O O . LEU A 1 515 ? -20.345 4.185 10.189 1.00 97.38 515 LEU A O 1
ATOM 4119 N N . ASN A 1 516 ? -20.809 2.178 9.283 1.00 96.25 516 ASN A N 1
ATOM 4120 C CA . ASN A 1 516 ? -22.201 2.440 8.913 1.00 96.25 516 ASN A CA 1
ATOM 4121 C C . ASN A 1 516 ? -22.359 3.646 7.961 1.00 96.25 516 ASN A C 1
ATOM 4123 O O . ASN A 1 516 ? -23.238 4.490 8.137 1.00 96.25 516 ASN A O 1
ATOM 4127 N N . ILE A 1 517 ? -21.494 3.726 6.946 1.00 96.88 517 ILE A N 1
ATOM 4128 C CA . ILE A 1 517 ? -21.522 4.762 5.905 1.00 96.88 517 ILE A CA 1
ATOM 4129 C C . ILE A 1 517 ? -21.754 4.141 4.526 1.00 96.88 517 ILE A C 1
ATOM 4131 O O . ILE A 1 517 ? -21.450 2.971 4.287 1.00 96.88 517 ILE A O 1
ATOM 4135 N N . THR A 1 518 ? -22.288 4.933 3.596 1.00 97.25 518 THR A N 1
ATOM 4136 C CA . THR A 1 518 ? -22.470 4.486 2.207 1.00 97.25 518 THR A CA 1
ATOM 4137 C C . THR A 1 518 ? -21.122 4.484 1.494 1.00 97.25 518 THR A C 1
ATOM 4139 O O . THR A 1 518 ? -20.416 5.491 1.507 1.00 97.25 518 THR A O 1
ATOM 4142 N N . ALA A 1 519 ? -20.770 3.356 0.883 1.00 97.69 519 ALA A N 1
ATOM 4143 C CA . ALA A 1 519 ? -19.545 3.227 0.108 1.00 97.69 519 ALA A CA 1
ATOM 4144 C C . ALA A 1 519 ? -19.631 4.028 -1.204 1.00 97.69 519 ALA A C 1
ATOM 4146 O O . ALA A 1 519 ? -20.677 4.048 -1.858 1.00 97.69 519 ALA A O 1
ATOM 4147 N N . MET A 1 520 ? -18.527 4.666 -1.597 1.00 97.81 520 MET A N 1
ATOM 4148 C CA . MET A 1 520 ? -18.356 5.205 -2.953 1.00 97.81 520 MET A CA 1
ATOM 4149 C C . MET A 1 520 ? -18.240 4.050 -3.968 1.00 97.81 520 MET A C 1
ATOM 4151 O O . MET A 1 520 ? -17.982 2.920 -3.555 1.00 97.81 520 MET A O 1
ATOM 4155 N N . PRO A 1 521 ? -18.405 4.282 -5.286 1.00 98.12 521 PRO A N 1
ATOM 4156 C CA . PRO A 1 521 ? -18.138 3.252 -6.290 1.00 98.12 521 PRO A CA 1
ATOM 4157 C C . PRO A 1 521 ? -16.729 2.660 -6.134 1.00 98.12 521 PRO A C 1
ATOM 4159 O O . PRO A 1 521 ? -15.756 3.403 -6.030 1.00 98.12 521 PRO A O 1
ATOM 4162 N N . HIS A 1 522 ? -16.635 1.330 -6.106 1.00 98.50 522 HIS A N 1
ATOM 4163 C CA . HIS A 1 522 ? -15.398 0.588 -5.855 1.00 98.50 522 HIS A CA 1
ATOM 4164 C C . HIS A 1 522 ? -15.391 -0.750 -6.613 1.00 98.50 522 HIS A C 1
ATOM 4166 O O . HIS A 1 522 ? -16.437 -1.220 -7.064 1.00 98.50 522 HIS A O 1
ATOM 4172 N N . ASN A 1 523 ? -14.231 -1.409 -6.701 1.00 98.62 523 ASN A N 1
ATOM 4173 C CA . ASN A 1 523 ? -14.081 -2.719 -7.347 1.00 98.62 523 ASN A CA 1
ATOM 4174 C C . ASN A 1 523 ? -14.249 -3.910 -6.382 1.00 98.62 523 ASN A C 1
ATOM 4176 O O . ASN A 1 523 ? -14.449 -5.035 -6.834 1.00 98.62 523 ASN A O 1
ATOM 4180 N N . GLY A 1 524 ? -14.176 -3.687 -5.065 1.00 98.12 524 GLY A N 1
ATOM 4181 C CA . GLY A 1 524 ? -14.383 -4.737 -4.057 1.00 98.12 524 GLY A CA 1
ATOM 4182 C C . GLY A 1 524 ? -15.830 -5.227 -3.930 1.00 98.12 524 GLY A C 1
ATOM 4183 O O . GLY A 1 524 ? -16.763 -4.638 -4.474 1.00 98.12 524 GLY A O 1
ATOM 4184 N N . SER A 1 525 ? -16.049 -6.279 -3.141 1.00 98.06 525 SER A N 1
ATOM 4185 C CA . SER A 1 525 ? -17.376 -6.798 -2.807 1.00 98.06 525 SER A CA 1
ATOM 4186 C C . SER A 1 525 ? -17.509 -7.104 -1.319 1.00 98.06 525 SER A C 1
ATOM 4188 O O . SER A 1 525 ? -16.883 -8.022 -0.792 1.00 98.06 525 SER A O 1
ATOM 4190 N N . PHE A 1 526 ? -18.424 -6.405 -0.638 1.00 98.25 526 PHE A N 1
ATOM 4191 C CA . PHE A 1 526 ? -18.722 -6.671 0.775 1.00 98.25 526 PHE A CA 1
ATOM 4192 C C . PHE A 1 526 ? -19.112 -8.136 1.030 1.00 98.25 526 PHE A C 1
ATOM 4194 O O . PHE A 1 526 ? -18.746 -8.718 2.050 1.00 98.25 526 PHE A O 1
ATOM 4201 N N . ARG A 1 527 ? -19.817 -8.768 0.082 1.00 98.00 527 ARG A N 1
ATOM 4202 C CA . ARG A 1 527 ? -20.245 -10.169 0.194 1.00 98.00 527 ARG A CA 1
ATOM 4203 C C . ARG A 1 527 ? -19.062 -11.121 0.394 1.00 98.00 527 ARG A C 1
ATOM 4205 O O . ARG A 1 527 ? -19.218 -12.129 1.080 1.00 98.00 527 ARG A O 1
ATOM 4212 N N . ASN A 1 528 ? -17.895 -10.798 -0.164 1.00 98.19 528 ASN A N 1
ATOM 4213 C CA . ASN A 1 528 ? -16.695 -11.619 -0.033 1.00 98.19 528 ASN A CA 1
ATOM 4214 C C . ASN A 1 528 ? -16.142 -11.626 1.393 1.00 98.19 528 ASN A C 1
ATOM 4216 O O . ASN A 1 528 ? -15.460 -12.576 1.754 1.00 98.19 528 ASN A O 1
ATOM 4220 N N . VAL A 1 529 ? -16.439 -10.607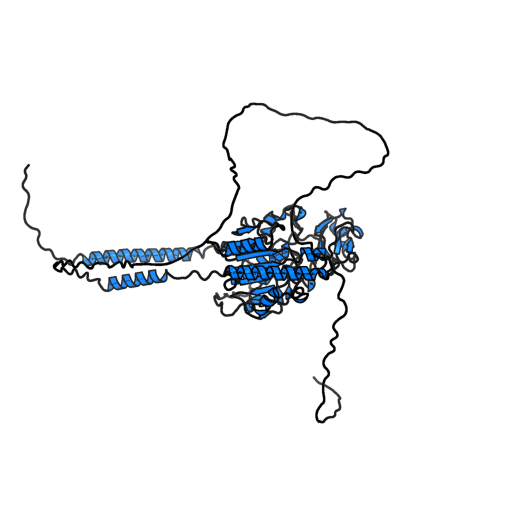 2.200 1.00 98.19 529 VAL A N 1
ATOM 4221 C CA . VAL A 1 529 ? -15.855 -10.386 3.535 1.00 98.19 529 VAL A CA 1
ATOM 4222 C C . VAL A 1 529 ? -16.900 -10.299 4.649 1.00 98.19 529 VAL A C 1
ATOM 4224 O O . VAL A 1 529 ? -16.555 -10.192 5.823 1.00 98.19 529 VAL A O 1
ATOM 4227 N N . GLN A 1 530 ? -18.187 -10.405 4.316 1.00 97.56 530 GLN A N 1
ATOM 4228 C CA . GLN A 1 530 ? -19.285 -10.394 5.283 1.00 97.56 530 GLN A CA 1
ATOM 4229 C C . GLN A 1 530 ? -19.172 -11.529 6.315 1.00 97.56 530 GLN A C 1
ATOM 4231 O O . GLN A 1 530 ? -19.557 -11.363 7.470 1.00 97.56 530 GLN A O 1
ATOM 4236 N N . ASP A 1 531 ? -18.618 -12.678 5.925 1.00 97.50 531 ASP A N 1
ATOM 4237 C CA . ASP A 1 531 ? -18.423 -13.840 6.796 1.00 97.50 531 ASP A CA 1
ATOM 4238 C C . ASP A 1 531 ? -17.353 -13.637 7.880 1.00 97.50 531 ASP A C 1
ATOM 4240 O O . ASP A 1 531 ? -17.280 -14.458 8.800 1.00 97.50 531 ASP A O 1
ATOM 4244 N N . LEU A 1 532 ? -16.562 -12.558 7.800 1.00 98.31 532 LEU A N 1
ATOM 4245 C CA . LEU A 1 532 ? -15.658 -12.110 8.864 1.00 98.31 532 LEU A CA 1
ATOM 4246 C C . LEU A 1 532 ? -16.427 -11.528 10.062 1.00 98.31 532 LEU A C 1
ATOM 4248 O O . LEU A 1 532 ? -15.904 -11.504 11.178 1.00 98.31 532 LEU A O 1
ATOM 4252 N N . LEU A 1 533 ? -17.658 -11.059 9.850 1.00 98.00 533 LEU A N 1
ATOM 4253 C CA . LEU A 1 533 ? -18.455 -10.358 10.853 1.00 98.00 533 LEU A CA 1
ATOM 4254 C C . LEU A 1 533 ? -19.377 -11.302 11.627 1.00 98.00 533 LEU A C 1
ATOM 4256 O O . LEU A 1 533 ? -19.846 -12.326 11.128 1.00 98.00 533 LEU A O 1
ATOM 4260 N N . SER A 1 534 ? -19.627 -10.960 12.888 1.00 93.00 534 SER A N 1
ATOM 4261 C CA . SER A 1 534 ? -20.573 -11.674 13.741 1.00 93.00 534 SER A CA 1
ATOM 4262 C C . SER A 1 534 ? -22.011 -11.356 13.315 1.00 93.00 534 SER A C 1
ATOM 4264 O O . SER A 1 534 ? -22.361 -10.203 13.077 1.00 93.00 534 SER A O 1
ATOM 4266 N N . SER A 1 535 ? -22.882 -12.369 13.281 1.00 73.00 535 SER A N 1
ATOM 4267 C CA . SER A 1 535 ? -24.298 -12.240 12.887 1.00 73.00 535 SER A CA 1
ATOM 4268 C C . SER A 1 535 ? -25.137 -11.344 13.810 1.00 73.00 535 SER A C 1
ATOM 4270 O O . SER A 1 535 ? -26.279 -11.026 13.493 1.00 73.00 535 SER A O 1
ATOM 4272 N N . THR A 1 536 ? -24.595 -10.946 14.960 1.00 55.94 536 THR A N 1
ATOM 4273 C CA . THR A 1 536 ? -25.277 -10.124 15.969 1.00 55.94 536 THR A CA 1
ATOM 4274 C C . THR A 1 536 ? -25.306 -8.631 15.612 1.00 55.94 536 THR A C 1
ATOM 4276 O O . THR A 1 536 ? -25.984 -7.860 16.284 1.00 55.94 536 THR A O 1
ATOM 4279 N N . THR A 1 537 ? -24.633 -8.212 14.537 1.00 48.97 537 THR A N 1
ATOM 4280 C CA . THR A 1 537 ? -24.622 -6.824 14.038 1.00 48.97 537 THR A CA 1
ATOM 4281 C C . THR A 1 537 ? -25.642 -6.636 12.907 1.00 48.97 537 THR A C 1
ATOM 4283 O O . THR A 1 537 ? -25.334 -6.133 11.832 1.00 48.97 537 THR A O 1
ATO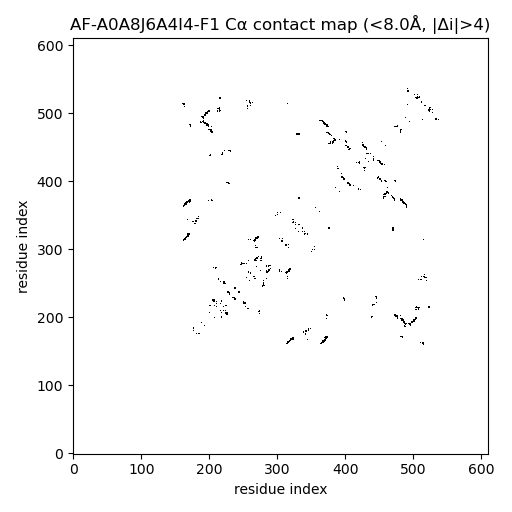M 4286 N N . ALA A 1 538 ? -26.881 -7.094 13.101 1.00 37.28 538 ALA A N 1
ATOM 4287 C CA . ALA A 1 538 ? -27.947 -6.921 12.116 1.00 37.28 538 ALA A CA 1
ATOM 4288 C C . ALA A 1 538 ? -28.575 -5.520 12.223 1.00 37.28 538 ALA A C 1
ATOM 4290 O O . ALA A 1 538 ? -29.664 -5.345 12.759 1.00 37.28 538 ALA A O 1
ATOM 4291 N N . GLY A 1 539 ? -27.876 -4.524 11.683 1.00 41.72 539 GLY A N 1
ATOM 4292 C CA . GLY A 1 539 ? -28.471 -3.294 11.158 1.00 41.72 539 GLY A CA 1
ATOM 4293 C C . GLY A 1 539 ? -28.531 -3.373 9.634 1.00 41.72 539 GLY A C 1
ATOM 4294 O O . GLY A 1 539 ? -27.971 -2.527 8.951 1.00 41.72 539 GLY A O 1
ATOM 4295 N N . ALA A 1 540 ? -29.094 -4.453 9.087 1.00 36.19 540 ALA A N 1
ATOM 4296 C CA . ALA A 1 540 ? -29.166 -4.654 7.646 1.00 36.19 540 ALA A CA 1
ATOM 4297 C C . ALA A 1 540 ? -30.300 -3.806 7.054 1.00 36.19 540 ALA A C 1
ATOM 4299 O O . ALA A 1 540 ? -31.477 -4.136 7.197 1.00 36.19 540 ALA A O 1
ATOM 4300 N N . THR A 1 541 ? -29.950 -2.728 6.359 1.00 34.56 541 THR A N 1
ATOM 4301 C CA . THR A 1 541 ? -30.814 -2.131 5.338 1.00 34.56 541 THR A CA 1
ATOM 4302 C C . THR A 1 541 ? -30.954 -3.127 4.178 1.00 34.56 541 THR A C 1
ATOM 4304 O O . THR A 1 541 ? -29.943 -3.649 3.701 1.00 34.56 541 THR A O 1
ATOM 4307 N N . PRO A 1 542 ? -32.175 -3.440 3.709 1.00 35.41 542 PRO A N 1
ATOM 4308 C CA . PRO A 1 542 ? -32.353 -4.355 2.591 1.00 35.41 542 PRO A CA 1
ATOM 4309 C C . PRO A 1 542 ? -31.849 -3.716 1.290 1.00 35.41 542 PRO A C 1
ATOM 4311 O O . PRO A 1 542 ? -32.286 -2.639 0.889 1.00 35.41 542 PRO A O 1
ATOM 4314 N N . TYR A 1 543 ? -30.930 -4.413 0.626 1.00 33.31 543 TYR A N 1
ATOM 4315 C CA . TYR A 1 543 ? -30.469 -4.132 -0.730 1.00 33.31 543 TYR A CA 1
ATOM 4316 C C . TYR A 1 543 ? -31.627 -4.372 -1.714 1.00 33.31 543 TYR A C 1
ATOM 4318 O O . TYR A 1 543 ? -32.064 -5.513 -1.880 1.00 33.31 543 TYR A O 1
ATOM 4326 N N . ILE A 1 544 ? -32.148 -3.319 -2.355 1.00 33.22 544 ILE A N 1
ATOM 4327 C CA . ILE A 1 544 ? -33.096 -3.471 -3.467 1.00 33.22 544 ILE A CA 1
ATOM 4328 C C . ILE A 1 544 ? -32.301 -3.855 -4.712 1.00 33.22 544 ILE A C 1
ATOM 4330 O O . ILE A 1 544 ? -31.543 -3.070 -5.277 1.00 33.22 544 ILE A O 1
ATOM 4334 N N . GLN A 1 545 ? -32.489 -5.101 -5.123 1.00 32.19 545 GLN A N 1
ATOM 4335 C CA . GLN A 1 545 ? -31.922 -5.688 -6.322 1.00 32.19 545 GLN A CA 1
ATOM 4336 C C . GLN A 1 545 ? -32.733 -5.201 -7.534 1.00 32.19 545 GLN A C 1
ATOM 4338 O O . GLN A 1 545 ? -33.834 -5.688 -7.783 1.00 32.19 545 GLN A O 1
ATOM 4343 N N . SER A 1 546 ? -32.218 -4.226 -8.286 1.00 29.58 546 SER A N 1
ATOM 4344 C CA . SER A 1 546 ? -32.837 -3.838 -9.556 1.00 29.58 546 SER A CA 1
ATOM 4345 C C . SER A 1 546 ? -32.416 -4.836 -10.632 1.00 29.58 546 SER A C 1
ATOM 4347 O O . SER A 1 546 ? -31.261 -4.876 -11.047 1.00 29.58 546 SER A O 1
ATOM 4349 N N . THR A 1 547 ? -33.349 -5.689 -11.049 1.00 32.84 547 THR A N 1
ATOM 4350 C CA . THR A 1 547 ? -33.215 -6.493 -12.265 1.00 32.84 547 THR A CA 1
ATOM 4351 C C . THR A 1 547 ? -34.270 -6.016 -13.247 1.00 32.84 547 THR A C 1
ATOM 4353 O O . THR A 1 547 ? -35.466 -6.144 -13.003 1.00 32.84 547 THR A O 1
ATOM 4356 N N . THR A 1 548 ? -33.837 -5.448 -14.367 1.00 29.28 548 THR A N 1
ATOM 4357 C C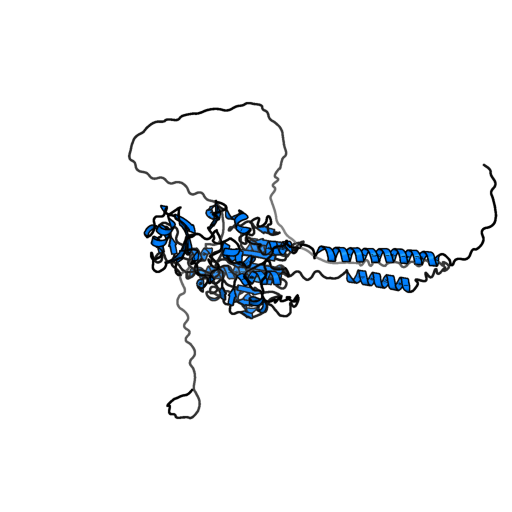A . THR A 1 548 ? -34.670 -5.336 -15.567 1.00 29.28 548 THR A CA 1
ATOM 4358 C C . THR A 1 548 ? -33.816 -5.651 -16.799 1.00 29.28 548 THR A C 1
ATOM 4360 O O . THR A 1 548 ? -32.660 -5.226 -16.849 1.00 29.28 548 THR A O 1
ATOM 4363 N N . PRO A 1 549 ? -34.321 -6.440 -17.768 1.00 31.31 549 PRO A N 1
ATOM 4364 C CA . PRO A 1 549 ? -33.544 -6.891 -18.920 1.00 31.31 549 PRO A CA 1
ATOM 4365 C C . PRO A 1 549 ? -33.459 -5.808 -20.004 1.00 31.31 549 PRO A C 1
ATOM 4367 O O . PRO A 1 549 ? -34.419 -5.074 -20.233 1.00 31.31 549 PRO A O 1
ATOM 4370 N N . LEU A 1 550 ? -32.328 -5.762 -20.713 1.00 32.53 550 LEU A N 1
ATOM 4371 C CA . LEU A 1 550 ? -32.102 -4.900 -21.875 1.00 32.53 550 LEU A CA 1
ATOM 4372 C C . LEU A 1 550 ? -33.080 -5.200 -23.029 1.00 32.53 550 LEU A C 1
ATOM 4374 O O . LEU A 1 550 ? -33.064 -6.287 -23.613 1.00 32.53 550 LEU A O 1
ATOM 4378 N N . HIS A 1 551 ? -33.830 -4.178 -23.444 1.00 30.28 551 HIS A N 1
ATOM 4379 C CA . HIS A 1 551 ? -34.283 -4.016 -24.825 1.00 30.28 551 HIS A CA 1
ATOM 4380 C C . HIS A 1 551 ? -34.183 -2.541 -25.235 1.00 30.28 551 HIS A C 1
ATOM 4382 O O . HIS A 1 551 ? -34.475 -1.650 -24.442 1.00 30.28 551 HIS A O 1
ATOM 4388 N N . GLY A 1 552 ? -33.657 -2.309 -26.440 1.00 30.28 552 GLY A N 1
ATOM 4389 C CA . GLY A 1 552 ? -33.081 -1.035 -26.868 1.00 30.28 552 GLY A CA 1
ATOM 4390 C C . GLY A 1 552 ? -34.061 0.059 -27.300 1.00 30.28 552 GLY A C 1
ATOM 4391 O O . GLY A 1 552 ? -35.243 -0.176 -27.529 1.00 30.28 552 GLY A O 1
ATOM 4392 N N . GLY A 1 553 ? -33.506 1.262 -27.468 1.00 27.56 553 GLY A N 1
ATOM 4393 C CA . GLY A 1 553 ? -34.165 2.418 -28.077 1.00 27.56 553 GLY A CA 1
ATOM 4394 C C . GLY A 1 553 ? -33.450 3.729 -27.740 1.00 27.56 553 GLY A C 1
ATOM 4395 O O . GLY A 1 553 ? -33.351 4.105 -26.579 1.00 27.56 553 GLY A O 1
ATOM 4396 N N . VAL A 1 554 ? -32.930 4.404 -28.763 1.00 33.00 554 VAL A N 1
ATOM 4397 C CA . VAL A 1 554 ? -32.172 5.666 -28.716 1.00 33.00 554 VAL A CA 1
ATOM 4398 C C . VAL A 1 554 ? -33.099 6.872 -28.487 1.00 33.00 554 VAL A C 1
ATOM 4400 O O . VAL A 1 554 ? -34.071 7.005 -29.219 1.00 33.00 554 VAL A O 1
ATOM 4403 N N . HIS A 1 555 ? -32.772 7.761 -27.532 1.00 30.11 555 HIS A N 1
ATOM 4404 C CA . HIS A 1 555 ? -32.753 9.240 -27.657 1.00 30.11 555 HIS A CA 1
ATOM 4405 C C . HIS A 1 555 ? -32.351 9.924 -26.320 1.00 30.11 555 HIS A C 1
ATOM 4407 O O . HIS A 1 555 ? -32.635 9.373 -25.259 1.00 30.11 555 HIS A O 1
ATOM 4413 N N . PRO A 1 556 ? -31.706 11.115 -26.336 1.00 36.62 556 PRO A N 1
ATOM 4414 C CA . PRO A 1 556 ? -31.129 11.740 -25.143 1.00 36.62 556 PRO A CA 1
ATOM 4415 C C . PRO A 1 556 ? -32.074 12.772 -24.503 1.00 36.62 556 PRO A C 1
ATOM 4417 O O . PRO A 1 556 ? -32.565 13.666 -25.194 1.00 36.62 556 PRO A O 1
ATOM 4420 N N . ARG A 1 557 ? -32.283 12.703 -23.180 1.00 28.20 557 ARG A N 1
ATOM 4421 C CA . ARG A 1 557 ? -32.799 13.814 -22.359 1.00 28.20 557 ARG A CA 1
ATOM 4422 C C . ARG A 1 557 ? -32.140 13.829 -20.975 1.00 28.20 557 ARG A C 1
ATOM 4424 O O . ARG A 1 557 ? -31.789 12.787 -20.437 1.00 28.20 557 ARG A O 1
ATOM 4431 N N . GLU A 1 558 ? -31.937 15.052 -20.500 1.00 29.70 558 GLU A N 1
ATOM 4432 C CA . GLU A 1 558 ? -31.231 15.537 -19.305 1.00 29.70 558 GLU A CA 1
ATOM 4433 C C . GLU A 1 558 ? -31.528 14.779 -17.993 1.00 29.70 558 GLU A C 1
ATOM 4435 O O . GLU A 1 558 ? -32.628 14.249 -17.834 1.00 29.70 558 GLU A O 1
ATOM 4440 N N . PRO A 1 559 ? -30.601 14.762 -17.010 1.00 33.59 559 PRO A N 1
ATOM 4441 C CA . PRO A 1 559 ? -30.843 14.096 -15.736 1.00 33.59 559 PRO A CA 1
ATOM 4442 C C . PRO A 1 559 ? -31.718 14.947 -14.798 1.00 33.59 559 PRO A C 1
ATOM 4444 O O . PRO A 1 559 ? -31.343 16.040 -14.370 1.00 33.59 559 PRO A O 1
ATOM 4447 N N . GLU A 1 560 ? -32.881 14.398 -14.445 1.00 32.81 560 GLU A N 1
ATOM 4448 C CA . GLU A 1 560 ? -33.781 14.887 -13.401 1.00 32.81 560 GLU A CA 1
ATOM 4449 C C . GLU A 1 560 ? -33.133 14.814 -12.011 1.00 32.81 560 GLU A C 1
ATOM 4451 O O . GLU A 1 560 ? -32.893 13.749 -11.448 1.00 32.81 560 GLU A O 1
ATOM 4456 N N . GLN A 1 561 ? -32.932 15.982 -11.408 1.00 38.84 561 GLN A N 1
ATOM 4457 C CA . GLN A 1 561 ? -32.610 16.159 -9.998 1.00 38.84 561 GLN A CA 1
ATOM 4458 C C . GLN A 1 561 ? -33.872 16.672 -9.286 1.00 38.84 561 GLN A C 1
ATOM 4460 O O . GLN A 1 561 ? -34.025 17.881 -9.113 1.00 38.84 561 GLN A O 1
ATOM 4465 N N . LYS A 1 562 ? -34.841 15.805 -8.934 1.00 37.97 562 LYS A N 1
ATOM 4466 C CA . LYS A 1 562 ? -36.101 16.304 -8.332 1.00 37.97 562 LYS A CA 1
ATOM 4467 C C . LYS A 1 562 ? -36.857 15.442 -7.319 1.00 37.97 562 LYS A C 1
ATOM 4469 O O . LYS A 1 562 ? -37.966 15.824 -6.960 1.00 37.97 562 LYS A O 1
ATOM 4474 N N . GLU A 1 563 ? -36.276 14.388 -6.749 1.00 45.53 563 GLU A N 1
ATOM 4475 C CA . GLU A 1 563 ? -37.008 13.598 -5.733 1.00 45.53 563 GLU A CA 1
ATOM 4476 C C . GLU A 1 563 ? -36.696 13.946 -4.265 1.00 45.53 563 GLU A C 1
ATOM 4478 O O . GLU A 1 563 ? -37.500 13.656 -3.384 1.00 45.53 563 GLU A O 1
ATOM 4483 N N . SER A 1 564 ? -35.611 14.669 -3.965 1.00 51.19 564 SER A N 1
ATOM 4484 C CA . SER A 1 564 ? -35.257 14.976 -2.563 1.00 51.19 564 SER A CA 1
ATOM 4485 C C . SER A 1 564 ? -36.038 16.165 -1.965 1.00 51.19 564 SER A C 1
ATOM 4487 O O . SER A 1 564 ? -36.413 16.162 -0.791 1.00 51.19 564 SER A O 1
ATOM 4489 N N . HIS A 1 565 ? -36.375 17.177 -2.773 1.00 49.31 565 HIS A N 1
ATOM 4490 C CA . HIS A 1 565 ? -37.045 18.384 -2.268 1.00 49.31 565 HIS A CA 1
ATOM 4491 C C . HIS A 1 565 ? -38.555 18.214 -2.059 1.00 49.31 565 HIS A C 1
ATOM 4493 O O . HIS A 1 565 ? -39.111 18.832 -1.152 1.00 49.31 565 HIS A O 1
ATOM 4499 N N . ALA A 1 566 ? -39.227 17.370 -2.847 1.00 58.88 566 ALA A N 1
ATOM 4500 C CA . ALA A 1 566 ? -40.677 17.187 -2.755 1.00 58.88 566 ALA A CA 1
ATOM 4501 C C . ALA A 1 566 ? -41.099 16.577 -1.408 1.00 58.88 566 ALA A C 1
ATOM 4503 O O . ALA A 1 566 ? -42.075 17.021 -0.805 1.00 58.88 566 ALA A O 1
ATOM 4504 N N . TYR A 1 567 ? -40.314 15.626 -0.894 1.00 58.62 567 TYR A N 1
ATOM 4505 C CA . TYR A 1 567 ? -40.550 15.005 0.408 1.00 58.62 567 TYR A CA 1
ATOM 4506 C C . TYR A 1 567 ? -40.384 16.007 1.562 1.00 58.62 567 TYR A C 1
ATOM 4508 O O . TYR A 1 567 ? -41.249 16.120 2.431 1.00 58.62 567 TYR A O 1
ATOM 4516 N N . PHE A 1 568 ? -39.314 16.807 1.532 1.00 61.53 568 PHE A N 1
ATOM 4517 C CA . PHE A 1 568 ? -39.033 17.802 2.571 1.00 61.53 568 PHE A CA 1
ATOM 4518 C C . PHE A 1 568 ? -40.049 18.954 2.578 1.00 61.53 568 PHE A C 1
ATOM 4520 O O . PHE A 1 568 ? -40.478 19.412 3.640 1.00 61.53 568 PHE A O 1
ATOM 4527 N N . ILE A 1 569 ? -40.477 19.394 1.392 1.00 72.62 569 ILE A N 1
ATOM 4528 C CA . ILE A 1 569 ? -41.531 20.402 1.227 1.00 72.62 569 ILE A CA 1
ATOM 4529 C C . ILE A 1 569 ? -42.874 19.835 1.700 1.00 72.62 569 ILE A C 1
ATOM 4531 O O . ILE A 1 569 ? -43.588 20.514 2.436 1.00 72.62 569 ILE A O 1
ATOM 4535 N N . GLY A 1 570 ? -43.191 18.582 1.359 1.00 77.25 570 GLY A N 1
ATOM 4536 C CA . GLY A 1 570 ? -44.416 17.904 1.787 1.00 77.25 570 GLY A CA 1
ATOM 4537 C C . GLY A 1 570 ? -44.540 17.788 3.307 1.00 77.25 570 GLY A C 1
ATOM 4538 O O . GLY A 1 570 ? -45.582 18.127 3.868 1.00 77.25 570 GLY A O 1
ATOM 4539 N N . ILE A 1 571 ? -43.461 17.401 3.995 1.00 72.00 571 ILE A N 1
ATOM 4540 C CA . ILE A 1 571 ? -43.434 17.319 5.466 1.00 72.00 571 ILE A CA 1
ATOM 4541 C C . ILE A 1 571 ? -43.573 18.706 6.099 1.00 72.00 571 ILE A C 1
ATOM 4543 O O . ILE A 1 571 ? -44.295 18.873 7.086 1.00 72.00 571 ILE A O 1
ATOM 4547 N N . SER A 1 572 ? -42.910 19.708 5.520 1.00 73.81 572 SER A N 1
ATOM 4548 C CA . SER A 1 572 ? -42.930 21.080 6.032 1.00 73.81 572 SER A CA 1
ATOM 4549 C C . SER A 1 572 ? -44.321 21.713 5.886 1.00 73.81 572 SER A C 1
ATOM 4551 O O . SER A 1 572 ? -44.846 22.273 6.848 1.00 73.81 572 SER A O 1
ATOM 4553 N N . LEU A 1 573 ? -44.974 21.554 4.728 1.00 77.81 573 LEU A N 1
ATOM 4554 C CA . LEU A 1 573 ? -46.359 21.993 4.508 1.00 77.81 573 LEU A CA 1
ATOM 4555 C C . LEU A 1 573 ? -47.352 21.231 5.390 1.00 77.81 573 LEU A C 1
ATOM 4557 O O . LEU A 1 573 ? -48.222 21.858 5.994 1.00 77.81 573 LEU A O 1
ATOM 4561 N N . GLY A 1 574 ? -47.196 19.911 5.525 1.00 81.94 574 GLY A N 1
ATOM 4562 C CA . GLY A 1 574 ? -48.028 19.102 6.418 1.00 81.94 574 GLY A CA 1
ATOM 4563 C C . GLY A 1 574 ? -47.943 19.577 7.871 1.00 81.94 574 GLY A C 1
ATOM 4564 O O . GLY A 1 574 ? -48.966 19.758 8.530 1.00 81.94 574 GLY A O 1
ATOM 4565 N N . SER A 1 575 ? -46.732 19.880 8.343 1.00 75.19 575 SER A N 1
ATOM 4566 C CA . SER A 1 575 ? -46.499 20.376 9.704 1.00 75.19 575 SER A CA 1
ATOM 4567 C C . SER A 1 575 ? -47.132 21.753 9.934 1.00 75.19 575 SER A C 1
ATOM 4569 O O . SER A 1 575 ? -47.774 21.974 10.961 1.00 75.19 575 SER A O 1
ATOM 4571 N N . ILE A 1 576 ? -47.024 22.667 8.962 1.00 85.75 576 ILE A N 1
ATOM 4572 C CA . ILE A 1 576 ? -47.630 24.006 9.044 1.00 85.75 576 ILE A CA 1
ATOM 4573 C C . ILE A 1 576 ? -49.160 23.916 9.088 1.00 85.75 576 ILE A C 1
ATOM 4575 O O . ILE A 1 576 ? -49.786 24.582 9.914 1.00 85.75 576 ILE A O 1
ATOM 4579 N N . ILE A 1 577 ? -49.773 23.070 8.255 1.00 86.75 577 ILE A N 1
ATOM 4580 C CA . ILE A 1 577 ? -51.234 22.897 8.218 1.00 86.75 577 ILE A CA 1
ATOM 4581 C C . ILE A 1 577 ? -51.754 22.383 9.564 1.00 86.75 577 ILE A C 1
ATOM 4583 O O . ILE A 1 577 ? -52.743 22.906 10.081 1.00 86.75 577 ILE A O 1
ATOM 4587 N N . VAL A 1 578 ? -51.066 21.408 10.165 1.00 84.25 578 VAL A N 1
ATOM 4588 C CA . VAL A 1 578 ? -51.439 20.863 11.477 1.00 84.25 578 VAL A CA 1
ATOM 4589 C C . VAL A 1 578 ? -51.344 21.939 12.562 1.00 84.25 578 VAL A C 1
ATOM 4591 O O . VAL A 1 578 ? -52.284 22.104 13.340 1.00 84.25 578 VAL A O 1
ATOM 4594 N N . ILE A 1 579 ? -50.266 22.729 12.586 1.00 83.25 579 ILE A N 1
ATOM 4595 C CA . ILE A 1 579 ? -50.096 23.819 13.561 1.00 83.25 579 ILE A CA 1
ATOM 4596 C C . ILE A 1 579 ? -51.206 24.871 13.413 1.00 83.25 579 ILE A C 1
ATOM 4598 O O . ILE A 1 579 ? -51.823 25.263 14.406 1.00 83.25 579 ILE A O 1
ATOM 4602 N N . VAL A 1 580 ? -51.509 25.297 12.184 1.00 87.94 580 VAL A N 1
ATOM 4603 C CA . VAL A 1 580 ? -52.573 26.279 11.912 1.00 87.94 580 VAL A CA 1
ATOM 4604 C C . VAL A 1 580 ? -53.940 25.738 12.335 1.00 87.94 580 VAL A C 1
ATOM 4606 O O . VAL A 1 580 ? -54.707 26.451 12.988 1.00 87.94 580 VAL A O 1
ATOM 4609 N N . PHE A 1 581 ? -54.232 24.468 12.044 1.00 88.56 581 PHE A N 1
ATOM 4610 C CA . PHE A 1 581 ? -55.469 23.815 12.470 1.00 88.56 581 PHE A CA 1
ATOM 4611 C C . PHE A 1 581 ? -55.617 23.796 13.999 1.00 88.56 581 PHE A C 1
ATOM 4613 O O . PHE A 1 581 ? -56.699 24.096 14.516 1.00 88.56 581 PHE A O 1
ATOM 4620 N N . PHE A 1 582 ? -54.538 23.516 14.737 1.00 82.06 582 PHE A N 1
ATOM 4621 C CA . PHE A 1 582 ? -54.551 23.560 16.201 1.00 82.06 582 PHE A CA 1
ATOM 4622 C C . PHE A 1 582 ? -54.795 24.970 16.740 1.00 82.06 582 PHE A C 1
ATOM 4624 O O . PHE A 1 582 ? -55.620 25.136 17.637 1.00 82.06 582 PHE A O 1
ATOM 4631 N N . ILE A 1 583 ? -54.151 25.995 16.174 1.00 84.75 583 ILE A N 1
ATOM 4632 C CA . ILE A 1 583 ? -54.356 27.391 16.593 1.00 84.75 583 ILE A CA 1
ATOM 4633 C C . ILE A 1 583 ? -55.816 27.808 16.383 1.00 84.75 583 ILE A C 1
ATOM 4635 O O . ILE A 1 583 ? -56.431 28.384 17.284 1.00 84.75 583 ILE A O 1
ATOM 4639 N N . ILE A 1 584 ? -56.396 27.489 15.222 1.00 83.25 584 ILE A N 1
ATOM 4640 C CA . ILE A 1 584 ? -57.797 27.806 14.913 1.00 83.25 584 ILE A CA 1
ATOM 4641 C C . ILE A 1 584 ? -58.738 27.055 15.858 1.00 83.25 584 ILE A C 1
ATOM 4643 O O . ILE A 1 584 ? -59.651 27.661 16.419 1.00 83.25 584 ILE A O 1
ATOM 4647 N N . SER A 1 585 ? -58.487 25.767 16.091 1.00 75.75 585 SER A N 1
ATOM 4648 C CA . SER A 1 585 ? -59.309 24.930 16.970 1.00 75.75 585 SER A CA 1
ATOM 4649 C C . SER A 1 585 ? -59.266 25.403 18.424 1.00 75.75 585 SER A C 1
ATOM 4651 O O . SER A 1 585 ? -60.310 25.499 19.066 1.00 75.75 585 SER A O 1
ATOM 4653 N N . ILE A 1 586 ? -58.088 25.776 18.936 1.00 81.44 586 ILE A N 1
ATOM 4654 C CA . ILE A 1 586 ? -57.932 26.347 20.282 1.00 81.44 586 ILE A CA 1
ATOM 4655 C C . ILE A 1 586 ? -58.654 27.692 20.367 1.00 81.44 586 ILE A C 1
ATOM 4657 O O . ILE A 1 586 ? -59.423 27.916 21.300 1.00 81.44 586 ILE A O 1
ATOM 4661 N N . LYS A 1 587 ? -58.475 28.574 19.376 1.00 76.31 587 LYS A N 1
ATOM 4662 C CA . LYS A 1 587 ? -59.145 29.880 19.343 1.00 76.31 587 LYS A CA 1
ATOM 4663 C C . LYS A 1 587 ? -60.666 29.727 19.303 1.00 76.31 587 LYS A C 1
ATOM 4665 O O . LYS A 1 587 ? -61.365 30.452 20.007 1.00 76.31 587 LYS A O 1
ATOM 4670 N N . HIS A 1 588 ? -61.181 28.767 18.536 1.00 75.50 588 HIS A N 1
ATOM 4671 C CA . HIS A 1 588 ? -62.609 28.468 18.474 1.00 75.50 588 HIS A CA 1
ATOM 4672 C C . HIS A 1 588 ? -63.129 27.889 19.797 1.00 75.50 588 HIS A C 1
ATOM 4674 O O . HIS A 1 588 ? -64.189 28.311 20.267 1.00 75.50 588 HIS A O 1
ATOM 4680 N N . LEU A 1 589 ? -62.374 26.985 20.428 1.00 74.12 589 LEU A N 1
ATOM 4681 C CA . LEU A 1 589 ? -62.727 26.392 21.716 1.00 74.12 589 LEU A CA 1
ATOM 4682 C C . LEU A 1 589 ? -62.789 27.460 22.817 1.00 74.12 589 LEU A C 1
ATOM 4684 O O . LEU A 1 589 ? -63.783 27.531 23.535 1.00 74.12 589 LEU A O 1
ATOM 4688 N N . VAL A 1 590 ? -61.788 28.343 22.889 1.00 73.44 590 VAL A N 1
ATOM 4689 C CA . VAL A 1 590 ? -61.756 29.472 23.833 1.00 73.44 590 VAL A CA 1
ATOM 4690 C C . VAL A 1 590 ? -62.945 30.407 23.600 1.00 73.44 590 VAL A C 1
ATOM 4692 O O . VAL A 1 590 ? -63.646 30.744 24.549 1.00 73.44 590 VAL A O 1
ATOM 4695 N N . ARG A 1 591 ? -63.253 30.761 22.344 1.00 68.31 591 ARG A N 1
ATOM 4696 C CA . ARG A 1 591 ? -64.410 31.618 22.023 1.00 68.31 591 ARG A CA 1
ATOM 4697 C C . ARG A 1 591 ? -65.750 30.970 22.379 1.00 68.31 591 ARG A C 1
ATOM 4699 O O . ARG A 1 591 ? -66.650 31.661 22.837 1.00 68.31 591 ARG A O 1
ATOM 4706 N N . SER A 1 592 ? -65.871 29.652 22.212 1.00 66.62 592 SER A N 1
ATOM 4707 C CA . SER A 1 592 ? -67.092 28.908 22.556 1.00 66.62 592 SER A CA 1
ATOM 4708 C C . SER A 1 592 ? -67.335 28.801 24.066 1.00 66.62 592 SER A C 1
ATOM 4710 O O . SER A 1 592 ? -68.476 28.661 24.490 1.00 66.62 592 SER A O 1
ATOM 4712 N N . GLN A 1 593 ? -66.280 28.905 24.882 1.00 61.88 593 GLN A N 1
ATOM 4713 C CA . GLN A 1 593 ? -66.368 28.851 26.346 1.00 61.88 593 GLN A CA 1
ATOM 4714 C C . GLN A 1 593 ? -66.684 30.222 26.976 1.00 61.88 593 GLN A C 1
ATOM 4716 O O . GLN A 1 593 ? -67.100 30.275 28.128 1.00 61.88 593 GLN A O 1
ATOM 4721 N N . ILE A 1 594 ? -66.525 31.328 26.234 1.00 56.47 594 ILE A N 1
ATOM 4722 C CA . ILE A 1 594 ? -66.736 32.701 26.735 1.00 56.47 594 ILE A CA 1
ATOM 4723 C C . ILE A 1 594 ? -68.230 33.073 26.851 1.00 56.47 594 ILE A C 1
ATOM 4725 O O . ILE A 1 594 ? -68.576 33.957 27.626 1.00 56.47 594 ILE A O 1
ATOM 4729 N N . HIS A 1 595 ? -69.144 32.367 26.177 1.00 51.38 595 HIS A N 1
ATOM 4730 C CA . HIS A 1 595 ? -70.586 32.669 26.214 1.00 51.38 595 HIS A CA 1
ATOM 4731 C C . HIS A 1 595 ? -71.377 31.989 27.351 1.00 51.38 595 HIS A C 1
ATOM 4733 O O . HIS A 1 595 ? -72.602 31.939 27.297 1.00 51.38 595 HIS A O 1
ATOM 4739 N N . ALA A 1 596 ? -70.711 31.491 28.398 1.00 50.09 596 ALA A N 1
ATOM 4740 C CA . ALA A 1 596 ? -71.365 30.849 29.545 1.00 50.09 596 ALA A CA 1
ATOM 4741 C C . ALA A 1 596 ? -71.050 31.527 30.895 1.00 50.09 596 ALA A C 1
ATOM 4743 O O . ALA A 1 596 ? -70.810 30.851 31.893 1.00 50.09 596 ALA A O 1
ATOM 4744 N N . LEU A 1 597 ? -71.069 32.862 30.936 1.00 44.47 597 LEU A N 1
ATOM 4745 C CA . LEU A 1 597 ? -71.158 33.651 32.171 1.00 44.47 597 LEU A CA 1
ATOM 4746 C C . LEU A 1 597 ? -72.328 34.638 32.021 1.00 44.47 597 LEU A C 1
ATOM 4748 O O . LEU A 1 597 ? -72.210 35.574 31.229 1.00 44.47 597 LEU A O 1
ATOM 4752 N N . PRO A 1 598 ? -73.471 34.420 32.702 1.00 42.06 598 PRO A N 1
ATOM 4753 C CA . PRO A 1 598 ? -74.588 35.348 32.662 1.00 42.06 598 PRO A CA 1
ATOM 4754 C C . PRO A 1 598 ? -74.274 36.622 33.444 1.00 42.06 598 PRO A C 1
ATOM 4756 O O . PRO A 1 598 ? -73.737 36.587 34.550 1.00 42.06 598 PRO A O 1
ATOM 4759 N N . ASP A 1 599 ? -74.667 37.712 32.807 1.00 42.84 599 ASP A N 1
ATOM 4760 C CA . ASP A 1 599 ? -74.870 39.069 33.286 1.00 42.84 599 ASP A CA 1
ATOM 4761 C C . ASP A 1 599 ? -75.290 39.154 34.767 1.00 42.84 599 ASP A C 1
ATOM 4763 O O . ASP A 1 599 ? -76.326 38.620 35.172 1.00 42.84 599 ASP A O 1
ATOM 4767 N N . MET A 1 600 ? -74.491 39.843 35.584 1.00 38.34 600 MET A N 1
ATOM 4768 C CA . MET A 1 600 ? -74.888 40.256 36.927 1.00 38.34 600 MET A CA 1
ATOM 4769 C C . MET A 1 600 ? -74.445 41.706 37.158 1.00 38.34 600 MET A C 1
ATOM 4771 O O . MET A 1 600 ? -73.346 41.977 37.632 1.00 38.34 600 MET A O 1
ATOM 4775 N N . GLN A 1 601 ? -75.357 42.603 36.776 1.00 35.69 601 GLN A N 1
ATOM 4776 C CA . GLN A 1 601 ? -75.602 43.951 37.300 1.00 35.69 601 GLN A CA 1
ATOM 4777 C C . GLN A 1 601 ? -74.416 44.926 37.363 1.00 35.69 601 GLN A C 1
ATOM 4779 O O . GLN A 1 601 ? -73.676 44.993 38.342 1.00 35.69 601 GLN A O 1
ATOM 4784 N N . ALA A 1 602 ? -74.370 45.814 36.369 1.00 35.94 602 ALA A N 1
ATOM 4785 C CA . ALA A 1 602 ? -73.878 47.174 36.532 1.00 35.94 602 ALA A CA 1
ATOM 4786 C C . ALA A 1 602 ? -75.071 48.134 36.436 1.00 35.94 602 ALA A C 1
ATOM 4788 O O . ALA A 1 602 ? -75.657 48.278 35.371 1.00 35.94 602 ALA A O 1
ATOM 4789 N N . GLU A 1 603 ? -75.412 48.799 37.535 1.00 38.84 603 GLU A N 1
ATOM 4790 C CA . GLU A 1 603 ? -76.106 50.087 37.512 1.00 38.84 603 GLU A CA 1
ATOM 4791 C C . GLU A 1 603 ? -75.788 50.842 38.809 1.00 38.84 603 GLU A C 1
ATOM 4793 O O . GLU A 1 603 ? -75.626 50.213 39.854 1.00 38.84 603 GLU A O 1
ATOM 4798 N N . ILE A 1 604 ? -75.747 52.181 38.711 1.00 37.38 604 ILE A N 1
ATOM 4799 C CA . ILE A 1 604 ? -75.434 53.214 39.728 1.00 37.38 604 ILE A CA 1
ATOM 4800 C C . ILE A 1 604 ? -73.939 53.621 39.739 1.00 37.38 604 ILE A C 1
ATOM 4802 O O . ILE A 1 604 ? -73.082 52.794 40.012 1.00 37.38 604 ILE A O 1
ATOM 4806 N N . VAL A 1 605 ? -73.494 54.867 39.502 1.00 36.12 605 VAL A N 1
ATOM 4807 C CA . VAL A 1 605 ? -74.100 56.181 39.198 1.00 36.12 605 VAL A CA 1
ATOM 4808 C C . VAL A 1 605 ? -72.998 57.079 38.580 1.00 36.12 605 VAL A C 1
ATOM 4810 O O . VAL A 1 605 ? -71.807 56.861 38.792 1.00 36.12 605 VAL A O 1
ATOM 4813 N N . GLN A 1 606 ? -73.425 58.076 37.803 1.00 40.66 606 GLN A N 1
ATOM 4814 C CA . GLN A 1 606 ? -72.655 59.138 37.134 1.00 40.66 606 GLN A CA 1
ATOM 4815 C C . GLN A 1 606 ? -71.983 60.180 38.086 1.00 40.66 606 GLN A C 1
ATOM 4817 O O . GLN A 1 606 ? -72.195 60.129 39.295 1.00 40.66 606 GLN A O 1
ATOM 4822 N N . PRO A 1 607 ? -71.158 61.120 37.559 1.00 53.81 607 PRO A N 1
ATOM 4823 C CA . PRO A 1 607 ? -70.059 61.780 38.274 1.00 53.81 607 PRO A CA 1
ATOM 4824 C C . PRO A 1 607 ? -70.416 63.145 38.885 1.00 53.81 607 PRO A C 1
ATOM 4826 O O . PRO A 1 607 ? -71.353 63.811 38.450 1.00 53.81 607 PRO A O 1
ATOM 4829 N N . LEU A 1 608 ? -69.577 63.621 39.812 1.00 38.16 608 LEU A N 1
ATOM 4830 C CA . LEU A 1 608 ? -69.521 65.024 40.228 1.00 38.16 608 LEU A CA 1
ATOM 4831 C C . LEU A 1 608 ? -68.066 65.504 40.335 1.00 38.16 608 LEU A C 1
ATOM 4833 O O . LEU A 1 608 ? -67.220 64.857 40.948 1.00 38.16 608 LEU A O 1
ATOM 4837 N N . LEU A 1 609 ? -67.818 66.643 39.684 1.00 45.25 609 LEU A N 1
ATOM 4838 C CA . LEU A 1 609 ? -66.623 67.479 39.760 1.00 45.25 609 LEU A CA 1
ATOM 4839 C C . LEU A 1 609 ? -66.324 67.932 41.199 1.00 45.25 609 LEU A C 1
ATOM 4841 O O . LEU A 1 609 ? -67.258 68.306 41.900 1.00 45.25 609 LEU A O 1
ATOM 4845 N N . GLN A 1 610 ? -65.041 68.055 41.559 1.00 41.72 610 GLN A N 1
ATOM 4846 C CA . GLN A 1 610 ? -64.359 69.317 41.922 1.00 41.72 610 GLN A CA 1
ATOM 4847 C C . GLN A 1 610 ? -63.034 69.061 42.670 1.00 41.72 610 GLN A C 1
ATOM 4849 O O . GLN A 1 610 ? -63.002 68.248 43.586 1.00 41.72 610 GLN A O 1
ATOM 4854 N N . ALA A 1 611 ? -62.036 69.876 42.291 1.00 40.09 611 ALA A N 1
ATOM 4855 C CA . ALA A 1 611 ? -60.794 70.259 42.985 1.00 40.09 611 ALA A CA 1
ATOM 4856 C C . ALA A 1 611 ? -59.677 69.215 43.156 1.00 40.09 611 ALA A C 1
ATOM 4858 O O . ALA A 1 611 ? -59.846 68.240 43.918 1.00 40.09 611 ALA A O 1
#

Foldseek 3Di:
DDDDDDDDDDDDDDDDDDDDDDDDDDDDDDDDDDDDDDDDDDDDDDDDDDDDDDDDDDDDDDDDDDDDDDDDDDDDDDDDDDDDDDDDDDDDDDDDDDDDDDDDDDDDDDDDDDDDDDDDDDDDDDDDDPPPPPPDVVNVVVVVVVVVVVVVVPDPPPPLQAAEEEEAAAQAALCLPPPEPLPLQVVLLQFAEWENFAQFFFQLAQQQLLQLLFFLAHCQQQQPQHQWWAFPVVRDIRHPVVPCQQPLVSGQSTDGNLNLLVVVVFAEEEEQRRCQNHCHVPDHGNYYDHDDLPDDLVNSLVRQLCQCLDPRHGRYYYHYDHPPVVVCQAQPPPHPVCRVRSNVVSVSSVVSCVSCVVSVNNARHKYKYKYRWHKAFADPVQEDALVVQAPCVQWDFRDWPQKTQIAGDPPSVCVSCVSQCPVDPQKHKDQLVRPDVVNVNRNHSRRHRMIIHGHTRHIYDNHPVDDGTRMDGRHDSVDSRTTMIIGIHYPFFDTSYYHHYAYSSQNNVVSCVSSVGDRDDHDHDVVRCVNRTDPVPPPDDDDDDDDDDDDDDDDDDDDDPPDPVVVVVVVVVVVVVVVVVVVVVVVVVVVVVVPPDDDDDDDDDDDDDDD

Organism: Galemys pyrenaicus (NCBI:txid202257)

Mean predicted aligned error: 17.89 Å

pLDDT: mean 75.46, std 29.34, range [24.38, 98.94]